Protein AF-A0A7R8ZRA4-F1 (afdb_monomer)

InterPro domains:
  IPR000086 NUDIX hydrolase domain [PF00293] (439-536)
  IPR000086 NUDIX hydrolase domain [PS51462] (415-545)
  IPR003148 Regulator of K+ conductance, N-terminal lobe [PF02254] (2-88)
  IPR003148 Regulator of K+ conductance, N-terminal lobe [PS51201] (1-87)
  IPR013694 VIT domain [PF08487] (202-311)
  IPR013694 VIT domain [PS51468] (185-313)
  IPR013694 VIT domain [SM00609] (186-313)
  IPR015797 NUDIX hydrolase-like domain superfamily [SSF55811] (438-549)
  IPR020084 NUDIX hydrolase, conserved site [PS00893] (450-471)
  IPR020476 NUDIX hydrolase [PR00502] (445-459)
  IPR020476 NUDIX hydrolase [PR00502] (459-474)
  IPR036291 NAD(P)-binding domain superfamily [SSF51735] (2-113)
  IPR036388 Winged helix-like DNA-binding domain superfamily [G3DSA:1.10.10.10] (551-626)
  IPR036390 Winged helix DNA-binding domain superfamily [SSF46785] (553-622)
  IPR036721 Regulator of K+ conductance, C-terminal domain superfamily [G3DSA:3.30.70.1450] (90-166)
  IPR054105 NrtR, DNA-binding winged helix domain [PF21906] (555-615)

Nearest PDB structures (foldseek):
  5bs6-assembly1_B  TM=8.474E-01  e=2.347E-19  Bacteroides thetaiotaomicron VPI-5482
  6fpy-assembly2_B  TM=6.121E-01  e=1.709E-11  Homo sapiens
  4dyw-assembly1_A  TM=8.685E-01  e=4.768E-08  Burkholderia pseudomallei 1710b
  6fpy-assembly1_A  TM=5.918E-01  e=2.825E-11  Homo sapiens
  6fpz-assembly2_B  TM=5.952E-01  e=3.340E-11  Homo sapiens

pLDDT: mean 73.31, std 17.66, range [28.25, 95.69]

Sequence (635 aa):
MDQKRAEDLADEMRDVMVIHGDGRDSALLEEEGIHDADAFIAVTGISETNIMACLLAKAKGVKKTIALVENMDYIHLSQEAGIDAFINKKLLAANTINRYVRHGDVVDVTTLSDVAGAEVLEFKVTSKTKCLGKMIRDMNFPKGATIGGISMSGFTTTGATILNDIEIMPAGLLVWRSITHWIGPYLEIVGEEGTVENLPLEATLVEAEVNGPVVNVEMEQSYRNRGKKTLEAVYVFPTDTDAALYSMEIEINERKIVAEAQEIKKAEARYEEAKKAGKTAAILKRQRPNALEINIANILPKDQIKVRLKYTRVLVPEKDVFKLILPTVSGPKYINPNDNPDDVDWVSQPYVADKNTLSSTYKIQLHLMGPKPIHKWKMDSHKVDIKEMTPSHWLIETQGEDYAGDRDFIAEYAFRSEKVDADLLSYDDGECQYNLGHEPFKDQWALPGGLVMEEERLEEAVLRELKEETGVRLNYLEQLYTFGKPDRDPRNRVVAVCYFGLVKPRAYTLKAATDASDAQWFDLHHLPALAFDHADIVNMALDRLRAKIRYQPIGFDLLGSEFLFSELENLYQSILGQKIDRRNFRKKMTGFGFVEETDKMSKDGPGRPAKLFRFNREKYKAWEEKGFHFEIKFA

Foldseek 3Di:
DDPVVLVVVCVVDVPDDRDDDQLLDLVVCVVVCLLPALEDEADDPDQVSQLNSQLSSVVSPRNAYETEHQDLVCPVVSVVSPHRYYDHPVQVVVQVVVVVVDPAQWPGWDDDSVDPPKIKTWHQDDPPDPQAQHFQQPDDDDAQKFFQAFPPPDGFAFSRDHNHPPDRDGTGTIIIHDDDDDAAKEKAWDDDVDDPQQKAWQAKEWEWEDEAFKIKIKIKIKIWRQDQDWTKMKTKDFADPFKDWDFKWKQKPNDIDGDDDDDPVVQVVVQVVCLVVLHWDWDWDDPDPGMIMIITHGRHHGIMMMMIIIMMGGFDADPQKTKDKAQLAHDDQDGRPPDDPVPDPDRDDDDDDDPPPDLRWYKYKYWQAYPAFWDDKDWPDADWDWDPPDRRTIIIMGDGDSDPSRTITIMMTGGDDEWEKEFEFEDDQWTKWFAACDPDRHRFIEGQMDTDDPPDDSVRRNQVSCCAAWVDHFPDKAFQDKDQDCPLDVPHRYIYRYMYGYDAPVVDDTDGHDRTPDIDTGGLVGDDDYHGCRVVVSVSVLVVQLVCVFWAVDRLNNADQKHFPVVVLVRNCSSNVAHFDSVVVVCQVPVLPQWAWDPDWDPDDPDDTGTIIHGNVVSSVVCVVVDDGGGTHGD

Structure (mmCIF, N/CA/C/O backbone):
data_AF-A0A7R8ZRA4-F1
#
_entry.id   AF-A0A7R8ZRA4-F1
#
loop_
_atom_site.group_PDB
_atom_site.id
_atom_site.type_symbol
_atom_site.label_atom_id
_atom_site.label_alt_id
_atom_site.label_comp_id
_atom_site.label_asym_id
_atom_site.label_entity_id
_atom_site.label_seq_id
_atom_site.pdbx_PDB_ins_code
_atom_site.Cartn_x
_atom_site.Cartn_y
_atom_site.Cartn_z
_atom_site.occupancy
_atom_site.B_iso_or_equiv
_atom_site.auth_seq_id
_atom_site.auth_comp_id
_atom_site.auth_asym_id
_atom_site.auth_atom_id
_atom_site.pdbx_PDB_model_num
ATOM 1 N N . MET A 1 1 ? -12.723 41.461 -12.363 1.00 67.38 1 MET A N 1
ATOM 2 C CA . MET A 1 1 ? -11.433 42.114 -12.700 1.00 67.38 1 MET A CA 1
ATOM 3 C C . MET A 1 1 ? -11.695 43.141 -13.800 1.00 67.38 1 MET A C 1
ATOM 5 O O . MET A 1 1 ? -12.751 43.048 -14.411 1.00 67.38 1 MET A O 1
ATOM 9 N N . ASP A 1 2 ? -10.819 44.119 -14.037 1.00 85.69 2 ASP A N 1
ATOM 10 C CA . ASP A 1 2 ? -10.930 44.979 -15.232 1.00 85.69 2 ASP A CA 1
ATOM 11 C C . ASP A 1 2 ? -10.416 44.220 -16.470 1.00 85.69 2 ASP A C 1
ATOM 13 O O . ASP A 1 2 ? -9.482 43.428 -16.337 1.00 85.69 2 ASP A O 1
ATOM 17 N N . GLN A 1 3 ? -11.023 44.436 -17.639 1.00 89.69 3 GLN A N 1
ATOM 18 C CA . GLN A 1 3 ? -10.747 43.681 -18.869 1.00 89.69 3 GLN A CA 1
ATOM 19 C C . GLN A 1 3 ? -9.281 43.814 -19.281 1.00 89.69 3 GLN A C 1
ATOM 21 O O . GLN A 1 3 ? -8.606 42.810 -19.485 1.00 89.69 3 GLN A O 1
ATOM 26 N N . LYS A 1 4 ? -8.754 45.044 -19.283 1.00 90.94 4 LYS A N 1
ATOM 27 C CA . LYS A 1 4 ? -7.354 45.308 -19.633 1.00 90.94 4 LYS A CA 1
ATOM 28 C C . LYS A 1 4 ? -6.370 44.488 -18.790 1.00 90.94 4 LYS A C 1
ATOM 30 O O . 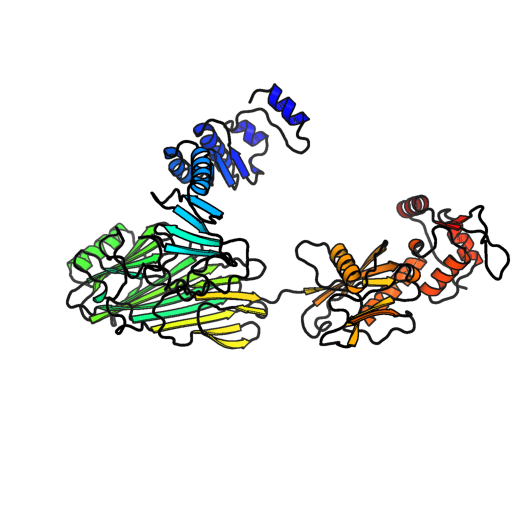LYS A 1 4 ? -5.365 44.008 -19.289 1.00 90.94 4 LYS A O 1
ATOM 35 N N . ARG A 1 5 ? -6.684 44.279 -17.509 1.00 89.44 5 ARG A N 1
ATOM 36 C CA . ARG A 1 5 ? -5.841 43.488 -16.605 1.00 89.44 5 ARG A CA 1
ATOM 37 C C . ARG A 1 5 ? -5.955 41.978 -16.852 1.00 89.44 5 ARG A C 1
ATOM 39 O O . ARG A 1 5 ? -5.056 41.248 -16.455 1.00 89.44 5 ARG A O 1
ATOM 46 N N . ALA A 1 6 ? -7.041 41.508 -17.469 1.00 90.75 6 ALA A N 1
ATOM 47 C CA . ALA A 1 6 ? -7.128 40.139 -17.976 1.00 90.75 6 ALA A CA 1
ATOM 48 C C . ALA A 1 6 ? -6.223 39.959 -19.202 1.00 90.75 6 ALA A C 1
ATOM 50 O O . ALA A 1 6 ? -5.472 38.993 -19.257 1.00 90.75 6 ALA A O 1
ATOM 51 N N . GLU A 1 7 ? -6.250 40.925 -20.124 1.00 90.06 7 GLU A N 1
ATOM 52 C CA . GLU A 1 7 ? -5.400 40.962 -21.322 1.00 90.06 7 GLU A CA 1
ATOM 53 C C . GLU A 1 7 ? -3.907 40.998 -20.938 1.00 90.06 7 GLU A C 1
ATOM 55 O O . GLU A 1 7 ? -3.156 40.118 -21.352 1.00 90.06 7 GLU A O 1
ATOM 60 N N . ASP A 1 8 ? -3.504 41.915 -20.044 1.00 92.56 8 ASP A N 1
ATOM 61 C CA . ASP A 1 8 ? -2.125 42.006 -19.530 1.00 92.56 8 ASP A CA 1
ATOM 62 C C . ASP A 1 8 ? -1.647 40.664 -18.907 1.00 92.56 8 ASP A C 1
ATOM 64 O O . ASP A 1 8 ? -0.507 40.247 -19.105 1.00 92.56 8 ASP A O 1
ATOM 68 N N . LEU A 1 9 ? -2.517 39.960 -18.164 1.00 91.06 9 LEU A N 1
ATOM 69 C CA . LEU A 1 9 ? -2.191 38.667 -17.538 1.00 91.06 9 LEU A CA 1
ATOM 70 C C . LEU A 1 9 ? -2.114 37.508 -18.544 1.00 91.06 9 LEU A C 1
ATOM 72 O O . LEU A 1 9 ? -1.303 36.602 -18.352 1.00 91.06 9 LEU A O 1
ATOM 76 N N . ALA A 1 10 ? -2.937 37.525 -19.595 1.00 90.12 10 ALA A N 1
ATOM 77 C CA . ALA A 1 10 ? -2.907 36.521 -20.658 1.00 90.12 10 ALA A CA 1
ATOM 78 C C . ALA A 1 10 ? -1.602 36.595 -21.473 1.00 90.12 10 ALA A C 1
ATOM 80 O O . ALA A 1 10 ? -1.038 35.560 -21.827 1.00 90.12 10 ALA A O 1
ATOM 81 N N . ASP A 1 11 ? -1.088 37.806 -21.713 1.00 90.19 11 ASP A N 1
ATOM 82 C CA . ASP A 1 11 ? 0.197 38.021 -22.390 1.00 90.19 11 ASP A CA 1
ATOM 83 C C . ASP A 1 11 ? 1.402 37.565 -21.535 1.00 90.19 11 ASP A C 1
ATOM 85 O O . ASP A 1 11 ? 2.404 37.074 -22.070 1.00 90.19 11 ASP A O 1
ATOM 89 N N . GLU A 1 12 ? 1.322 37.701 -20.204 1.00 93.81 12 GLU A N 1
ATOM 90 C CA . GLU A 1 12 ? 2.376 37.267 -19.276 1.00 93.81 12 GLU A CA 1
ATOM 91 C C . GLU A 1 12 ? 2.377 35.744 -19.018 1.00 93.81 12 GLU A C 1
ATOM 93 O O . GLU A 1 12 ? 3.449 35.138 -18.912 1.00 93.81 1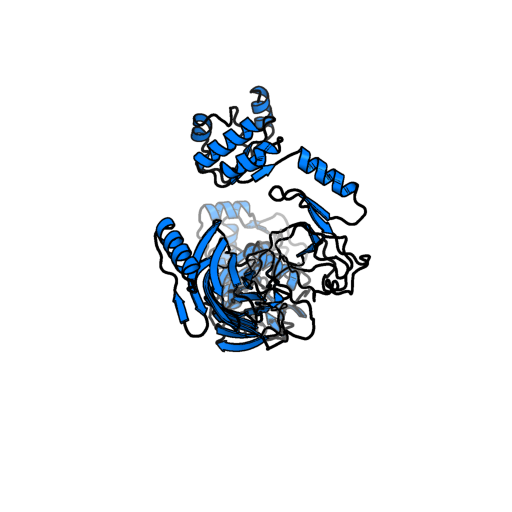2 GLU A O 1
ATOM 98 N N . MET A 1 13 ? 1.205 35.104 -18.916 1.00 91.88 13 MET A N 1
ATOM 99 C CA . MET A 1 13 ? 1.060 33.719 -18.439 1.00 91.88 13 MET A CA 1
ATOM 100 C C . MET A 1 13 ? 0.777 32.711 -19.564 1.00 91.88 13 MET A C 1
ATOM 102 O O . MET A 1 13 ? -0.349 32.273 -19.771 1.00 91.88 13 MET A O 1
ATOM 106 N N . ARG A 1 14 ? 1.835 32.267 -20.251 1.00 83.19 14 ARG A N 1
ATOM 107 C CA . ARG A 1 14 ? 1.742 31.383 -21.436 1.00 83.19 14 ARG A CA 1
ATOM 108 C C . ARG A 1 14 ? 1.083 30.018 -21.211 1.00 83.19 14 ARG A C 1
ATOM 110 O O . ARG A 1 14 ? 0.547 29.459 -22.161 1.00 83.19 14 ARG A O 1
ATOM 117 N N . ASP A 1 15 ? 1.140 29.502 -19.986 1.00 90.62 15 ASP A N 1
ATOM 118 C CA . ASP A 1 15 ? 0.616 28.180 -19.614 1.00 90.62 15 ASP A CA 1
ATOM 119 C C . ASP A 1 15 ? -0.708 28.272 -18.821 1.00 90.62 15 ASP A C 1
ATOM 121 O O . ASP A 1 15 ? -1.134 27.297 -18.203 1.00 90.62 15 ASP A O 1
ATOM 125 N N . VAL A 1 16 ? -1.360 29.445 -18.798 1.00 91.50 16 VAL A N 1
ATOM 126 C CA . VAL A 1 16 ? -2.597 29.697 -18.036 1.00 91.50 16 VAL A CA 1
ATOM 127 C C . VAL A 1 16 ? -3.663 30.311 -18.939 1.00 91.50 16 VAL A C 1
ATOM 129 O O . VAL A 1 16 ? -3.453 31.349 -19.559 1.00 91.50 16 VAL A O 1
ATOM 132 N N . MET A 1 17 ? -4.850 29.707 -18.967 1.00 89.81 17 MET A N 1
ATOM 133 C CA . MET A 1 17 ? -6.015 30.308 -19.614 1.00 89.81 17 MET A CA 1
ATOM 134 C C . MET A 1 17 ? -6.600 31.407 -18.716 1.00 89.81 17 MET A C 1
ATOM 136 O O . MET A 1 17 ? -6.990 31.144 -17.577 1.00 89.81 17 MET A O 1
ATOM 140 N N . VAL A 1 18 ? -6.662 32.642 -19.219 1.00 91.88 18 VAL A N 1
ATOM 141 C CA . VAL A 1 18 ? -7.200 33.798 -18.486 1.00 91.88 18 VAL A CA 1
ATOM 142 C C . VAL A 1 18 ? -8.547 34.201 -19.081 1.00 91.88 18 VAL A C 1
ATOM 144 O O . VAL A 1 18 ? -8.614 34.724 -20.190 1.00 91.88 18 VAL A O 1
ATOM 147 N N . ILE A 1 19 ? -9.620 33.987 -18.319 1.00 89.88 19 ILE A N 1
ATOM 148 C CA . ILE A 1 19 ? -10.999 34.308 -18.714 1.00 89.88 19 ILE A CA 1
ATOM 149 C C . ILE A 1 19 ? -11.455 35.574 -17.977 1.00 89.88 19 ILE A C 1
ATOM 151 O O . ILE A 1 19 ? -11.300 35.699 -16.757 1.00 89.88 19 ILE A O 1
ATOM 155 N N . HIS A 1 20 ? -12.038 36.531 -18.704 1.00 91.75 20 HIS A N 1
ATOM 156 C CA . HIS A 1 20 ? -12.625 37.738 -18.117 1.00 91.75 20 HIS A CA 1
ATOM 157 C C . HIS A 1 20 ? -14.131 37.560 -17.897 1.00 91.75 20 HIS A C 1
ATOM 159 O O . HIS A 1 20 ? -14.917 37.636 -18.833 1.00 91.75 20 HIS A O 1
ATOM 165 N N . GLY A 1 21 ? -14.540 37.354 -16.644 1.00 88.19 21 GLY A N 1
ATOM 166 C CA . GLY A 1 21 ? -15.954 37.250 -16.286 1.00 88.19 21 GLY A CA 1
ATOM 167 C C . GLY A 1 21 ? -16.214 37.182 -14.780 1.00 88.19 21 GLY A C 1
ATOM 168 O O . GLY A 1 21 ? -15.326 37.458 -13.965 1.00 88.19 21 GLY A O 1
ATOM 169 N N . ASP A 1 22 ? -17.452 36.854 -14.408 1.00 88.19 22 ASP A N 1
ATOM 170 C CA . ASP A 1 22 ? -17.884 36.682 -13.017 1.00 88.19 22 ASP A CA 1
ATOM 171 C C . ASP A 1 22 ? -17.955 35.188 -12.677 1.00 88.19 22 ASP A C 1
ATOM 173 O O . ASP A 1 22 ? -18.730 34.451 -13.277 1.00 88.19 22 ASP A O 1
ATOM 177 N N . GLY A 1 23 ? -17.192 34.738 -11.676 1.00 86.12 23 GLY A N 1
ATOM 178 C CA . GLY A 1 23 ? -17.201 33.341 -11.215 1.00 86.12 23 GLY A CA 1
ATOM 179 C C . GLY A 1 23 ? -18.512 32.886 -10.555 1.00 86.12 23 GLY A C 1
ATOM 180 O O . GLY A 1 23 ? -18.577 31.775 -10.039 1.00 86.12 23 GLY A O 1
ATOM 181 N N . ARG A 1 24 ? -19.540 33.741 -10.522 1.00 89.62 24 ARG A N 1
ATOM 182 C CA . ARG A 1 24 ? -20.918 33.409 -10.127 1.00 89.62 24 ARG A CA 1
ATOM 183 C C . ARG A 1 24 ? -21.855 33.231 -11.327 1.00 89.62 24 ARG A C 1
ATOM 185 O O . ARG A 1 24 ? -23.017 32.882 -11.131 1.00 89.62 24 ARG A O 1
ATOM 192 N N . ASP A 1 25 ? -21.388 33.496 -12.546 1.00 91.62 25 ASP A N 1
ATOM 193 C CA . ASP A 1 25 ? -22.158 33.264 -13.764 1.00 91.62 25 ASP A CA 1
ATOM 194 C C . ASP A 1 25 ? -22.089 31.779 -14.146 1.00 91.62 25 ASP A C 1
ATOM 196 O O . ASP A 1 25 ? -21.066 31.263 -14.597 1.00 91.62 25 ASP A O 1
ATOM 200 N N . SER A 1 26 ? -23.201 31.073 -13.937 1.00 89.12 26 SER A N 1
ATOM 201 C CA . SER A 1 26 ? -23.289 29.645 -14.238 1.00 89.12 26 SER A CA 1
ATOM 202 C C . SER A 1 26 ? -23.226 29.329 -15.732 1.00 89.12 26 SER A C 1
ATOM 204 O O . SER A 1 26 ? -22.905 28.186 -16.046 1.00 89.12 26 SER A O 1
ATOM 206 N N . ALA A 1 27 ? -23.578 30.261 -16.623 1.00 90.50 27 ALA A N 1
ATOM 207 C CA . ALA A 1 27 ? -23.521 30.021 -18.062 1.00 90.50 27 ALA A CA 1
ATOM 208 C C . ALA A 1 27 ? -22.071 30.106 -18.549 1.00 90.50 27 ALA A C 1
ATOM 210 O O . ALA A 1 27 ? -21.608 29.197 -19.229 1.00 90.50 27 ALA A O 1
ATOM 211 N N . LEU A 1 28 ? -21.336 31.130 -18.097 1.00 90.88 28 LEU A N 1
ATOM 212 C CA . LEU A 1 28 ? -19.907 31.284 -18.376 1.00 90.88 28 LEU A CA 1
ATOM 213 C C . LEU A 1 28 ? -19.094 30.072 -17.899 1.00 90.88 28 LEU A C 1
ATOM 215 O O . LEU A 1 28 ? -18.298 29.528 -18.652 1.00 90.88 28 LEU A O 1
ATOM 219 N N . LEU A 1 29 ? -19.302 29.623 -16.655 1.00 90.19 29 LEU A N 1
ATOM 220 C CA . LEU A 1 29 ? -18.580 28.459 -16.125 1.00 90.19 29 LEU A CA 1
ATOM 221 C C . LEU A 1 29 ? -18.851 27.182 -16.943 1.00 90.19 29 LEU A C 1
ATOM 223 O O . LEU A 1 29 ? -17.965 26.347 -17.099 1.00 90.19 29 LEU A O 1
ATOM 227 N N . GLU A 1 30 ? -20.071 27.019 -17.450 1.00 89.00 30 GLU A N 1
ATOM 228 C CA . GLU A 1 30 ? -20.493 25.848 -18.226 1.00 89.00 30 GLU A CA 1
ATOM 229 C C . GLU A 1 30 ? -19.969 25.884 -19.673 1.00 89.00 30 GLU A C 1
ATOM 231 O O . GLU A 1 30 ? -19.574 24.843 -20.192 1.00 89.00 30 GLU A O 1
ATOM 236 N N . GLU A 1 31 ? -19.880 27.070 -20.288 1.00 89.81 31 GLU A N 1
ATOM 237 C CA . GLU A 1 31 ? -19.224 27.291 -21.589 1.00 89.81 31 GLU A CA 1
ATOM 238 C C . GLU A 1 31 ? -17.710 27.013 -21.522 1.00 89.81 31 GLU A C 1
ATOM 240 O O . GLU A 1 31 ? -17.162 26.354 -22.403 1.00 89.81 31 GLU A O 1
ATOM 245 N N . GLU A 1 32 ? -17.059 27.415 -20.427 1.00 90.00 32 GLU A N 1
ATOM 246 C CA . GLU A 1 32 ? -15.618 27.238 -20.176 1.00 90.00 32 GLU A CA 1
ATOM 247 C C . GLU A 1 32 ? -15.259 25.877 -19.534 1.00 90.00 32 GLU A C 1
ATOM 249 O O . GLU A 1 32 ? -14.167 25.694 -18.994 1.00 90.00 32 GLU A O 1
ATOM 254 N N . GLY A 1 33 ? -16.168 24.895 -19.570 1.00 89.44 33 GLY A N 1
ATOM 255 C CA . GLY A 1 33 ? -15.851 23.503 -19.228 1.00 89.44 33 GLY A CA 1
ATOM 256 C C . GLY A 1 33 ? -15.591 23.217 -17.743 1.00 89.44 33 GLY A C 1
ATOM 257 O O . GLY A 1 33 ? -14.852 22.287 -17.425 1.00 89.44 33 GLY A O 1
ATOM 258 N N . ILE A 1 34 ? -16.218 23.953 -16.811 1.00 92.69 34 ILE A N 1
ATOM 259 C CA . ILE A 1 34 ? -16.045 23.778 -15.347 1.00 92.69 34 ILE A CA 1
ATOM 260 C C . ILE A 1 34 ? -16.183 22.325 -14.850 1.00 92.69 34 ILE A C 1
ATOM 262 O O . ILE A 1 34 ? -15.616 21.966 -13.822 1.00 92.69 34 ILE A O 1
ATOM 266 N N . HIS A 1 35 ? -16.925 21.486 -15.575 1.00 88.94 35 HIS A N 1
ATOM 267 C CA . HIS A 1 35 ? -17.132 20.067 -15.281 1.00 88.94 35 HIS A CA 1
ATOM 268 C C . HIS A 1 35 ? -15.841 19.234 -15.283 1.00 88.94 35 HIS A C 1
ATOM 270 O O . HIS A 1 35 ? -15.752 18.260 -14.535 1.00 88.94 35 HIS A O 1
ATOM 276 N N . ASP A 1 36 ? -14.851 19.622 -16.090 1.00 88.62 36 ASP A N 1
ATOM 277 C CA . ASP A 1 36 ? -13.576 18.911 -16.227 1.00 88.62 36 ASP A CA 1
ATOM 278 C C . ASP A 1 36 ? -12.532 19.360 -15.183 1.00 88.62 36 ASP A C 1
ATOM 280 O O . ASP A 1 36 ? -11.443 18.790 -15.096 1.00 88.62 36 ASP A O 1
ATOM 284 N N . ALA A 1 37 ? -12.847 20.364 -14.354 1.00 91.56 37 ALA A N 1
ATOM 285 C CA . ALA A 1 37 ? -11.935 20.874 -13.336 1.00 91.56 37 ALA A CA 1
ATOM 286 C C . ALA A 1 37 ? -11.868 19.958 -12.098 1.00 91.56 37 ALA A C 1
ATOM 288 O O . ALA A 1 37 ? -12.855 19.746 -11.388 1.00 91.56 37 ALA A O 1
ATOM 289 N N . ASP A 1 38 ? -10.664 19.484 -11.759 1.00 92.25 38 ASP A N 1
ATOM 290 C CA . ASP A 1 38 ? -10.430 18.729 -10.519 1.00 92.25 38 ASP A CA 1
ATOM 291 C C . ASP A 1 38 ? -10.645 19.577 -9.253 1.00 92.25 38 ASP A C 1
ATOM 293 O O . ASP A 1 38 ? -11.089 19.060 -8.220 1.00 92.25 38 ASP A O 1
ATOM 297 N N . ALA A 1 39 ? -10.362 20.883 -9.328 1.00 94.38 39 ALA A N 1
ATOM 298 C CA . ALA A 1 39 ? -10.560 21.817 -8.228 1.00 94.38 39 ALA A CA 1
ATOM 299 C C . ALA A 1 39 ? -10.976 23.224 -8.690 1.00 94.38 39 ALA A C 1
ATOM 301 O O . ALA A 1 39 ? -10.529 23.708 -9.727 1.00 94.38 39 ALA A O 1
ATOM 302 N N . PHE A 1 40 ? -11.768 23.915 -7.865 1.00 94.44 40 PHE A N 1
ATOM 303 C CA . PHE A 1 40 ? -12.163 25.313 -8.059 1.00 94.44 40 PHE A CA 1
ATOM 304 C C . PHE A 1 40 ? -11.825 26.150 -6.821 1.00 94.44 40 PHE A C 1
ATOM 306 O O . PHE A 1 40 ? -12.159 25.783 -5.692 1.00 94.44 40 PHE A O 1
ATOM 313 N N . ILE A 1 41 ? -11.151 27.284 -7.028 1.00 95.69 41 ILE A N 1
ATOM 314 C CA . ILE A 1 41 ? -10.605 28.119 -5.952 1.00 95.69 41 ILE A CA 1
ATOM 315 C C . ILE A 1 41 ? -11.110 29.555 -6.110 1.00 95.69 41 ILE A C 1
ATOM 317 O O . ILE A 1 41 ? -10.770 30.238 -7.075 1.00 95.69 41 ILE A O 1
ATOM 321 N N . ALA A 1 42 ? -11.875 30.045 -5.134 1.00 94.25 42 ALA A N 1
ATOM 322 C CA . ALA A 1 42 ? -12.425 31.396 -5.144 1.00 94.25 42 ALA A CA 1
ATOM 323 C C . ALA A 1 42 ? -11.750 32.279 -4.081 1.00 94.25 42 ALA A C 1
ATOM 325 O O . ALA A 1 42 ? -11.958 32.119 -2.877 1.00 94.25 42 ALA A O 1
ATOM 326 N N . VAL A 1 43 ? -10.920 33.222 -4.539 1.00 93.94 43 VAL A N 1
ATOM 327 C CA . VAL A 1 43 ? -10.029 34.056 -3.702 1.00 93.94 43 VAL A CA 1
ATOM 328 C C . VAL A 1 43 ? -10.243 35.566 -3.891 1.00 93.94 43 VAL A C 1
ATOM 330 O O . VAL A 1 43 ? -9.331 36.371 -3.690 1.00 93.94 43 VAL A O 1
ATOM 333 N N . THR A 1 44 ? -11.457 35.980 -4.265 1.00 89.06 44 THR A N 1
ATOM 334 C CA . THR A 1 44 ? -11.825 37.403 -4.364 1.00 89.06 44 THR A CA 1
ATOM 335 C C . THR A 1 44 ? -11.812 38.081 -2.988 1.00 89.06 44 THR A C 1
ATOM 337 O O . THR A 1 44 ? -11.855 37.422 -1.951 1.00 89.06 44 THR A O 1
ATOM 340 N N . GLY A 1 45 ? -11.803 39.416 -2.948 1.00 84.94 45 GLY A N 1
ATOM 341 C CA . GLY A 1 45 ? -11.858 40.173 -1.689 1.00 84.94 45 GLY A CA 1
ATOM 342 C C . GLY A 1 45 ? -13.194 40.114 -0.930 1.00 84.94 45 GLY A C 1
ATOM 343 O O . GLY A 1 45 ? -13.327 40.814 0.066 1.00 84.94 45 GLY A O 1
ATOM 344 N N . ILE A 1 46 ? -14.185 39.343 -1.398 1.00 89.62 46 ILE A N 1
ATOM 345 C CA . ILE A 1 46 ? -15.543 39.286 -0.835 1.00 89.62 46 ILE A CA 1
ATOM 346 C C . ILE A 1 46 ? -15.879 37.823 -0.515 1.00 89.62 46 ILE A C 1
ATOM 348 O O . ILE A 1 46 ? -15.915 36.979 -1.411 1.00 89.62 46 ILE A O 1
ATOM 352 N N . SER A 1 47 ? -16.115 37.515 0.765 1.00 89.38 47 SER A N 1
ATOM 353 C CA . SER A 1 47 ? -16.262 36.127 1.241 1.00 89.38 47 SER A CA 1
ATOM 354 C C . SER A 1 47 ? -17.517 35.461 0.670 1.00 89.38 47 SER A C 1
ATOM 356 O O . SER A 1 47 ? -17.482 34.311 0.253 1.00 89.38 47 SER A O 1
ATOM 358 N N . GLU A 1 48 ? -18.606 36.216 0.574 1.00 89.31 48 GLU A N 1
ATOM 359 C CA . GLU A 1 48 ? -19.901 35.815 0.032 1.00 89.31 48 GLU A CA 1
ATOM 360 C C . GLU A 1 48 ? -19.801 35.466 -1.458 1.00 89.31 48 GLU A C 1
ATOM 362 O O . GLU A 1 48 ? -20.367 34.470 -1.902 1.00 89.31 48 GLU A O 1
ATOM 367 N N . THR A 1 49 ? -19.024 36.236 -2.227 1.00 90.69 49 THR A N 1
ATOM 368 C CA . THR A 1 49 ? -18.730 35.931 -3.636 1.00 90.69 49 THR A CA 1
ATOM 369 C C . THR A 1 49 ? -17.956 34.624 -3.757 1.00 90.69 49 THR A C 1
ATOM 371 O O . THR A 1 49 ? -18.275 33.814 -4.624 1.00 90.69 49 THR A O 1
ATOM 374 N N . ASN A 1 50 ? -16.980 34.392 -2.875 1.00 92.81 50 ASN A N 1
ATOM 375 C CA . ASN A 1 50 ? -16.174 33.174 -2.898 1.00 92.81 50 ASN A CA 1
ATOM 376 C C . ASN A 1 50 ? -16.997 31.935 -2.536 1.00 92.81 50 ASN A C 1
ATOM 378 O O . ASN A 1 50 ? -16.918 30.923 -3.227 1.00 92.81 50 ASN A O 1
ATOM 382 N N . ILE A 1 51 ? -17.824 32.037 -1.493 1.00 91.50 51 ILE A N 1
ATOM 383 C CA . ILE A 1 51 ? -18.732 30.970 -1.067 1.00 91.50 51 ILE A CA 1
ATOM 384 C C . ILE A 1 51 ? -19.718 30.639 -2.196 1.00 91.50 51 ILE A C 1
ATOM 386 O O . ILE A 1 51 ? -19.791 29.489 -2.619 1.00 91.50 51 ILE A O 1
ATOM 390 N N . MET A 1 52 ? -20.408 31.635 -2.759 1.00 89.81 52 MET A N 1
ATOM 391 C CA . MET A 1 52 ? -21.378 31.403 -3.836 1.00 89.81 52 MET A CA 1
ATOM 392 C C . MET A 1 52 ? -20.743 30.809 -5.102 1.00 89.81 52 MET A C 1
ATOM 394 O O . MET A 1 52 ? -21.318 29.895 -5.687 1.00 89.81 52 MET A O 1
ATOM 398 N N . ALA A 1 53 ? -19.558 31.277 -5.506 1.00 93.25 53 ALA A N 1
ATOM 399 C CA . ALA A 1 53 ? -18.838 30.728 -6.657 1.00 93.25 53 ALA A CA 1
ATOM 400 C C . ALA A 1 53 ? -18.425 29.260 -6.428 1.00 93.25 53 ALA A C 1
ATOM 402 O O . ALA A 1 53 ? -18.658 28.411 -7.286 1.00 93.25 53 ALA A O 1
ATOM 403 N N . CYS A 1 54 ? -17.887 28.931 -5.247 1.00 94.56 54 CYS A N 1
ATOM 404 C CA . CYS A 1 54 ? -17.550 27.551 -4.892 1.00 94.56 54 CYS A CA 1
ATOM 405 C C . CYS A 1 54 ? -18.783 26.637 -4.847 1.00 94.56 54 CYS A C 1
ATOM 407 O O . CYS A 1 54 ? -18.717 25.524 -5.359 1.00 94.56 54 CYS A O 1
ATOM 409 N N . LEU A 1 55 ? -19.915 27.094 -4.300 1.00 91.94 55 LEU A N 1
ATOM 410 C CA . LEU A 1 55 ? -21.158 26.311 -4.277 1.00 91.94 55 LEU A CA 1
ATOM 411 C C . LEU A 1 55 ? -21.711 26.049 -5.686 1.00 91.94 55 LEU A C 1
ATOM 413 O O . LEU A 1 55 ? -22.179 24.945 -5.962 1.00 91.94 55 LEU A O 1
ATOM 417 N N . LEU A 1 56 ? -21.612 27.023 -6.597 1.00 91.06 56 LEU A N 1
ATOM 418 C CA . LEU A 1 56 ? -21.981 26.843 -8.005 1.00 91.06 56 LEU A CA 1
ATOM 419 C C . LEU A 1 56 ? -21.064 25.831 -8.706 1.00 91.06 56 LEU A C 1
ATOM 421 O O . LEU A 1 56 ? -21.561 24.900 -9.336 1.00 91.06 56 LEU A O 1
ATOM 425 N N . ALA A 1 57 ? -19.744 25.947 -8.535 1.00 92.44 57 ALA A N 1
ATOM 426 C CA . ALA A 1 57 ? -18.781 24.980 -9.066 1.00 92.44 57 ALA A CA 1
ATOM 427 C C . ALA A 1 57 ? -19.022 23.559 -8.512 1.00 92.44 57 ALA A C 1
ATOM 429 O O . ALA A 1 57 ? -19.006 22.583 -9.265 1.00 92.44 57 ALA A O 1
ATOM 430 N N . LYS A 1 58 ? -19.341 23.436 -7.215 1.00 91.75 58 LYS A N 1
ATOM 431 C CA . LYS A 1 58 ? -19.708 22.165 -6.570 1.00 91.75 58 LYS A CA 1
ATOM 432 C C . LYS A 1 58 ? -20.975 21.561 -7.179 1.00 91.75 58 LYS A C 1
ATOM 434 O O . LYS A 1 58 ? -20.994 20.376 -7.500 1.00 91.75 58 LYS A O 1
ATOM 439 N N . ALA A 1 59 ? -22.008 22.376 -7.402 1.00 89.12 59 ALA A N 1
ATOM 440 C CA . ALA A 1 59 ? -23.250 21.955 -8.054 1.00 89.12 59 ALA A CA 1
ATOM 441 C C . ALA A 1 59 ? -23.051 21.543 -9.528 1.00 89.12 59 ALA A C 1
ATOM 443 O O . ALA A 1 59 ? -23.818 20.731 -10.044 1.00 89.12 59 ALA A O 1
ATOM 444 N N . LYS A 1 60 ? -22.007 22.057 -10.192 1.00 88.62 60 LYS A N 1
ATOM 445 C CA . LYS A 1 60 ? -21.558 21.625 -11.525 1.00 88.62 60 LYS A CA 1
ATOM 446 C C . LYS A 1 60 ? -20.626 20.398 -11.503 1.00 88.62 60 LYS A C 1
ATOM 448 O O . LYS A 1 60 ? -20.220 19.938 -12.563 1.00 88.62 60 LYS A O 1
ATOM 453 N N . GLY A 1 61 ? -20.341 19.808 -10.341 1.00 88.56 61 GLY A N 1
ATOM 454 C CA . GLY A 1 61 ? -19.632 18.525 -10.232 1.00 88.56 61 GLY A CA 1
ATOM 455 C C . GLY A 1 61 ? -18.123 18.612 -9.988 1.00 88.56 61 GLY A C 1
ATOM 456 O O . GLY A 1 61 ? -17.469 17.570 -9.957 1.00 88.56 61 GLY A O 1
ATOM 457 N N . VAL A 1 62 ? -17.569 19.808 -9.755 1.00 94.62 62 VAL A N 1
ATOM 458 C CA . VAL A 1 62 ? -16.159 19.963 -9.360 1.00 94.62 62 VAL A CA 1
ATOM 459 C C . VAL A 1 62 ? -15.890 19.204 -8.060 1.00 94.62 62 VAL A C 1
ATOM 461 O O . VAL A 1 62 ? -16.582 19.390 -7.054 1.00 94.62 62 VAL A O 1
ATOM 464 N N . LYS A 1 63 ? -14.853 18.359 -8.059 1.00 89.62 63 LYS A N 1
ATOM 465 C CA . LYS A 1 63 ? -14.561 17.449 -6.939 1.00 89.62 63 LYS A CA 1
ATOM 466 C C . LYS A 1 63 ? -14.173 18.209 -5.670 1.00 89.62 63 LYS A C 1
ATOM 468 O O . LYS A 1 63 ? -14.714 17.907 -4.606 1.00 89.62 63 LYS A O 1
ATOM 473 N N . LYS A 1 64 ? -13.272 19.197 -5.776 1.00 92.19 64 LYS A N 1
ATOM 474 C CA . LYS A 1 64 ? -12.732 19.965 -4.640 1.00 92.19 64 LYS A CA 1
ATOM 475 C C . LYS A 1 64 ? -12.956 21.472 -4.796 1.00 92.19 64 LYS A C 1
ATOM 477 O O . LYS A 1 64 ? -12.602 22.064 -5.807 1.00 92.19 64 LYS A O 1
ATOM 482 N N . THR A 1 65 ? -13.475 22.120 -3.762 1.00 92.69 65 THR A N 1
ATOM 483 C CA . THR A 1 65 ? -13.735 23.565 -3.736 1.00 92.69 65 THR A CA 1
ATOM 484 C C . THR A 1 65 ? -13.033 24.240 -2.561 1.00 92.69 65 THR A C 1
ATOM 486 O O . THR A 1 65 ? -12.996 23.694 -1.457 1.00 92.69 65 THR A O 1
ATOM 489 N N . ILE A 1 66 ? -12.436 25.414 -2.797 1.00 93.56 66 ILE A N 1
ATOM 490 C CA . ILE A 1 66 ? -11.666 26.157 -1.786 1.00 93.56 66 ILE A CA 1
ATOM 491 C C . ILE A 1 66 ? -12.061 27.638 -1.806 1.00 93.56 66 ILE A C 1
ATOM 493 O O . ILE A 1 66 ? -11.815 28.334 -2.790 1.00 93.56 66 ILE A O 1
ATOM 497 N N . ALA A 1 67 ? -12.648 28.140 -0.717 1.00 92.69 67 ALA A N 1
ATOM 498 C CA . ALA A 1 67 ? -13.093 29.534 -0.610 1.00 92.69 67 ALA A CA 1
ATOM 499 C C . ALA A 1 67 ? -12.212 30.366 0.340 1.00 92.69 67 ALA A C 1
ATOM 501 O O . ALA A 1 67 ? -11.941 29.971 1.472 1.00 92.69 67 ALA A O 1
ATOM 502 N N . LEU A 1 68 ? -11.812 31.572 -0.064 1.00 91.50 68 LEU A N 1
ATOM 503 C CA . LEU A 1 68 ? -11.271 32.565 0.866 1.00 91.50 68 LEU A CA 1
ATOM 504 C C . LEU A 1 68 ? -12.424 33.188 1.672 1.00 91.50 68 LEU A C 1
ATOM 506 O O . LEU A 1 68 ? -13.262 33.898 1.115 1.00 91.50 68 LEU A O 1
ATOM 510 N N . VAL A 1 69 ? -12.440 32.953 2.982 1.00 89.12 69 VAL A N 1
ATOM 511 C CA . VAL A 1 69 ? -13.483 33.410 3.908 1.00 89.12 69 VAL A CA 1
ATOM 512 C C . VAL A 1 69 ? -12.822 34.162 5.062 1.00 89.12 69 VAL A C 1
ATOM 514 O O . VAL A 1 69 ? -12.083 33.586 5.857 1.00 89.12 69 VAL A O 1
ATOM 517 N N . GLU A 1 70 ? -13.054 35.474 5.152 1.00 82.81 70 GLU A N 1
ATOM 518 C CA . GLU A 1 70 ? -12.441 36.328 6.183 1.00 82.81 70 GLU A CA 1
ATOM 519 C C . GLU A 1 70 ? -13.303 36.525 7.436 1.00 82.81 70 GLU A C 1
ATOM 521 O O . GLU A 1 70 ? -12.774 36.970 8.463 1.00 82.81 70 GLU A O 1
ATOM 526 N N . ASN A 1 71 ? -14.608 36.242 7.358 1.00 81.38 71 ASN A N 1
ATOM 527 C CA . ASN A 1 71 ? -15.505 36.260 8.511 1.00 81.38 71 ASN A CA 1
ATOM 528 C C . ASN A 1 71 ? -15.585 34.861 9.139 1.00 81.38 71 ASN A C 1
ATOM 530 O O . ASN A 1 71 ? -15.913 33.901 8.446 1.00 81.38 71 ASN A O 1
ATOM 534 N N . MET A 1 72 ? -15.308 34.754 10.440 1.00 69.19 72 MET A N 1
ATOM 535 C CA . MET A 1 72 ? -15.342 33.479 11.168 1.00 69.19 72 MET A CA 1
ATOM 536 C C . MET A 1 72 ? -16.750 32.866 11.162 1.00 69.19 72 MET A C 1
ATOM 538 O O . MET A 1 72 ? -16.887 31.668 10.940 1.00 69.19 72 MET A O 1
ATOM 542 N N . ASP A 1 73 ? -17.794 33.690 11.300 1.00 75.19 73 ASP A N 1
ATOM 543 C CA . ASP A 1 73 ? -19.191 33.233 11.378 1.00 75.19 73 ASP A CA 1
ATOM 544 C C . ASP A 1 73 ? -19.655 32.493 10.110 1.00 75.19 73 ASP A C 1
ATOM 546 O O . ASP A 1 73 ? -20.579 31.682 10.147 1.00 75.19 73 ASP A O 1
ATOM 550 N N . TYR A 1 74 ? -19.014 32.766 8.969 1.00 77.12 74 TYR A N 1
ATOM 551 C CA . TYR A 1 74 ? -19.335 32.132 7.691 1.00 77.12 74 TYR A CA 1
ATOM 552 C C . TYR A 1 74 ? -18.609 30.802 7.477 1.00 77.12 74 TYR A C 1
ATOM 554 O O . TYR A 1 74 ? -18.988 30.068 6.570 1.00 77.12 74 TYR A O 1
ATOM 562 N N . ILE A 1 75 ? -17.597 30.467 8.287 1.00 69.06 75 ILE A N 1
ATOM 563 C CA . ILE A 1 75 ? -16.801 29.243 8.118 1.00 69.06 75 ILE A CA 1
ATOM 564 C C . ILE A 1 75 ? -17.696 28.007 8.253 1.00 69.06 75 ILE A C 1
ATOM 566 O O . ILE A 1 75 ? -17.860 27.272 7.278 1.00 69.06 75 ILE A O 1
ATOM 570 N N . HIS A 1 76 ? -18.354 27.835 9.402 1.00 66.56 76 HIS A N 1
ATOM 571 C CA . HIS A 1 76 ? -19.204 26.669 9.666 1.00 66.56 76 HIS A CA 1
ATOM 572 C C . HIS A 1 76 ? -20.374 26.566 8.673 1.00 66.56 76 HIS A C 1
ATOM 574 O O . HIS A 1 76 ? -20.593 25.512 8.080 1.00 66.56 76 HIS A O 1
ATOM 580 N N . LEU A 1 77 ? -21.054 27.687 8.397 1.00 72.44 77 LEU A N 1
ATOM 581 C CA . LEU A 1 77 ? -22.141 27.752 7.411 1.00 72.44 77 LEU A CA 1
ATOM 582 C C . LEU A 1 77 ? -21.672 27.374 5.994 1.00 72.44 77 LEU A C 1
ATOM 584 O O . LEU A 1 77 ? -22.410 26.735 5.248 1.00 72.44 77 LEU A O 1
ATOM 588 N N . SER A 1 78 ? -20.446 27.748 5.611 1.00 70.44 78 SER A N 1
ATOM 589 C CA . SER A 1 78 ? -19.887 27.411 4.295 1.00 70.44 78 SER A CA 1
ATOM 590 C C . SER A 1 78 ? -19.531 25.925 4.160 1.00 70.44 78 SER A C 1
ATOM 592 O O . SER A 1 78 ? -19.726 25.350 3.088 1.00 70.44 78 SER A O 1
ATOM 594 N N . GLN A 1 79 ? -19.076 25.287 5.246 1.00 67.50 79 GLN A N 1
ATOM 595 C CA . GLN A 1 79 ? -18.808 23.847 5.290 1.00 67.50 79 GLN A CA 1
ATOM 596 C C . GLN A 1 79 ? -20.110 23.036 5.227 1.00 67.50 79 GLN A C 1
ATOM 598 O O . GLN A 1 79 ? -20.212 22.127 4.408 1.00 67.50 79 GLN A O 1
ATOM 603 N N . GLU A 1 80 ? -21.129 23.397 6.019 1.00 72.69 80 GLU A N 1
ATOM 604 C CA . GLU A 1 80 ? -22.455 22.752 5.973 1.00 72.69 80 GLU A CA 1
ATOM 605 C C . GLU A 1 80 ? -23.117 22.867 4.591 1.00 72.69 80 GLU A C 1
ATOM 607 O O . GLU A 1 80 ? -23.792 21.939 4.145 1.00 72.69 80 GLU A O 1
ATOM 612 N N . ALA A 1 81 ? -22.887 23.977 3.881 1.00 73.75 81 ALA A N 1
ATOM 613 C CA . ALA A 1 81 ? -23.370 24.179 2.518 1.00 73.75 81 ALA A CA 1
ATOM 614 C C . ALA A 1 81 ? -22.627 23.339 1.452 1.00 73.75 81 ALA A C 1
ATOM 616 O O . ALA A 1 81 ? -23.110 23.245 0.324 1.00 73.75 81 ALA A O 1
ATOM 617 N N . GLY A 1 82 ? -21.488 22.715 1.786 1.00 74.06 82 GLY A N 1
ATOM 618 C CA . GLY A 1 82 ? -20.765 21.783 0.910 1.00 74.06 82 GLY A CA 1
ATOM 619 C C . GLY A 1 82 ? -19.439 22.283 0.322 1.00 74.06 82 GLY A C 1
ATOM 620 O O . GLY A 1 82 ? -18.969 21.703 -0.659 1.00 74.06 82 GLY A O 1
ATOM 621 N N . ILE A 1 83 ? -18.825 23.332 0.886 1.00 85.00 83 ILE A N 1
ATOM 622 C CA . ILE A 1 83 ? -17.475 23.780 0.497 1.00 85.00 83 ILE A CA 1
ATOM 623 C C . ILE A 1 83 ? -16.408 22.931 1.202 1.00 85.00 83 ILE A C 1
ATOM 625 O O . ILE A 1 83 ? -16.428 22.768 2.420 1.00 85.00 83 ILE A O 1
ATOM 629 N N . ASP A 1 84 ? -15.443 22.409 0.440 1.00 78.44 84 ASP A N 1
ATOM 630 C CA . ASP A 1 84 ? -14.524 21.366 0.927 1.00 78.44 84 ASP A CA 1
ATOM 631 C C . ASP A 1 84 ? -13.308 21.873 1.715 1.00 78.44 84 ASP A C 1
ATOM 633 O O . ASP A 1 84 ? -12.569 21.061 2.282 1.00 78.44 84 ASP A O 1
ATOM 637 N N . ALA A 1 85 ? -13.009 23.171 1.649 1.00 80.50 85 ALA A N 1
ATOM 638 C CA . ALA A 1 85 ? -11.952 23.839 2.404 1.00 80.50 85 ALA A CA 1
ATOM 639 C C . ALA A 1 85 ? -12.138 25.363 2.370 1.00 80.50 85 ALA A C 1
ATOM 641 O O . ALA A 1 85 ? -12.686 25.922 1.417 1.00 80.50 85 ALA A O 1
ATOM 642 N N . PHE A 1 86 ? -11.600 26.055 3.372 1.00 81.38 86 PHE A N 1
ATOM 643 C CA . PHE A 1 86 ? -11.560 27.513 3.398 1.00 81.38 86 PHE A CA 1
ATOM 644 C C . PHE A 1 86 ? -10.160 28.033 3.739 1.00 81.38 86 PHE A C 1
ATOM 646 O O . PHE A 1 86 ? -9.340 27.344 4.342 1.00 81.38 86 PHE A O 1
ATOM 653 N N . ILE A 1 87 ? -9.896 29.281 3.361 1.00 82.38 87 ILE A N 1
ATOM 654 C CA . ILE A 1 87 ? -8.688 30.027 3.717 1.00 82.38 87 ILE A CA 1
ATOM 655 C C . ILE A 1 87 ? -9.133 31.264 4.495 1.00 82.38 87 ILE A C 1
ATOM 657 O O . ILE A 1 87 ? -9.974 32.011 4.006 1.00 82.38 87 ILE A O 1
ATOM 661 N N . ASN A 1 88 ? -8.551 31.533 5.667 1.00 82.94 88 ASN A N 1
ATOM 662 C CA . ASN A 1 88 ? -8.779 32.782 6.400 1.00 82.94 88 ASN A CA 1
ATOM 663 C C . ASN A 1 88 ? -7.445 33.504 6.650 1.00 82.94 88 ASN A C 1
ATOM 665 O O . ASN A 1 88 ? -6.623 33.073 7.459 1.00 82.94 88 ASN A O 1
ATOM 669 N N . LYS A 1 89 ? -7.230 34.638 5.969 1.00 81.56 89 LYS A N 1
ATOM 670 C CA . LYS A 1 89 ? -5.989 35.432 6.069 1.00 81.56 89 LYS A CA 1
ATOM 671 C C . LYS A 1 89 ? -5.707 35.941 7.485 1.00 81.56 89 LYS A C 1
ATOM 673 O O . LYS A 1 89 ? -4.545 36.026 7.871 1.00 81.56 89 LYS A O 1
ATOM 678 N N . LYS A 1 90 ? -6.747 36.283 8.255 1.00 76.06 90 LYS A N 1
ATOM 679 C CA . LYS A 1 90 ? -6.608 36.799 9.626 1.00 76.06 90 LYS A CA 1
ATOM 680 C C . LYS A 1 90 ? -6.156 35.686 10.569 1.00 76.06 90 LYS A C 1
ATOM 682 O O . LYS A 1 90 ? -5.257 35.914 11.371 1.00 76.06 90 LYS A O 1
ATOM 687 N N . LEU A 1 91 ? -6.711 34.482 10.409 1.00 67.12 91 LEU A N 1
ATOM 688 C CA . LEU A 1 91 ? -6.299 33.292 11.158 1.00 67.12 91 LEU A CA 1
ATOM 689 C C . LEU A 1 91 ? -4.854 32.886 10.822 1.00 67.12 91 LEU A C 1
ATOM 691 O O . LEU A 1 91 ? -4.047 32.702 11.727 1.00 67.12 91 LEU A O 1
ATOM 695 N N . LEU A 1 92 ? -4.490 32.847 9.534 1.00 67.38 92 LEU A N 1
ATOM 696 C CA . LEU A 1 92 ? -3.116 32.556 9.095 1.00 67.38 92 LEU A CA 1
ATOM 697 C C . LEU A 1 92 ? -2.096 33.569 9.642 1.00 67.38 92 LEU A C 1
ATOM 699 O O . LEU A 1 92 ? -1.021 33.183 10.107 1.00 67.38 92 LEU A O 1
ATOM 703 N N . ALA A 1 93 ? -2.435 34.862 9.636 1.00 68.94 93 ALA A N 1
ATOM 704 C CA . ALA A 1 93 ? -1.601 35.903 10.231 1.00 68.94 93 ALA A CA 1
ATOM 705 C C . ALA A 1 93 ? -1.485 35.745 11.759 1.00 68.94 93 ALA A C 1
ATOM 707 O O . ALA A 1 93 ? -0.380 35.829 12.293 1.00 68.94 93 ALA A O 1
ATOM 708 N N . ALA A 1 94 ? -2.590 35.462 12.458 1.00 64.19 94 ALA A N 1
ATOM 709 C CA . ALA A 1 94 ? -2.595 35.231 13.902 1.00 64.19 94 ALA A CA 1
ATOM 710 C C . ALA A 1 94 ? -1.747 34.009 14.300 1.00 64.19 94 ALA A C 1
ATOM 712 O O . ALA A 1 94 ? -0.918 34.119 15.202 1.00 64.19 94 ALA A O 1
ATOM 713 N N . ASN A 1 95 ? -1.872 32.886 13.587 1.00 52.91 95 ASN A N 1
ATOM 714 C CA . ASN A 1 95 ? -1.063 31.684 13.817 1.00 52.91 95 ASN A CA 1
ATOM 715 C C . ASN A 1 95 ? 0.426 31.950 13.536 1.00 52.91 95 ASN A C 1
ATOM 717 O O . ASN A 1 95 ? 1.285 31.594 14.346 1.00 52.91 95 ASN A O 1
ATOM 721 N N . THR A 1 96 ? 0.739 32.691 12.464 1.00 55.81 96 THR A N 1
ATOM 722 C CA . THR A 1 96 ? 2.118 33.117 12.159 1.00 55.81 96 THR A CA 1
ATOM 723 C C . THR A 1 96 ? 2.709 33.985 13.275 1.00 55.81 96 THR A C 1
ATOM 725 O O . THR A 1 96 ? 3.849 33.766 13.676 1.00 55.81 96 THR A O 1
ATOM 728 N N . ILE A 1 97 ? 1.948 34.945 13.814 1.00 65.75 97 ILE A N 1
ATOM 729 C CA . ILE A 1 97 ? 2.385 35.796 14.935 1.00 65.75 97 ILE A CA 1
ATOM 730 C C . ILE A 1 97 ? 2.563 34.963 16.213 1.00 65.75 97 ILE A C 1
ATOM 732 O O . ILE A 1 97 ? 3.599 35.069 16.870 1.00 65.75 97 ILE A O 1
ATOM 736 N N . ASN A 1 98 ? 1.605 34.090 16.540 1.00 52.88 98 ASN A N 1
ATOM 737 C CA . ASN A 1 98 ? 1.670 33.207 17.708 1.00 52.88 98 ASN A CA 1
ATOM 738 C C . ASN A 1 98 ? 2.916 32.308 17.698 1.00 52.88 98 ASN A C 1
ATOM 740 O O . ASN A 1 98 ? 3.522 32.112 18.755 1.00 52.88 98 ASN A O 1
ATOM 744 N N . ARG A 1 99 ? 3.356 31.838 16.521 1.00 49.81 99 ARG A N 1
ATOM 745 C CA . ARG A 1 99 ? 4.608 31.081 16.360 1.00 49.81 99 ARG A CA 1
ATOM 746 C C . ARG A 1 99 ? 5.850 31.866 16.807 1.00 49.81 99 ARG A C 1
ATOM 748 O O . ARG A 1 99 ? 6.752 31.269 17.377 1.00 49.81 99 ARG A O 1
ATOM 755 N N . TYR A 1 100 ? 5.901 33.186 16.595 1.00 55.00 100 TYR A N 1
ATOM 756 C CA . TYR A 1 100 ? 7.039 34.026 17.015 1.00 55.00 100 TYR A CA 1
ATOM 757 C C . TYR A 1 100 ? 6.948 34.534 18.461 1.00 55.00 100 TYR A C 1
ATOM 759 O O . TYR A 1 100 ? 7.974 34.853 19.059 1.00 55.00 100 TYR A O 1
ATOM 767 N N . VAL A 1 101 ? 5.746 34.629 19.037 1.00 58.19 101 VAL A N 1
ATOM 768 C CA . VAL A 1 101 ? 5.555 35.078 20.431 1.00 58.19 101 VAL A CA 1
ATOM 769 C C . VAL A 1 101 ? 5.912 33.970 21.437 1.00 58.19 101 VAL A C 1
ATOM 771 O O . VAL A 1 101 ? 6.388 34.255 22.542 1.00 58.19 101 VAL A O 1
ATOM 774 N N . ARG A 1 102 ? 5.711 32.695 21.079 1.00 55.03 102 ARG A N 1
ATOM 775 C CA . ARG A 1 102 ? 5.971 31.552 21.969 1.00 55.03 102 ARG A CA 1
ATOM 776 C C . ARG A 1 102 ? 7.455 31.166 21.977 1.00 55.03 102 ARG A C 1
ATOM 778 O O . ARG A 1 102 ? 8.088 31.020 20.941 1.00 55.03 102 ARG A O 1
ATOM 785 N N . HIS A 1 103 ? 8.016 30.988 23.173 1.00 49.16 103 HIS A N 1
ATOM 786 C CA . HIS A 1 103 ? 9.421 30.617 23.358 1.00 49.16 103 HIS A CA 1
ATOM 787 C C . HIS A 1 103 ? 9.614 29.093 23.231 1.00 49.16 103 HIS A C 1
ATOM 789 O O . HIS A 1 103 ? 9.264 28.350 24.148 1.00 49.16 103 HIS A O 1
ATOM 795 N N . GLY A 1 104 ? 10.210 28.634 22.129 1.00 54.59 104 GLY A N 1
ATOM 796 C CA . GLY A 1 104 ? 10.588 27.234 21.896 1.00 54.59 104 GLY A CA 1
ATOM 797 C C . GLY A 1 104 ? 10.792 26.924 20.410 1.00 54.59 104 GLY A C 1
ATOM 798 O O . GLY A 1 104 ? 10.408 27.726 19.563 1.00 54.59 104 GLY A O 1
ATOM 799 N N . ASP A 1 105 ? 11.361 25.758 20.089 1.00 57.28 105 ASP A N 1
ATOM 800 C CA . ASP A 1 105 ? 11.512 25.270 18.706 1.00 57.28 105 ASP A CA 1
ATOM 801 C C . ASP A 1 105 ? 10.162 24.737 18.164 1.00 57.28 105 ASP A C 1
ATOM 803 O O . ASP A 1 105 ? 9.991 23.542 17.920 1.00 57.28 105 ASP A O 1
ATOM 807 N N . VAL A 1 106 ? 9.168 25.623 18.042 1.00 54.50 106 VAL A N 1
ATOM 808 C CA . VAL A 1 106 ? 7.829 25.318 17.506 1.00 54.50 106 VAL A CA 1
ATOM 809 C C . VAL A 1 106 ? 7.876 25.347 15.976 1.00 54.50 106 VAL A C 1
ATOM 811 O O . VAL A 1 106 ? 8.254 26.359 15.385 1.00 54.50 106 VAL A O 1
ATOM 814 N N . VAL A 1 107 ? 7.500 24.237 15.341 1.00 53.38 107 VAL A N 1
ATOM 815 C CA . VAL A 1 107 ? 7.466 24.065 13.879 1.00 53.38 107 VAL A CA 1
ATOM 816 C C . VAL A 1 107 ? 6.195 24.692 13.311 1.00 53.38 107 VAL A C 1
ATOM 818 O O . VAL A 1 107 ? 6.277 25.587 12.465 1.00 53.38 107 VAL A O 1
ATOM 821 N N . ASP A 1 108 ? 5.039 24.282 13.836 1.00 50.91 108 ASP A N 1
ATOM 822 C CA . ASP A 1 108 ? 3.725 24.760 13.410 1.00 50.91 108 ASP A CA 1
ATOM 823 C C . ASP A 1 108 ? 2.754 24.973 14.584 1.00 50.91 108 ASP A C 1
ATOM 825 O O . ASP A 1 108 ? 2.900 24.394 15.667 1.00 50.91 108 ASP A O 1
ATOM 829 N N . VAL A 1 109 ? 1.769 25.846 14.359 1.00 50.88 109 VAL A N 1
ATOM 830 C CA . VAL A 1 109 ? 0.674 26.159 15.283 1.00 50.88 109 VAL A CA 1
ATOM 831 C C . VAL A 1 109 ? -0.627 26.214 14.489 1.00 50.88 109 VAL A C 1
ATOM 833 O O . VAL A 1 109 ? -0.909 27.209 13.817 1.00 50.88 109 VAL A O 1
ATOM 836 N N . THR A 1 110 ? -1.445 25.174 14.617 1.00 48.00 110 THR A N 1
ATOM 837 C CA . THR A 1 110 ? -2.745 25.078 13.947 1.00 48.00 110 THR A CA 1
ATOM 838 C C . THR A 1 110 ? -3.873 25.140 14.978 1.00 48.00 110 THR A C 1
ATOM 840 O O . THR A 1 110 ? -3.900 24.395 15.953 1.00 48.00 110 THR A O 1
ATOM 843 N N . THR A 1 111 ? -4.818 26.055 14.775 1.00 43.72 111 THR A N 1
ATOM 844 C CA . THR A 1 111 ? -6.063 26.162 15.551 1.00 43.72 111 THR A CA 1
ATOM 845 C C . THR A 1 111 ? -7.136 25.301 14.895 1.00 43.72 111 THR A C 1
ATOM 847 O O . THR A 1 111 ? -7.338 25.399 13.685 1.00 43.72 111 THR A O 1
ATOM 850 N N . LEU A 1 112 ? -7.836 24.474 15.672 1.00 49.19 112 LEU A N 1
ATOM 851 C CA . LEU A 1 112 ? -8.920 23.642 15.146 1.00 49.19 112 LEU A CA 1
ATOM 852 C C . LEU A 1 112 ? -10.227 24.436 15.167 1.00 49.19 112 LEU A C 1
ATOM 854 O O . LEU A 1 112 ? -10.718 24.803 16.232 1.00 49.19 112 LEU A O 1
ATOM 858 N N . SER A 1 113 ? -10.787 24.698 13.987 1.00 41.00 113 SER A N 1
ATOM 859 C CA . SER A 1 113 ? -12.003 25.507 13.811 1.00 41.00 113 SER A CA 1
ATOM 860 C C . SER A 1 113 ? -13.206 24.930 14.559 1.00 41.00 113 SER A C 1
ATOM 862 O O . SER A 1 113 ? -14.006 25.677 15.110 1.00 41.00 113 SER A O 1
ATOM 864 N N . ASP A 1 114 ? -13.318 23.601 14.589 1.00 39.09 114 ASP A N 1
ATOM 865 C CA . ASP A 1 114 ? -14.515 22.886 15.043 1.00 39.09 114 ASP A CA 1
ATOM 866 C C . ASP A 1 114 ? -14.582 22.705 16.571 1.00 39.09 114 ASP A C 1
ATOM 868 O O . ASP A 1 114 ? -15.570 22.192 17.097 1.00 39.09 114 ASP A O 1
ATOM 872 N N . VAL A 1 115 ? -13.536 23.116 17.301 1.00 40.50 115 VAL A N 1
ATOM 873 C CA . VAL A 1 115 ? -13.439 22.955 18.758 1.00 40.50 115 VAL A CA 1
ATOM 874 C C . VAL A 1 115 ? -12.960 24.261 19.392 1.00 40.50 115 VAL A C 1
ATOM 876 O O . VAL A 1 115 ? -11.789 24.630 19.315 1.00 40.50 115 VAL A O 1
ATOM 879 N N . ALA A 1 116 ? -13.879 24.971 20.050 1.00 34.91 116 ALA A N 1
ATOM 880 C CA . ALA A 1 116 ? -13.618 26.287 20.628 1.00 34.91 116 ALA A CA 1
ATOM 881 C C . ALA A 1 116 ? -12.427 26.270 21.611 1.00 34.91 116 ALA A C 1
ATOM 883 O O . ALA A 1 116 ? -12.486 25.661 22.678 1.00 34.91 116 ALA A O 1
ATOM 884 N N . GLY A 1 117 ? -11.343 26.968 21.253 1.00 42.38 117 GLY A N 1
ATOM 885 C CA . GLY A 1 117 ? -10.128 27.071 22.071 1.00 42.38 117 GLY A CA 1
ATOM 886 C C . GLY A 1 117 ? -9.130 25.912 21.931 1.00 42.38 117 GLY A C 1
ATOM 887 O O . GLY A 1 117 ? -8.188 25.839 22.723 1.00 42.38 117 GLY A O 1
ATOM 888 N N . ALA A 1 118 ? -9.302 25.022 20.950 1.00 46.81 118 ALA A N 1
ATOM 889 C CA . ALA A 1 118 ? -8.350 23.954 20.656 1.00 46.81 118 ALA A CA 1
ATOM 890 C C . ALA A 1 118 ? -7.154 24.452 19.822 1.00 46.81 118 ALA A C 1
ATOM 892 O O . ALA A 1 118 ? -7.302 24.937 18.697 1.00 46.81 118 ALA A O 1
ATOM 893 N N . GLU A 1 119 ? -5.950 24.281 20.368 1.00 51.50 119 GLU A N 1
ATOM 894 C CA . GLU A 1 119 ? -4.678 24.523 19.682 1.00 51.50 119 GLU A CA 1
ATOM 895 C C . GLU A 1 119 ? -3.914 23.203 19.512 1.00 51.50 119 GLU A C 1
ATOM 897 O O . GLU A 1 119 ? -3.818 22.396 20.443 1.00 51.50 119 GLU A O 1
ATOM 902 N N . VAL A 1 120 ? -3.328 23.028 18.329 1.00 55.12 120 VAL A N 1
ATOM 903 C CA . VAL A 1 120 ? -2.346 21.998 17.994 1.00 55.12 120 VAL A CA 1
ATOM 904 C C . VAL A 1 120 ? -0.989 22.677 17.844 1.00 55.12 120 VAL A C 1
ATOM 906 O O . VAL A 1 120 ? -0.837 23.632 17.081 1.00 55.12 120 VAL A O 1
ATOM 909 N N . LEU A 1 121 ? -0.003 22.191 18.592 1.00 56.56 121 LEU A N 1
ATOM 910 C CA . LEU A 1 121 ? 1.362 22.705 18.627 1.00 56.56 121 LEU A CA 1
ATOM 911 C C . LEU A 1 121 ? 2.322 21.601 18.191 1.00 56.56 121 LEU A C 1
ATOM 913 O O . LEU A 1 121 ? 2.431 20.581 18.872 1.00 56.56 121 LEU A O 1
ATOM 917 N N . GLU A 1 122 ? 3.049 21.817 17.100 1.00 59.47 122 GLU A N 1
ATOM 918 C CA . GLU A 1 122 ? 4.118 20.918 16.675 1.00 59.47 122 GLU A CA 1
ATOM 919 C C . GLU A 1 122 ? 5.474 21.429 17.184 1.00 59.47 122 GLU A C 1
ATOM 921 O O . GLU A 1 122 ? 5.903 22.537 16.864 1.00 59.47 122 GLU A O 1
ATOM 926 N N . PHE A 1 123 ? 6.177 20.617 17.970 1.00 64.12 123 PHE A N 1
ATOM 927 C CA . PHE A 1 123 ? 7.492 20.928 18.529 1.00 64.12 123 PHE A CA 1
ATOM 928 C C . PHE A 1 123 ? 8.585 20.105 17.859 1.00 64.12 123 PHE A C 1
ATOM 930 O O . PHE A 1 123 ? 8.506 18.878 17.809 1.00 64.12 123 PHE A O 1
ATOM 937 N N . LYS A 1 124 ? 9.676 20.743 17.438 1.00 59.12 124 LYS A N 1
ATOM 938 C CA . LYS A 1 124 ? 10.839 20.014 16.938 1.00 59.12 124 LYS A CA 1
ATOM 939 C C . LYS A 1 124 ? 11.573 19.334 18.090 1.00 59.12 124 LYS A C 1
ATOM 941 O O . LYS A 1 124 ? 12.057 19.993 19.011 1.00 59.12 124 LYS A O 1
ATOM 946 N N . VAL A 1 125 ? 11.713 18.014 18.021 1.00 64.94 125 VAL A N 1
ATOM 947 C CA . VAL A 1 125 ? 12.620 17.286 18.913 1.00 64.94 125 VAL A CA 1
ATOM 948 C C . VAL A 1 125 ? 14.046 17.482 18.400 1.00 64.94 125 VAL A C 1
ATOM 950 O O . VAL A 1 125 ? 14.331 17.269 17.225 1.00 64.94 125 VAL A O 1
ATOM 953 N N . THR A 1 126 ? 14.951 17.924 19.269 1.00 60.53 126 THR A N 1
ATOM 954 C CA . THR A 1 126 ? 16.372 18.103 18.946 1.00 60.53 126 THR A CA 1
ATOM 955 C C . THR A 1 126 ? 17.235 17.501 20.049 1.00 60.53 126 THR A C 1
ATOM 957 O O . THR A 1 126 ? 16.761 17.238 21.153 1.00 60.53 126 THR A O 1
ATOM 960 N N . SER A 1 127 ? 18.542 17.372 19.813 1.00 62.31 127 SER A N 1
ATOM 961 C CA . SER A 1 127 ? 19.515 16.952 20.836 1.00 62.31 127 SER A CA 1
ATOM 962 C C . SER A 1 127 ? 19.591 17.872 22.071 1.00 62.31 127 SER A C 1
ATOM 964 O O . SER A 1 127 ? 20.283 17.546 23.033 1.00 62.31 127 SER A O 1
ATOM 966 N N . LYS A 1 128 ? 18.882 19.012 22.074 1.00 64.44 128 LYS A N 1
ATOM 967 C CA . LYS A 1 128 ? 18.754 19.940 23.212 1.00 64.44 128 LYS A CA 1
ATOM 968 C C . LYS A 1 128 ? 17.436 19.780 23.989 1.00 64.44 128 LYS A C 1
ATOM 970 O O . LYS A 1 128 ? 17.235 20.467 24.993 1.00 64.44 128 LYS A O 1
ATOM 975 N N . THR A 1 129 ? 16.526 18.909 23.547 1.00 70.19 129 THR A N 1
ATOM 976 C CA . THR A 1 129 ? 15.205 18.712 24.160 1.00 70.19 129 THR A CA 1
ATOM 977 C C . THR A 1 129 ? 15.329 18.108 25.566 1.00 70.19 129 THR A C 1
ATOM 979 O O . THR A 1 129 ? 15.873 17.026 25.758 1.00 70.19 129 THR A O 1
ATOM 982 N N . LYS A 1 130 ? 14.788 18.792 26.585 1.00 65.56 130 LYS A N 1
ATOM 983 C CA . LYS A 1 130 ? 14.983 18.449 28.015 1.00 65.56 130 LYS A CA 1
ATOM 984 C C . LYS A 1 130 ? 14.327 17.135 28.478 1.00 65.56 130 LYS A C 1
ATOM 986 O O . LYS A 1 130 ? 14.585 16.694 29.599 1.00 65.56 130 LYS A O 1
ATOM 991 N N . CYS A 1 131 ? 13.443 16.554 27.668 1.00 66.31 131 CYS A N 1
ATOM 992 C CA . CYS A 1 131 ? 12.746 15.295 27.947 1.00 66.31 131 CYS A CA 1
ATOM 993 C C . CYS A 1 131 ? 13.228 14.111 27.089 1.00 66.31 131 CYS A C 1
ATOM 995 O O . CYS A 1 131 ? 12.649 13.031 27.185 1.00 66.31 131 CYS A O 1
ATOM 997 N N . LEU A 1 132 ? 14.296 14.288 26.304 1.00 64.88 132 LEU A N 1
ATOM 998 C CA . LEU A 1 132 ? 14.966 13.195 25.596 1.00 64.88 132 LEU A CA 1
ATOM 999 C C . LEU A 1 132 ? 15.449 12.138 26.614 1.00 64.88 132 LEU A C 1
ATOM 1001 O O . LEU A 1 132 ? 15.850 12.488 27.729 1.00 64.88 132 LEU A O 1
ATOM 1005 N N . GLY A 1 133 ? 15.348 10.852 26.280 1.00 58.09 133 GLY A N 1
ATOM 1006 C CA . GLY A 1 133 ? 15.654 9.746 27.197 1.00 58.09 133 GLY A CA 1
ATOM 1007 C C . GLY A 1 133 ? 14.560 9.369 28.197 1.00 58.09 133 GLY A C 1
ATOM 1008 O O . GLY A 1 133 ? 14.774 8.456 28.993 1.00 58.09 133 GLY A O 1
ATOM 1009 N N . LYS A 1 134 ? 13.398 10.033 28.187 1.00 61.69 134 LYS A N 1
ATOM 1010 C CA . LYS A 1 134 ? 12.287 9.748 29.111 1.00 61.69 134 LYS A CA 1
ATOM 1011 C C . LYS A 1 134 ? 11.087 9.156 28.377 1.00 61.69 134 LYS A C 1
ATOM 1013 O O . LYS A 1 134 ? 10.845 9.481 27.214 1.00 61.69 134 LYS A O 1
ATOM 1018 N N . MET A 1 135 ? 10.323 8.314 29.071 1.00 55.44 135 MET A N 1
ATOM 1019 C CA . MET A 1 135 ? 9.001 7.887 28.609 1.00 55.44 135 MET A CA 1
ATOM 1020 C C . MET A 1 135 ? 8.026 9.063 28.680 1.00 55.44 135 MET A C 1
ATOM 1022 O O . MET A 1 135 ? 8.095 9.860 29.617 1.00 55.44 135 MET A O 1
ATOM 1026 N N . ILE A 1 136 ? 7.092 9.149 27.731 1.00 57.59 136 ILE A N 1
ATOM 1027 C CA . ILE A 1 136 ? 6.055 10.197 27.694 1.00 57.59 136 ILE A CA 1
ATOM 1028 C C . ILE A 1 136 ? 5.284 10.293 29.019 1.00 57.59 136 ILE A C 1
ATOM 1030 O O . ILE A 1 136 ? 5.047 11.395 29.512 1.00 57.59 136 ILE A O 1
ATOM 1034 N N . ARG A 1 137 ? 4.951 9.150 29.632 1.00 52.56 137 ARG A N 1
ATOM 1035 C CA . ARG A 1 137 ? 4.222 9.088 30.913 1.00 52.56 137 ARG A CA 1
ATOM 1036 C C . ARG A 1 137 ? 4.953 9.743 32.098 1.00 52.56 137 ARG A C 1
ATOM 1038 O O . ARG A 1 137 ? 4.310 10.089 33.082 1.00 52.56 137 ARG A O 1
ATOM 1045 N N . ASP A 1 138 ? 6.275 9.905 32.004 1.00 56.69 138 ASP A N 1
ATOM 1046 C CA . ASP A 1 138 ? 7.138 10.451 33.063 1.00 56.69 138 ASP A CA 1
ATOM 1047 C C . ASP A 1 138 ? 7.461 11.949 32.834 1.00 56.69 138 ASP A C 1
ATOM 1049 O O . ASP A 1 138 ? 8.356 12.520 33.467 1.00 56.69 138 ASP A O 1
ATOM 1053 N N . MET A 1 139 ? 6.765 12.602 31.893 1.00 64.06 1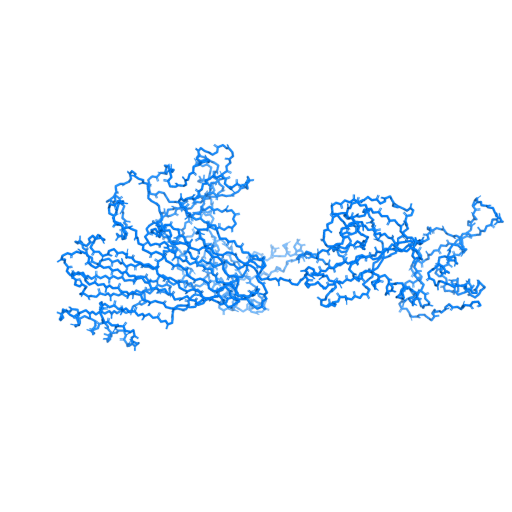39 MET A N 1
ATOM 1054 C CA . MET A 1 139 ? 6.965 14.006 31.524 1.00 64.06 139 MET A CA 1
ATOM 1055 C C . MET A 1 139 ? 5.944 14.931 32.191 1.00 64.06 139 MET A C 1
ATOM 1057 O O . MET A 1 139 ? 4.776 14.594 32.357 1.00 64.06 139 MET A O 1
ATOM 1061 N N . ASN A 1 140 ? 6.385 16.139 32.549 1.00 57.91 140 ASN A N 1
ATOM 1062 C CA . ASN A 1 140 ? 5.549 17.129 33.222 1.00 57.91 140 ASN A CA 1
ATOM 1063 C C . ASN A 1 140 ? 5.067 18.191 32.219 1.00 57.91 140 ASN A C 1
ATOM 1065 O O . ASN A 1 140 ? 5.829 19.092 31.860 1.00 57.91 140 ASN A O 1
ATOM 1069 N N . PHE A 1 141 ? 3.822 18.065 31.754 1.00 58.94 141 PHE A N 1
ATOM 1070 C CA . PHE A 1 141 ? 3.193 18.990 30.803 1.00 58.94 141 PHE A CA 1
ATOM 1071 C C . PHE A 1 141 ? 2.385 20.098 31.504 1.00 58.94 141 PHE A C 1
ATOM 1073 O O . PHE A 1 141 ? 1.930 19.897 32.634 1.00 58.94 141 PHE A O 1
ATOM 1080 N N . PRO A 1 142 ? 2.180 21.266 30.855 1.00 51.91 142 PRO A N 1
ATOM 1081 C CA . PRO A 1 142 ? 1.264 22.298 31.344 1.00 51.91 142 PRO A CA 1
ATOM 1082 C C . PRO A 1 142 ? -0.156 21.756 31.563 1.00 51.91 142 PRO A C 1
ATOM 1084 O O . PRO A 1 142 ? -0.601 20.877 30.825 1.00 51.91 142 PRO A O 1
ATOM 1087 N N . LYS A 1 143 ? -0.883 22.301 32.550 1.00 42.34 143 LYS A N 1
ATOM 1088 C CA . LYS A 1 143 ? -2.223 21.819 32.928 1.00 42.34 143 LYS A CA 1
ATOM 1089 C C . LYS A 1 143 ? -3.186 21.754 31.736 1.00 42.34 143 LYS A C 1
ATOM 1091 O O . LYS A 1 143 ? -3.381 22.735 31.010 1.00 42.34 143 LYS A O 1
ATOM 1096 N N . GLY A 1 144 ? -3.814 20.594 31.558 1.00 44.16 144 GLY A N 1
ATOM 1097 C CA . GLY A 1 144 ? -4.745 20.322 30.463 1.00 44.16 144 GLY A CA 1
ATOM 1098 C C . GLY A 1 144 ? -4.123 20.330 29.061 1.00 44.16 144 GLY A C 1
ATOM 1099 O O . GLY A 1 144 ? -4.841 20.620 28.111 1.00 44.16 144 GLY A O 1
ATOM 1100 N N . ALA A 1 145 ? -2.816 20.098 28.908 1.00 47.88 145 ALA A N 1
ATOM 1101 C CA . ALA A 1 145 ? -2.191 19.816 27.614 1.00 47.88 145 ALA A CA 1
ATOM 1102 C C . ALA A 1 145 ? -1.982 18.301 27.446 1.00 47.88 145 ALA A C 1
ATOM 1104 O O . ALA A 1 145 ? -1.438 17.655 28.340 1.00 47.88 145 ALA A O 1
ATOM 1105 N N . THR A 1 146 ? -2.369 17.749 26.295 1.00 50.75 146 THR A N 1
ATOM 1106 C CA . THR A 1 146 ? -2.242 16.317 25.968 1.00 50.75 146 THR A CA 1
ATOM 1107 C C . THR A 1 146 ? -1.279 16.142 24.792 1.00 50.75 146 THR A C 1
ATOM 1109 O O . THR A 1 146 ? -1.158 17.035 23.959 1.00 50.75 146 THR A O 1
ATOM 1112 N N . ILE A 1 147 ? -0.584 15.007 24.670 1.00 57.25 147 ILE A N 1
ATOM 1113 C CA . ILE A 1 147 ? 0.130 14.678 23.423 1.00 57.25 147 ILE A CA 1
ATOM 1114 C C . ILE A 1 147 ? -0.863 14.017 22.466 1.00 57.25 147 ILE A C 1
ATOM 1116 O O . ILE A 1 147 ? -1.366 12.935 22.758 1.00 57.25 147 ILE A O 1
ATOM 1120 N N . GLY A 1 148 ? -1.132 14.670 21.334 1.00 48.75 148 GLY A N 1
ATOM 1121 C CA . GLY A 1 148 ? -1.976 14.133 20.261 1.00 48.75 148 GLY A CA 1
ATOM 1122 C C . GLY A 1 148 ? -1.211 13.237 19.284 1.00 48.75 148 GLY A C 1
ATOM 1123 O O . GLY A 1 148 ? -1.810 12.415 18.605 1.00 48.75 148 GLY A O 1
ATOM 1124 N N . GLY A 1 149 ? 0.120 13.349 19.230 1.00 52.47 149 GLY A N 1
ATOM 1125 C CA . GLY A 1 149 ? 0.941 12.548 18.326 1.00 52.47 149 GLY A CA 1
ATOM 1126 C C . GLY A 1 149 ? 2.439 12.735 18.511 1.00 52.47 149 GLY A C 1
ATOM 1127 O O . GLY A 1 149 ? 2.903 13.787 18.940 1.00 52.47 149 GLY A O 1
ATOM 1128 N N . ILE A 1 150 ? 3.211 11.732 18.109 1.00 55.56 150 ILE A N 1
ATOM 1129 C CA . ILE A 1 150 ? 4.579 11.925 17.622 1.00 55.56 150 ILE A CA 1
ATOM 1130 C C . ILE A 1 150 ? 4.567 11.512 16.157 1.00 55.56 150 ILE A C 1
ATOM 1132 O O . ILE A 1 150 ? 4.089 10.420 15.851 1.00 55.56 150 ILE A O 1
ATOM 1136 N N . SER A 1 151 ? 5.076 12.373 15.276 1.00 49.28 151 SER A N 1
ATOM 1137 C CA . SER A 1 151 ? 5.248 12.048 13.862 1.00 49.28 151 SER A CA 1
ATOM 1138 C C . SER A 1 151 ? 6.673 11.555 13.621 1.00 49.28 151 SER A C 1
ATOM 1140 O O . SER A 1 151 ? 7.607 12.350 13.559 1.00 49.28 151 SER A O 1
ATOM 1142 N N . MET A 1 152 ? 6.833 10.233 13.525 1.00 45.81 152 MET A N 1
ATOM 1143 C CA . MET A 1 152 ? 8.037 9.588 12.966 1.00 45.81 152 MET A CA 1
ATOM 1144 C C . MET A 1 152 ? 7.754 9.017 11.566 1.00 45.81 152 MET A C 1
ATOM 1146 O O . MET A 1 152 ? 8.620 9.023 10.699 1.00 45.81 152 MET A O 1
ATOM 1150 N N . SER A 1 153 ? 6.517 8.560 11.344 1.00 32.09 153 SER A N 1
ATOM 1151 C CA . SER A 1 153 ? 5.973 8.090 10.059 1.00 32.09 153 SER A CA 1
ATOM 1152 C C . SER A 1 153 ? 4.439 7.943 10.152 1.00 32.09 153 SER A C 1
ATOM 1154 O O . SER A 1 153 ? 3.857 6.935 9.753 1.00 32.09 153 SER A O 1
ATOM 1156 N N . GLY A 1 154 ? 3.785 8.924 10.785 1.00 38.47 154 GLY A N 1
ATOM 1157 C CA . GLY A 1 154 ? 2.374 8.880 11.195 1.00 38.47 154 GLY A CA 1
ATOM 1158 C C . GLY A 1 154 ? 2.197 8.974 12.716 1.00 38.47 154 GLY A C 1
ATOM 1159 O O . GLY A 1 154 ? 3.168 8.880 13.465 1.00 38.47 154 GLY A O 1
ATOM 1160 N N . PHE A 1 155 ? 0.958 9.181 13.172 1.00 40.06 155 PHE A N 1
ATOM 1161 C CA . PHE A 1 155 ? 0.640 9.469 14.575 1.00 40.06 155 PHE A CA 1
ATOM 1162 C C . PHE A 1 155 ? 0.744 8.226 15.476 1.00 40.06 155 PHE A C 1
ATOM 1164 O O . PHE A 1 155 ? -0.063 7.303 15.372 1.00 40.06 155 PHE A O 1
ATOM 1171 N N . THR A 1 156 ? 1.690 8.230 16.420 1.00 45.97 156 THR A N 1
ATOM 1172 C CA . THR A 1 156 ? 1.726 7.265 17.537 1.00 45.97 156 THR A CA 1
ATOM 1173 C C . THR A 1 156 ? 1.733 7.976 18.888 1.00 45.97 156 THR A C 1
ATOM 1175 O O . THR A 1 156 ? 2.561 8.861 19.110 1.00 45.97 156 THR A O 1
ATOM 1178 N N . THR A 1 157 ? 0.858 7.562 19.811 1.00 46.91 157 THR A N 1
ATOM 1179 C CA . THR A 1 157 ? 0.794 8.070 21.196 1.00 46.91 157 THR A CA 1
ATOM 1180 C C . THR A 1 157 ? 0.712 6.922 22.199 1.00 46.91 157 THR A C 1
ATOM 1182 O O . THR A 1 157 ? -0.376 6.546 22.632 1.00 46.91 157 THR A O 1
ATOM 1185 N N . THR A 1 158 ? 1.855 6.357 22.590 1.00 44.28 158 THR A N 1
ATOM 1186 C CA . THR A 1 158 ? 1.912 5.409 23.715 1.00 44.28 158 THR A CA 1
ATOM 1187 C C . THR A 1 158 ? 2.741 6.015 24.840 1.00 44.28 158 THR A C 1
ATOM 1189 O O . THR A 1 158 ? 3.795 6.597 24.602 1.00 44.28 158 THR A O 1
ATOM 1192 N N . GLY A 1 159 ? 2.301 5.881 26.086 1.00 39.97 159 GLY A N 1
ATOM 1193 C CA . GLY A 1 159 ? 3.020 6.412 27.250 1.00 39.97 159 GLY A CA 1
ATOM 1194 C C . GLY A 1 159 ? 4.341 5.693 27.518 1.00 39.97 159 GLY A C 1
ATOM 1195 O O . GLY A 1 159 ? 5.196 6.241 28.212 1.00 39.97 159 GLY A O 1
ATOM 1196 N N . ALA A 1 160 ? 4.504 4.494 26.948 1.00 39.91 160 ALA A N 1
ATOM 1197 C CA . ALA A 1 160 ? 5.741 3.724 26.918 1.00 39.91 160 ALA A CA 1
ATOM 1198 C C . ALA A 1 160 ? 6.734 4.206 25.843 1.00 39.91 160 ALA A C 1
ATOM 1200 O O . ALA A 1 160 ? 7.900 3.822 25.905 1.00 39.91 160 ALA A O 1
ATOM 1201 N N . THR A 1 161 ? 6.316 5.055 24.893 1.00 48.03 161 THR A N 1
ATOM 1202 C CA . THR A 1 161 ? 7.223 5.659 23.911 1.00 48.03 161 THR A CA 1
ATOM 1203 C C . THR A 1 161 ? 8.282 6.472 24.649 1.00 48.03 161 THR A C 1
ATOM 1205 O O . THR A 1 161 ? 7.978 7.452 25.337 1.00 48.03 161 THR A O 1
ATOM 1208 N N . ILE A 1 162 ? 9.538 6.049 24.514 1.00 51.19 162 ILE A N 1
ATOM 1209 C CA . ILE A 1 162 ? 10.697 6.799 24.985 1.00 51.19 162 ILE A CA 1
ATOM 1210 C C . ILE A 1 162 ? 11.048 7.802 23.887 1.00 51.19 162 ILE A C 1
ATOM 1212 O O . ILE A 1 162 ? 11.201 7.420 22.729 1.00 51.19 162 ILE A O 1
ATOM 1216 N N . LEU A 1 163 ? 11.217 9.080 24.234 1.00 53.34 163 LEU A N 1
ATOM 1217 C CA . LEU A 1 163 ? 11.786 10.067 23.310 1.00 53.34 163 LEU A CA 1
ATOM 1218 C C . LEU A 1 163 ? 13.300 9.813 23.146 1.00 53.34 163 LEU A C 1
ATOM 1220 O O . LEU A 1 163 ? 14.121 10.532 23.707 1.00 53.34 163 LEU A O 1
ATOM 1224 N N . ASN A 1 164 ? 13.640 8.746 22.415 1.00 44.09 164 ASN A N 1
ATOM 1225 C CA . ASN A 1 164 ? 14.994 8.301 22.057 1.00 44.09 164 ASN A CA 1
ATOM 1226 C C . ASN A 1 164 ? 15.065 7.784 20.615 1.00 44.09 164 ASN A C 1
ATOM 1228 O O . ASN A 1 164 ? 15.989 8.154 19.901 1.00 44.09 164 ASN A O 1
ATOM 1232 N N . ASP A 1 165 ? 14.088 6.979 20.185 1.00 38.84 165 ASP A N 1
ATOM 1233 C CA . ASP A 1 165 ? 14.095 6.308 18.868 1.00 38.84 165 ASP A CA 1
ATOM 1234 C C . ASP A 1 165 ? 13.723 7.240 17.699 1.00 38.84 165 ASP A C 1
ATOM 1236 O O . ASP A 1 165 ? 13.596 6.820 16.551 1.00 38.84 165 ASP A O 1
ATOM 1240 N N . ILE A 1 166 ? 13.593 8.536 17.990 1.00 44.16 166 ILE A N 1
ATOM 1241 C CA . ILE A 1 166 ? 13.555 9.598 16.993 1.00 44.16 166 ILE A CA 1
ATOM 1242 C C . ILE A 1 166 ? 15.006 9.812 16.534 1.00 44.16 166 ILE A C 1
ATOM 1244 O O . ILE A 1 166 ? 15.714 10.674 17.068 1.00 44.16 166 ILE A O 1
ATOM 1248 N N . GLU A 1 167 ? 15.446 9.039 15.530 1.00 33.75 167 GLU A N 1
ATOM 1249 C CA . GLU A 1 167 ? 16.538 9.477 14.645 1.00 33.75 167 GLU A CA 1
ATOM 1250 C C . GLU A 1 167 ? 16.303 10.946 14.286 1.00 33.75 167 GLU A C 1
ATOM 1252 O O . GLU A 1 167 ? 15.153 11.350 14.128 1.00 33.75 167 GLU A O 1
ATOM 1257 N N . ILE A 1 168 ? 17.366 11.757 14.205 1.00 36.03 168 ILE A N 1
ATOM 1258 C CA . ILE A 1 168 ? 17.276 13.228 14.193 1.00 36.03 168 ILE A CA 1
ATOM 1259 C C . ILE A 1 168 ? 16.582 13.731 12.912 1.00 36.03 168 ILE A C 1
ATOM 1261 O O . ILE A 1 168 ? 17.217 14.192 11.962 1.00 36.03 168 ILE A O 1
ATOM 1265 N N . MET A 1 169 ? 15.255 13.657 12.910 1.00 30.81 169 MET A N 1
ATOM 1266 C CA . MET A 1 169 ? 14.368 14.046 11.830 1.00 30.81 169 MET A CA 1
ATOM 1267 C C . MET A 1 169 ? 13.861 15.477 12.051 1.00 30.81 169 MET A C 1
ATOM 1269 O O . MET A 1 169 ? 13.788 15.954 13.188 1.00 30.81 169 MET A O 1
ATOM 1273 N N . PRO A 1 170 ? 13.521 16.225 10.985 1.00 29.08 170 PRO A N 1
ATOM 1274 C CA . PRO A 1 170 ? 13.225 17.648 11.127 1.00 29.08 170 PRO A CA 1
ATOM 1275 C C . PRO A 1 170 ? 11.924 18.026 11.868 1.00 29.08 170 PRO A C 1
ATOM 1277 O O . PRO A 1 170 ? 11.763 19.224 12.115 1.00 29.08 170 PRO A O 1
ATOM 1280 N N . ALA A 1 171 ? 11.065 17.059 12.206 1.00 30.97 171 ALA A N 1
ATOM 1281 C CA . ALA A 1 171 ? 9.711 17.147 12.783 1.00 30.97 171 ALA A CA 1
ATOM 1282 C C . ALA A 1 171 ? 9.394 15.817 13.522 1.00 30.97 171 ALA A C 1
ATOM 1284 O O . ALA A 1 171 ? 9.992 14.809 13.160 1.00 30.97 171 ALA A O 1
ATOM 1285 N N . GLY A 1 172 ? 8.519 15.690 14.533 1.00 41.47 172 GLY A N 1
ATOM 1286 C CA . GLY A 1 172 ? 7.775 16.684 15.324 1.00 41.47 172 GLY A CA 1
ATOM 1287 C C . GLY A 1 172 ? 6.940 16.016 16.450 1.00 41.47 172 GLY A C 1
ATOM 1288 O O . GLY A 1 172 ? 6.331 14.965 16.239 1.00 41.47 172 GLY A O 1
ATOM 1289 N N . LEU A 1 173 ? 6.914 16.597 17.660 1.00 42.66 173 LEU A N 1
ATOM 1290 C CA . LEU A 1 173 ? 6.052 16.210 18.795 1.00 42.66 173 LEU A CA 1
ATOM 1291 C C . LEU A 1 173 ? 4.793 17.085 18.795 1.00 42.66 173 LEU A C 1
ATOM 1293 O O . LEU A 1 173 ? 4.898 18.303 18.921 1.00 42.66 173 LEU A O 1
ATOM 1297 N N . LEU A 1 174 ? 3.614 16.474 18.712 1.00 42.62 174 LEU A N 1
ATOM 1298 C CA . LEU A 1 174 ? 2.333 17.162 18.587 1.00 42.62 174 LEU A CA 1
ATOM 1299 C C . LEU A 1 174 ? 1.613 17.242 19.945 1.00 42.62 174 LEU A C 1
ATOM 1301 O O . LEU A 1 174 ? 1.129 16.235 20.470 1.00 42.62 174 LEU A O 1
ATOM 1305 N N . VAL A 1 175 ? 1.517 18.443 20.513 1.00 44.03 175 VAL A N 1
ATOM 1306 C CA . VAL A 1 175 ? 0.734 18.722 21.728 1.00 44.03 175 VAL A CA 1
ATOM 1307 C C . VAL A 1 175 ? -0.617 19.301 21.317 1.00 44.03 175 VAL A C 1
ATOM 1309 O O . VAL A 1 175 ? -0.685 20.275 20.573 1.00 44.03 175 VAL A O 1
ATOM 1312 N N . TRP A 1 176 ? -1.689 18.687 21.798 1.00 38.12 176 TRP A N 1
ATOM 1313 C CA . TRP A 1 176 ? -3.076 18.918 21.412 1.00 38.12 176 TRP A CA 1
ATOM 1314 C C . TRP A 1 176 ? -3.900 19.319 22.642 1.00 38.12 176 TRP A C 1
ATOM 1316 O O . TRP A 1 176 ? -3.728 18.753 23.728 1.00 38.12 176 TRP A O 1
ATOM 1326 N N . ARG A 1 177 ? -4.843 20.253 22.477 1.00 29.45 177 ARG A N 1
ATOM 1327 C CA . ARG A 1 177 ? -5.896 20.529 23.467 1.00 29.45 177 ARG A CA 1
ATOM 1328 C C . ARG A 1 177 ? -7.285 20.214 22.900 1.00 29.45 177 ARG A C 1
ATOM 1330 O O . ARG A 1 177 ? -7.669 20.788 21.893 1.00 29.45 177 ARG A O 1
ATOM 1337 N N . SER A 1 178 ? -8.041 19.382 23.625 1.00 28.25 178 SER A N 1
ATOM 1338 C CA . SER A 1 178 ? -9.467 19.032 23.434 1.00 28.25 178 SER A CA 1
ATOM 1339 C C . SER A 1 178 ? -9.855 17.941 22.410 1.00 28.25 178 SER A C 1
ATOM 1341 O O . SER A 1 178 ? -9.785 18.125 21.202 1.00 28.25 178 SER A O 1
ATOM 1343 N N . ILE A 1 179 ? -10.327 16.810 22.949 1.00 33.12 179 ILE A N 1
ATOM 1344 C CA . ILE A 1 179 ? -11.404 15.921 22.459 1.00 33.12 179 ILE A CA 1
ATOM 1345 C C . ILE A 1 179 ? -11.611 15.824 20.929 1.00 33.12 179 ILE A C 1
ATOM 1347 O O . ILE A 1 179 ? -12.548 16.398 20.383 1.00 33.12 179 ILE A O 1
ATOM 1351 N N . THR A 1 180 ? -10.801 15.009 20.248 1.00 33.09 180 THR A N 1
ATOM 1352 C CA . THR A 1 180 ? -11.220 14.122 19.131 1.00 33.09 180 THR A CA 1
ATOM 1353 C C . THR A 1 180 ? -10.018 13.300 18.667 1.00 33.09 180 THR A C 1
ATOM 1355 O O . THR A 1 180 ? -9.304 13.657 17.739 1.00 33.09 180 THR A O 1
ATOM 1358 N N . HIS A 1 181 ? -9.768 12.180 19.337 1.00 38.38 181 HIS A N 1
ATOM 1359 C CA . HIS A 1 181 ? -8.992 11.069 18.785 1.00 38.38 181 HIS A CA 1
ATOM 1360 C C . HIS A 1 181 ? -9.785 9.796 19.036 1.00 38.38 181 HIS A C 1
ATOM 1362 O O . HIS A 1 181 ? -10.577 9.745 19.977 1.00 38.38 181 HIS A O 1
ATOM 1368 N N . TRP A 1 182 ? -9.573 8.787 18.194 1.00 46.72 182 TRP A N 1
ATOM 1369 C CA . TRP A 1 182 ? -10.209 7.484 18.328 1.00 46.72 182 TRP A CA 1
ATOM 1370 C C . TRP A 1 182 ? -10.015 6.931 19.743 1.00 46.72 182 TRP A C 1
ATOM 1372 O O . TRP A 1 182 ? -8.896 6.605 20.154 1.00 46.72 182 TRP A O 1
ATOM 1382 N N . ILE A 1 183 ? -11.126 6.872 20.473 1.00 47.66 183 ILE A N 1
ATOM 1383 C CA . ILE A 1 183 ? -11.270 6.123 21.715 1.00 47.66 183 ILE A CA 1
ATOM 1384 C C . ILE A 1 183 ? -11.701 4.718 21.289 1.00 47.66 183 ILE A C 1
ATOM 1386 O O . ILE A 1 183 ? -12.502 4.573 20.364 1.00 47.66 183 ILE A O 1
ATOM 1390 N N . GLY A 1 184 ? -11.177 3.680 21.932 1.00 53.59 184 GLY A N 1
ATOM 1391 C CA . GLY A 1 184 ? -11.760 2.350 21.821 1.00 53.59 184 GLY A CA 1
ATOM 1392 C C . GLY A 1 184 ? -13.211 2.358 22.320 1.00 53.59 184 GLY A C 1
ATOM 1393 O O . GLY A 1 184 ? -13.600 3.249 23.082 1.00 53.59 184 GLY 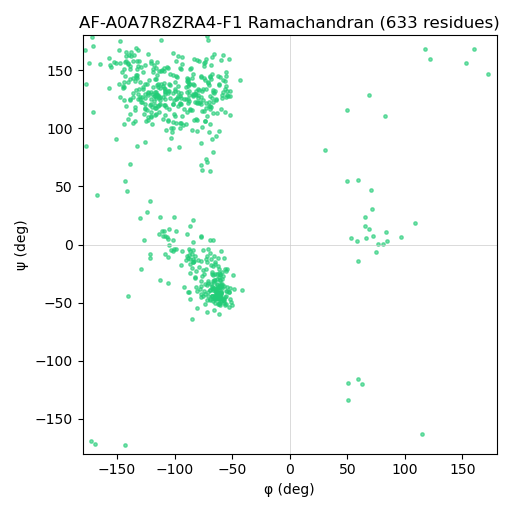A O 1
ATOM 1394 N N . PRO A 1 185 ? -14.035 1.386 21.908 1.00 64.50 185 PRO A N 1
ATOM 1395 C CA . PRO A 1 185 ? -15.409 1.287 22.382 1.00 64.50 185 PRO A CA 1
ATOM 1396 C C . PRO A 1 185 ? -15.471 1.225 23.915 1.00 64.50 185 PRO A C 1
ATOM 1398 O O . PRO A 1 185 ? -14.654 0.550 24.549 1.00 64.50 185 PRO A O 1
ATOM 1401 N N . TYR A 1 186 ? -16.400 1.965 24.519 1.00 68.94 186 TYR A N 1
ATOM 1402 C CA . TYR A 1 186 ? -16.448 2.151 25.972 1.00 68.94 186 TYR A CA 1
ATOM 1403 C C . TYR A 1 186 ? -17.879 2.175 26.513 1.00 68.94 186 TYR A C 1
ATOM 1405 O O . TYR A 1 186 ? -18.840 2.318 25.764 1.00 68.94 186 TYR A O 1
ATOM 1413 N N . LEU A 1 187 ? -18.019 2.034 27.833 1.00 70.94 187 LEU A N 1
ATOM 1414 C CA . LEU A 1 187 ? -19.301 2.019 28.535 1.00 70.94 187 LEU A CA 1
ATOM 1415 C C . LEU A 1 187 ? -19.292 3.078 29.644 1.00 70.94 187 LEU A C 1
ATOM 1417 O O . LEU A 1 187 ? -18.440 3.045 30.527 1.00 70.94 187 LEU A O 1
ATOM 1421 N N . GLU A 1 188 ? -20.227 4.019 29.580 1.00 71.62 188 GLU A N 1
ATOM 1422 C CA . GLU A 1 188 ? -20.347 5.193 30.452 1.00 71.62 188 GLU A CA 1
ATOM 1423 C C . GLU A 1 188 ? -21.586 5.069 31.350 1.00 71.62 188 GLU A C 1
ATOM 1425 O O . GLU A 1 188 ? -22.636 4.639 30.880 1.00 71.62 188 GLU A O 1
ATOM 1430 N N . ILE A 1 189 ? -21.494 5.418 32.637 1.00 72.62 189 ILE A N 1
ATOM 1431 C CA . ILE A 1 189 ? -22.626 5.340 33.581 1.00 72.62 189 ILE A CA 1
ATOM 1432 C C . ILE A 1 189 ? -23.415 6.655 33.543 1.00 72.62 189 ILE A C 1
ATOM 1434 O O . ILE A 1 189 ? -22.830 7.733 33.580 1.00 72.62 189 ILE A O 1
ATOM 1438 N N . VAL A 1 190 ? -24.747 6.581 33.525 1.00 71.19 190 VAL A N 1
ATOM 1439 C CA . VAL A 1 190 ? -25.622 7.763 33.473 1.00 71.19 190 VAL A CA 1
ATOM 1440 C C . VAL A 1 190 ? -26.019 8.223 34.885 1.00 71.19 190 VAL A C 1
ATOM 1442 O O . VAL A 1 190 ? -26.751 7.519 35.582 1.00 71.19 190 VAL A O 1
ATOM 1445 N N . GLY A 1 191 ? -25.611 9.438 35.278 1.00 60.62 191 GLY A N 1
ATOM 1446 C CA . GLY A 1 191 ? -26.143 10.173 36.443 1.00 60.62 191 GLY A CA 1
ATOM 1447 C C . GLY A 1 191 ? -25.121 10.576 37.521 1.00 60.62 191 GLY A C 1
ATOM 1448 O O . GLY A 1 191 ? -24.058 9.979 37.649 1.00 60.62 191 GLY A O 1
ATOM 1449 N N . GLU A 1 192 ? -25.479 11.576 38.339 1.00 46.06 192 GLU A N 1
ATOM 1450 C CA . GLU A 1 192 ? -24.588 12.266 39.302 1.00 46.06 192 GLU A CA 1
ATOM 1451 C C . GLU A 1 192 ? -23.999 11.384 40.426 1.00 46.06 192 GLU A C 1
ATOM 1453 O O . GLU A 1 192 ? -23.006 11.757 41.042 1.00 46.06 192 GLU A O 1
ATOM 1458 N N . GLU A 1 193 ? -24.577 10.211 40.714 1.00 44.16 193 GLU A N 1
ATOM 1459 C CA . GLU A 1 193 ? -24.104 9.306 41.782 1.00 44.16 193 GLU A CA 1
ATOM 1460 C C . GLU A 1 193 ? -23.280 8.100 41.272 1.00 44.16 193 GLU A C 1
ATOM 1462 O O . GLU A 1 193 ? -22.956 7.196 42.052 1.00 44.16 193 GLU A O 1
ATOM 1467 N N . GLY A 1 194 ? -23.005 8.022 39.967 1.00 45.34 194 GLY A N 1
ATOM 1468 C CA . GLY A 1 194 ? -22.436 6.840 39.315 1.00 45.34 194 GLY A CA 1
ATOM 1469 C C . GLY A 1 194 ? -20.921 6.886 39.132 1.00 45.34 194 GLY A C 1
ATOM 1470 O O . GLY A 1 194 ? -20.456 7.179 38.036 1.00 45.34 194 GLY A O 1
ATOM 1471 N N . THR A 1 195 ? -20.128 6.518 40.148 1.00 53.44 195 THR A N 1
ATOM 1472 C CA . THR A 1 195 ? -18.685 6.310 39.919 1.00 53.44 195 THR A CA 1
ATOM 1473 C C . THR A 1 195 ? -18.428 5.041 39.105 1.00 53.44 195 THR A C 1
ATOM 1475 O O . THR A 1 195 ? -19.030 3.986 39.336 1.00 53.44 195 THR A O 1
ATOM 1478 N N . VAL A 1 196 ? -17.468 5.144 38.186 1.00 50.12 196 VAL A N 1
ATOM 1479 C CA . VAL A 1 196 ? -16.892 4.070 37.356 1.00 50.12 196 VAL A CA 1
ATOM 1480 C C . VAL A 1 196 ? -16.643 2.771 38.108 1.00 50.12 196 VAL A C 1
ATOM 1482 O O . VAL A 1 196 ? -16.855 1.683 37.579 1.00 50.12 196 VAL A O 1
ATOM 1485 N N . GLU A 1 197 ? -16.177 2.892 39.348 1.00 52.66 197 GLU A N 1
ATOM 1486 C CA . GLU A 1 197 ? -15.771 1.798 40.231 1.00 52.66 197 GLU A CA 1
ATOM 1487 C C . GLU A 1 197 ? -16.878 0.748 40.417 1.00 52.66 197 GLU A C 1
ATOM 1489 O O . GLU A 1 197 ? -16.609 -0.407 40.753 1.00 52.66 197 GLU A O 1
ATOM 1494 N N . ASN A 1 198 ? -18.129 1.134 40.150 1.00 66.62 198 ASN A N 1
ATOM 1495 C CA . ASN A 1 198 ? -19.277 0.247 40.171 1.00 66.62 198 ASN A CA 1
ATOM 1496 C C . ASN A 1 198 ? -19.422 -0.628 38.912 1.00 66.62 198 ASN A C 1
ATOM 1498 O O . ASN A 1 198 ? -20.119 -1.626 39.025 1.00 66.62 198 ASN A O 1
ATOM 1502 N N . LEU A 1 199 ? -18.812 -0.324 37.756 1.00 74.88 199 LEU A N 1
ATOM 1503 C CA . LEU A 1 199 ? -18.975 -1.077 36.492 1.00 74.88 199 LEU A CA 1
ATOM 1504 C C . LEU A 1 199 ? -17.677 -1.182 35.642 1.00 74.88 199 LEU A C 1
ATOM 1506 O O . LEU A 1 199 ? -17.678 -0.806 34.469 1.00 74.88 199 LEU A O 1
ATOM 1510 N N . PRO A 1 200 ? -16.551 -1.685 36.188 1.00 73.44 200 PRO A N 1
ATOM 1511 C CA . PRO A 1 200 ? -15.285 -1.762 35.457 1.00 73.44 200 PRO A CA 1
ATOM 1512 C C . PRO A 1 200 ? -15.294 -2.777 34.299 1.00 73.44 200 PRO A C 1
ATOM 1514 O O . PRO A 1 200 ? -16.000 -3.790 34.338 1.00 73.44 200 PRO A O 1
ATOM 1517 N N . LEU A 1 201 ? -14.433 -2.521 33.307 1.00 77.25 201 LEU A N 1
ATOM 1518 C CA . LEU A 1 201 ? -14.071 -3.444 32.226 1.00 77.25 201 LEU A CA 1
ATOM 1519 C C . LEU A 1 201 ? -13.234 -4.608 32.790 1.00 77.25 201 LEU A C 1
ATOM 1521 O O . LEU A 1 201 ? -12.153 -4.397 33.333 1.00 77.25 201 LEU A O 1
ATOM 1525 N N . GLU A 1 202 ? -13.721 -5.841 32.654 1.00 80.31 202 GLU A N 1
ATOM 1526 C CA . GLU A 1 202 ? -13.032 -7.062 33.095 1.00 80.31 202 GLU A CA 1
ATOM 1527 C C . GLU A 1 202 ? -12.170 -7.682 31.986 1.00 80.31 202 GLU A C 1
ATOM 1529 O O . GLU A 1 202 ? -11.089 -8.199 32.269 1.00 80.31 202 GLU A O 1
ATOM 1534 N N . ALA A 1 203 ? -12.618 -7.632 30.727 1.00 82.12 203 ALA A N 1
ATOM 1535 C CA . ALA A 1 203 ? -11.871 -8.189 29.600 1.00 82.12 203 ALA A CA 1
ATOM 1536 C C . ALA A 1 203 ? -12.223 -7.526 28.265 1.00 82.12 203 ALA A C 1
ATOM 1538 O O . ALA A 1 203 ? -13.353 -7.077 28.072 1.00 82.12 203 ALA A O 1
ATOM 1539 N N . THR A 1 204 ? -11.268 -7.530 27.334 1.00 83.50 204 THR A N 1
ATOM 1540 C CA . THR A 1 204 ? -11.482 -7.246 25.911 1.00 83.50 204 THR A CA 1
ATOM 1541 C C . THR A 1 204 ? -10.836 -8.343 25.072 1.00 83.50 204 THR A C 1
ATOM 1543 O O . THR A 1 204 ? -9.644 -8.624 25.204 1.00 83.50 204 THR A O 1
ATOM 1546 N N . LEU A 1 205 ? -11.629 -8.954 24.200 1.00 88.00 205 LEU A N 1
ATOM 1547 C CA . LEU A 1 205 ? -11.208 -9.972 23.248 1.00 88.00 205 LEU A CA 1
ATOM 1548 C C . LEU A 1 205 ? -11.442 -9.423 21.843 1.00 88.00 205 LEU A C 1
ATOM 1550 O O . LEU A 1 205 ? -12.528 -8.914 21.572 1.00 88.00 205 LEU A O 1
ATOM 1554 N N . VAL A 1 206 ? -10.451 -9.517 20.959 1.00 89.25 206 VAL A N 1
ATOM 1555 C CA . VAL A 1 206 ? -10.575 -9.098 19.557 1.00 89.25 206 VAL A CA 1
ATOM 1556 C C . VAL A 1 206 ? -10.076 -10.211 18.645 1.00 89.25 206 VAL A C 1
ATOM 1558 O O . VAL A 1 206 ? -8.944 -10.667 18.788 1.00 89.25 206 VAL A O 1
ATOM 1561 N N . GLU A 1 207 ? -10.900 -10.616 17.687 1.00 93.44 207 GLU A N 1
ATOM 1562 C CA . GLU A 1 207 ? -10.503 -11.453 16.559 1.00 93.44 207 GLU A CA 1
ATOM 1563 C C . GLU A 1 207 ? -10.613 -10.621 15.277 1.00 93.44 207 GLU A C 1
ATOM 1565 O O . GLU A 1 207 ? -11.667 -10.070 14.961 1.00 93.44 207 GLU A O 1
ATOM 1570 N N . ALA A 1 208 ? -9.499 -10.476 14.562 1.00 91.94 208 ALA A N 1
ATOM 1571 C CA . ALA A 1 208 ? -9.411 -9.701 13.333 1.00 91.94 208 ALA A CA 1
ATOM 1572 C C . ALA A 1 208 ? -8.955 -10.595 12.175 1.00 91.94 208 ALA A C 1
ATOM 1574 O O . ALA A 1 208 ? -7.949 -11.295 12.279 1.00 91.94 208 ALA A O 1
ATOM 1575 N N . GLU A 1 209 ? -9.663 -10.537 11.052 1.00 93.19 209 GLU A N 1
ATOM 1576 C CA . GLU A 1 209 ? -9.317 -11.238 9.817 1.00 93.19 209 GLU A CA 1
ATOM 1577 C C . GLU A 1 209 ? -9.019 -10.223 8.716 1.00 93.19 209 GLU A C 1
ATOM 1579 O O . GLU A 1 209 ? -9.917 -9.533 8.228 1.00 93.19 209 GLU A O 1
ATOM 1584 N N . VAL A 1 210 ? -7.761 -10.156 8.291 1.00 90.19 210 VAL A N 1
ATOM 1585 C CA . VAL A 1 210 ? -7.341 -9.399 7.109 1.00 90.19 210 VAL A CA 1
ATOM 1586 C C . VAL A 1 210 ? -7.421 -10.321 5.900 1.00 90.19 210 VAL A C 1
ATOM 1588 O O . VAL A 1 210 ? -6.780 -11.366 5.891 1.00 90.19 210 VAL A O 1
ATOM 1591 N N . ASN A 1 211 ? -8.143 -9.903 4.864 1.00 82.69 211 ASN A N 1
ATOM 1592 C CA . ASN A 1 211 ? -8.222 -10.558 3.563 1.00 82.69 211 ASN A CA 1
ATOM 1593 C C . ASN A 1 211 ? -7.862 -9.539 2.471 1.00 82.69 211 ASN A C 1
ATOM 1595 O O . ASN A 1 211 ? -8.723 -8.835 1.937 1.00 82.69 211 ASN A O 1
ATOM 1599 N N . GLY A 1 212 ? -6.567 -9.420 2.161 1.00 71.69 212 GLY A N 1
ATOM 1600 C CA . GLY A 1 212 ? -6.068 -8.349 1.291 1.00 71.69 212 GLY A CA 1
ATOM 1601 C C . GLY A 1 212 ? -6.319 -6.964 1.917 1.00 71.69 212 GLY A C 1
ATOM 1602 O O . GLY A 1 212 ? -5.801 -6.717 3.006 1.00 71.69 212 GLY A O 1
ATOM 1603 N N . PRO A 1 213 ? -7.083 -6.057 1.272 1.00 79.12 213 PRO A N 1
ATOM 1604 C CA . PRO A 1 213 ? -7.413 -4.752 1.844 1.00 79.12 213 PRO A CA 1
ATOM 1605 C C . PRO A 1 213 ? -8.612 -4.784 2.808 1.00 79.12 213 PRO A C 1
ATOM 1607 O O . PRO A 1 213 ? -8.834 -3.803 3.507 1.00 79.12 213 PRO A O 1
ATOM 1610 N N . VAL A 1 214 ? -9.418 -5.852 2.849 1.00 85.50 214 VAL A N 1
ATOM 1611 C CA . VAL A 1 214 ? -10.622 -5.907 3.701 1.00 85.50 214 VAL A CA 1
ATOM 1612 C C . VAL A 1 214 ? -10.269 -6.486 5.065 1.00 85.50 214 VAL A C 1
ATOM 1614 O O . VAL A 1 214 ? -9.585 -7.505 5.141 1.00 85.50 214 VAL A O 1
ATOM 1617 N N . VAL A 1 215 ? -10.762 -5.867 6.138 1.00 88.44 215 VAL A N 1
ATOM 1618 C CA . VAL A 1 215 ? -10.565 -6.334 7.514 1.00 88.44 215 VAL A CA 1
ATOM 1619 C C . VAL A 1 215 ? -11.908 -6.528 8.188 1.00 88.44 215 VAL A C 1
ATOM 1621 O O . VAL A 1 215 ? -12.625 -5.557 8.418 1.00 88.44 215 VAL A O 1
ATOM 1624 N N . ASN A 1 216 ? -12.219 -7.769 8.549 1.00 91.38 216 ASN A N 1
ATOM 1625 C CA . ASN A 1 216 ? -13.310 -8.075 9.466 1.00 91.38 216 ASN A CA 1
ATOM 1626 C C . ASN A 1 216 ? -12.774 -8.029 10.895 1.00 91.38 216 ASN A C 1
ATOM 1628 O O . ASN A 1 216 ? -11.689 -8.544 11.161 1.00 91.38 216 ASN A O 1
ATOM 1632 N N . VAL A 1 217 ? -13.531 -7.441 11.816 1.00 89.50 217 VAL A N 1
ATOM 1633 C CA . VAL A 1 217 ? -13.187 -7.404 13.238 1.00 89.50 217 VAL A CA 1
ATOM 1634 C C . VAL A 1 217 ? -14.402 -7.818 14.052 1.00 89.50 217 VAL A C 1
ATOM 1636 O O . VAL A 1 217 ? -15.469 -7.212 13.942 1.00 89.50 217 VAL A O 1
ATOM 1639 N N . GLU A 1 218 ? -14.221 -8.830 14.892 1.00 92.31 218 GLU A N 1
ATOM 1640 C CA . GLU A 1 218 ? -15.123 -9.206 15.972 1.00 92.31 218 GLU A CA 1
ATOM 1641 C C . GLU A 1 218 ? -14.476 -8.837 17.308 1.00 92.31 218 GLU A C 1
ATOM 1643 O O . GLU A 1 218 ? -13.318 -9.157 17.565 1.00 92.31 218 GLU A O 1
ATOM 1648 N N . MET A 1 219 ? -15.216 -8.141 18.164 1.00 88.06 219 MET A N 1
ATOM 1649 C CA . MET A 1 219 ? -14.735 -7.684 19.465 1.00 88.06 219 MET A CA 1
ATOM 1650 C C . MET A 1 219 ? -15.780 -7.986 20.538 1.00 88.06 219 MET A C 1
ATOM 1652 O O . MET A 1 219 ? -16.957 -7.684 20.353 1.00 88.06 219 MET A O 1
ATOM 1656 N N . GLU A 1 220 ? -15.347 -8.559 21.662 1.00 90.44 220 GLU A N 1
ATOM 1657 C CA . GLU A 1 220 ? -16.141 -8.738 22.882 1.00 90.44 220 GLU A CA 1
ATOM 1658 C C . GLU A 1 220 ? -15.517 -7.933 24.028 1.00 90.44 220 GLU A C 1
ATOM 1660 O O . GLU A 1 220 ? -14.339 -8.102 24.343 1.00 90.44 220 GLU A O 1
ATOM 1665 N N . GLN A 1 221 ? -16.315 -7.102 24.697 1.00 86.88 221 GLN A N 1
ATOM 1666 C CA . GLN A 1 221 ? -15.944 -6.436 25.948 1.00 86.88 221 GLN A CA 1
ATOM 1667 C C . GLN A 1 221 ? -16.846 -6.898 27.089 1.00 86.88 221 GLN A C 1
ATOM 1669 O O . GLN A 1 221 ? -18.070 -6.867 26.967 1.00 86.88 221 GLN A O 1
ATOM 1674 N N . SER A 1 222 ? -16.244 -7.310 28.205 1.00 87.94 222 SER A N 1
ATOM 1675 C CA . SER A 1 222 ? -16.945 -7.742 29.421 1.00 87.94 222 SER A CA 1
ATOM 1676 C C . SER A 1 222 ? -16.856 -6.681 30.516 1.00 87.94 222 SER A C 1
ATOM 1678 O O . SER A 1 222 ? -15.757 -6.265 30.864 1.00 87.94 222 SER A O 1
ATOM 1680 N N . TYR A 1 223 ? -17.984 -6.322 31.125 1.00 86.56 223 TYR A N 1
ATOM 1681 C CA . TYR A 1 223 ? -18.101 -5.420 32.277 1.00 86.56 223 TYR A CA 1
ATOM 1682 C C . TYR A 1 223 ? -18.875 -6.109 33.407 1.00 86.56 223 TYR A C 1
ATOM 1684 O O . TYR A 1 223 ? -19.713 -6.974 33.142 1.00 86.56 223 TYR A O 1
ATOM 1692 N N . ARG A 1 224 ? -18.662 -5.714 34.668 1.00 86.69 224 ARG A N 1
ATOM 1693 C CA . ARG A 1 224 ? -19.434 -6.250 35.808 1.00 86.69 224 ARG A CA 1
ATOM 1694 C C . ARG A 1 224 ? -19.867 -5.170 36.779 1.00 86.69 224 ARG A C 1
ATOM 1696 O O . ARG A 1 224 ? -19.019 -4.434 37.273 1.00 86.69 224 ARG A O 1
ATOM 1703 N N . ASN A 1 225 ? -21.150 -5.147 37.148 1.00 85.94 225 ASN A N 1
ATOM 1704 C CA . ASN A 1 225 ? -21.624 -4.265 38.210 1.00 85.94 225 ASN A CA 1
ATOM 1705 C C . ASN A 1 225 ? -21.097 -4.755 39.573 1.00 85.94 225 ASN A C 1
ATOM 1707 O O . ASN A 1 225 ? -21.659 -5.665 40.181 1.00 85.94 225 ASN A O 1
ATOM 1711 N N . ARG A 1 226 ? -19.992 -4.181 40.054 1.00 82.62 226 ARG A N 1
ATOM 1712 C CA . ARG A 1 226 ? -19.409 -4.445 41.382 1.00 82.62 226 ARG A CA 1
ATOM 1713 C C . ARG A 1 226 ? -20.041 -3.586 42.486 1.00 82.62 226 ARG A C 1
ATOM 1715 O O . ARG A 1 226 ? -19.786 -3.826 43.667 1.00 82.62 226 ARG A O 1
ATOM 1722 N N . GLY A 1 227 ? -20.876 -2.618 42.111 1.00 78.69 227 GLY A N 1
ATOM 1723 C CA . GLY A 1 227 ? -21.597 -1.735 43.018 1.00 78.69 227 GLY A CA 1
ATOM 1724 C C . GLY A 1 227 ? -22.743 -2.402 43.784 1.00 78.69 227 GLY A C 1
ATOM 1725 O O . GLY A 1 227 ? -23.061 -3.581 43.629 1.00 78.69 227 GLY A O 1
ATOM 1726 N N . LYS A 1 228 ? -23.399 -1.603 44.636 1.00 79.50 228 LYS A N 1
ATOM 1727 C CA . LYS A 1 228 ? -24.609 -1.995 45.393 1.00 79.50 228 LYS A CA 1
ATOM 1728 C C . LYS A 1 228 ? -25.908 -1.412 44.820 1.00 79.50 228 LYS A C 1
ATOM 1730 O O . LYS A 1 228 ? -26.978 -1.717 45.338 1.00 79.50 228 LYS A O 1
ATOM 1735 N N . LYS A 1 229 ? -25.815 -0.561 43.794 1.00 82.00 229 LYS A N 1
ATOM 1736 C CA . LYS A 1 229 ? -26.944 0.124 43.149 1.00 82.00 229 LYS A CA 1
ATOM 1737 C C . LYS A 1 229 ? -27.230 -0.484 41.774 1.00 82.00 229 LYS A C 1
ATOM 1739 O O . LYS A 1 229 ? -26.327 -1.001 41.117 1.00 82.00 229 LYS A O 1
ATOM 1744 N N . THR A 1 230 ? -28.483 -0.387 41.341 1.00 82.94 230 THR A N 1
ATOM 1745 C CA . THR A 1 230 ? -28.852 -0.577 39.934 1.00 82.94 230 THR A CA 1
ATOM 1746 C C . THR A 1 230 ? -28.316 0.599 39.119 1.00 82.94 230 THR A C 1
ATOM 1748 O O . THR A 1 230 ? -28.423 1.738 39.570 1.00 82.94 230 THR A O 1
ATOM 1751 N N . LEU A 1 231 ? -27.752 0.330 37.943 1.00 84.50 231 LEU A N 1
ATOM 1752 C CA . LEU A 1 231 ? -27.158 1.335 37.059 1.00 84.50 231 LEU A CA 1
ATOM 1753 C C . LEU A 1 231 ? -27.924 1.440 35.729 1.00 84.50 231 LEU A C 1
ATOM 1755 O O . LE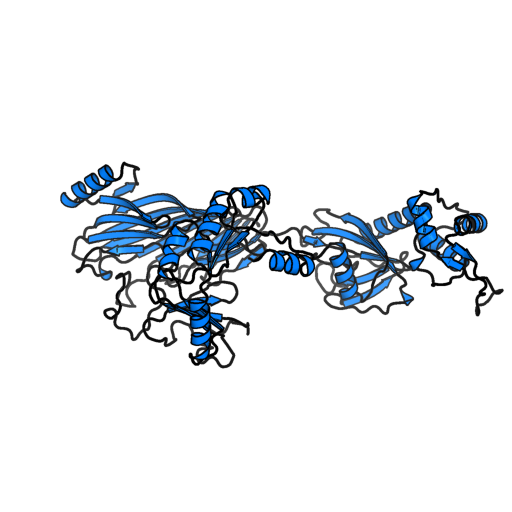U A 1 231 ? -28.583 0.493 35.288 1.00 84.50 231 LEU A O 1
ATOM 1759 N N . GLU A 1 232 ? -27.794 2.593 35.081 1.00 82.75 232 GLU A N 1
ATOM 1760 C CA . GLU A 1 232 ? -28.050 2.795 33.653 1.00 82.75 232 GLU A CA 1
ATOM 1761 C C . GLU A 1 232 ? -26.730 3.219 33.005 1.00 82.75 232 GLU A C 1
ATOM 1763 O O . GLU A 1 232 ? -25.938 3.931 33.627 1.00 82.75 232 GLU A O 1
ATOM 1768 N N . ALA A 1 233 ? -26.473 2.757 31.785 1.00 82.25 233 ALA A N 1
ATOM 1769 C CA . ALA A 1 233 ? -25.233 3.044 31.078 1.00 82.25 233 ALA A CA 1
ATOM 1770 C C . ALA A 1 233 ? -25.453 3.272 29.580 1.00 82.25 233 ALA A C 1
ATOM 1772 O O . ALA A 1 233 ? -26.432 2.791 29.013 1.00 82.25 233 ALA A O 1
ATOM 1773 N N . VAL A 1 234 ? -24.521 3.965 28.932 1.00 78.38 234 VAL A N 1
ATOM 1774 C CA . VAL A 1 234 ? -24.445 4.112 27.477 1.00 78.38 234 VAL A CA 1
ATOM 1775 C C . VAL A 1 234 ? -23.145 3.484 26.996 1.00 78.38 234 VAL A C 1
ATOM 1777 O O . VAL A 1 234 ? -22.060 3.878 27.413 1.00 78.38 234 VAL A O 1
ATOM 1780 N N . TYR A 1 235 ? -23.251 2.487 26.125 1.00 78.69 235 TYR A N 1
ATOM 1781 C CA . TYR A 1 235 ? -22.112 1.941 25.402 1.00 78.69 235 TYR A CA 1
ATOM 1782 C C . TYR A 1 235 ? -21.897 2.732 24.114 1.00 78.69 235 TYR A C 1
ATOM 1784 O O . TYR A 1 235 ? -22.810 2.808 23.294 1.00 78.69 235 TYR A O 1
ATOM 1792 N N . VAL A 1 236 ? -20.709 3.292 23.918 1.00 72.44 236 VAL A N 1
ATOM 1793 C CA . VAL A 1 236 ? -20.361 4.126 22.765 1.00 72.44 236 VAL A CA 1
ATOM 1794 C C . VAL A 1 236 ? -19.418 3.354 21.847 1.00 72.44 236 VAL A C 1
ATOM 1796 O O . VAL A 1 236 ? -18.315 2.974 22.241 1.00 72.44 236 VAL A O 1
ATOM 1799 N N . PHE A 1 237 ? -19.847 3.153 20.600 1.00 69.69 237 PHE A N 1
ATOM 1800 C CA . PHE A 1 237 ? -19.018 2.665 19.504 1.00 69.69 237 PHE A CA 1
ATOM 1801 C C . PHE A 1 237 ? -18.738 3.826 18.531 1.00 69.69 237 PHE A C 1
ATOM 1803 O O . PHE A 1 237 ? -19.602 4.158 17.707 1.00 69.69 237 PHE A O 1
ATOM 1810 N N . PRO A 1 238 ? -17.562 4.478 18.617 1.00 60.22 238 PRO A N 1
ATOM 1811 C CA . PRO A 1 238 ? -17.137 5.419 17.589 1.00 60.22 238 PRO A CA 1
ATOM 1812 C C . PRO A 1 238 ? -16.841 4.629 16.312 1.00 60.22 238 PRO A C 1
ATOM 1814 O O . PRO A 1 238 ? -15.981 3.748 16.307 1.00 60.22 238 PRO A O 1
ATOM 1817 N N . THR A 1 239 ? -17.572 4.909 15.233 1.00 52.34 239 THR A N 1
ATOM 1818 C CA . THR A 1 239 ? -17.319 4.264 13.943 1.00 52.34 239 THR A CA 1
ATOM 1819 C C . THR A 1 239 ? -16.297 5.092 13.169 1.00 52.34 239 THR A C 1
ATOM 1821 O O . THR A 1 239 ? -16.374 6.320 13.137 1.00 52.34 239 THR A O 1
ATOM 1824 N N . ASP A 1 240 ? -15.382 4.419 12.480 1.00 53.44 240 ASP A N 1
ATOM 1825 C CA . ASP A 1 240 ? -14.626 5.006 11.369 1.00 53.44 240 ASP A CA 1
ATOM 1826 C C . ASP A 1 240 ? -15.594 5.631 10.333 1.00 53.44 240 ASP A C 1
ATOM 1828 O O . ASP A 1 240 ? -16.765 5.236 10.269 1.00 53.44 240 ASP A O 1
ATOM 1832 N N . THR A 1 241 ? -15.125 6.547 9.478 1.00 48.28 241 THR A N 1
ATOM 1833 C CA . THR A 1 241 ? -15.872 6.879 8.246 1.00 48.28 241 THR A CA 1
ATOM 1834 C C . THR A 1 241 ? -15.977 5.662 7.330 1.00 48.28 241 THR A C 1
ATOM 1836 O O . THR A 1 241 ? -16.974 5.501 6.626 1.00 48.28 241 THR A O 1
ATOM 1839 N N . ASP A 1 242 ? -14.975 4.781 7.400 1.00 58.47 242 ASP A N 1
ATOM 1840 C CA . ASP A 1 242 ? -14.740 3.712 6.429 1.00 58.47 242 ASP A CA 1
ATOM 1841 C C . ASP A 1 242 ? -15.057 2.309 7.001 1.00 58.47 242 ASP A C 1
ATOM 1843 O O . ASP A 1 242 ? -14.722 1.284 6.398 1.00 58.47 242 ASP A O 1
ATOM 1847 N N . ALA A 1 243 ? -15.718 2.243 8.167 1.00 68.31 243 ALA A N 1
ATOM 1848 C CA . ALA A 1 243 ? -16.101 1.004 8.848 1.00 68.31 243 ALA A CA 1
ATOM 1849 C C . ALA A 1 243 ? -17.621 0.811 8.885 1.00 68.31 243 ALA A C 1
ATOM 1851 O O . ALA A 1 243 ? -18.374 1.636 9.404 1.00 68.31 243 ALA A O 1
ATOM 1852 N N . ALA A 1 244 ? -18.072 -0.348 8.411 1.00 74.19 244 ALA A N 1
ATOM 1853 C CA . ALA A 1 244 ? -19.466 -0.763 8.456 1.00 74.19 244 ALA A CA 1
ATOM 1854 C C . ALA A 1 244 ? -19.692 -1.752 9.609 1.00 74.19 244 ALA A C 1
ATOM 1856 O O . ALA A 1 244 ? -19.326 -2.927 9.513 1.00 74.19 244 ALA A O 1
ATOM 1857 N N . LEU A 1 245 ? -20.324 -1.291 10.694 1.00 77.19 245 LEU A N 1
ATOM 1858 C CA . LEU A 1 245 ? -20.856 -2.166 11.743 1.00 77.19 245 LEU A CA 1
ATOM 1859 C C . LEU A 1 245 ? -22.066 -2.938 11.194 1.00 77.19 245 LEU A C 1
ATOM 1861 O O . LEU A 1 245 ? -23.043 -2.328 10.762 1.00 77.19 245 LEU A O 1
ATOM 1865 N N . TYR A 1 246 ? -22.013 -4.271 11.235 1.00 79.06 246 TYR A N 1
ATOM 1866 C CA . TYR A 1 246 ? -23.067 -5.145 10.698 1.00 79.06 246 TYR A CA 1
ATOM 1867 C C . TYR A 1 246 ? -23.676 -6.100 11.733 1.00 79.06 246 TYR A C 1
ATOM 1869 O O . TYR A 1 246 ? -24.715 -6.704 11.468 1.00 79.06 246 TYR A O 1
ATOM 1877 N N . SER A 1 247 ? -23.069 -6.241 12.915 1.00 83.12 247 SER A N 1
ATOM 1878 C CA . SER A 1 247 ? -23.661 -6.970 14.039 1.00 83.12 247 SER A CA 1
ATOM 1879 C C . SER A 1 247 ? -23.306 -6.312 15.365 1.00 83.12 247 SER A C 1
ATOM 1881 O O . SER A 1 247 ? -22.168 -5.889 15.568 1.00 83.12 247 SER A O 1
ATOM 1883 N N . MET A 1 248 ? -24.277 -6.255 16.275 1.00 81.94 248 MET A N 1
ATOM 1884 C CA . MET A 1 248 ? -24.072 -5.819 17.651 1.00 81.94 248 MET A CA 1
ATOM 1885 C C . MET A 1 248 ? -25.018 -6.584 18.578 1.00 81.94 248 MET A C 1
ATOM 1887 O O . MET A 1 248 ? -26.229 -6.641 18.350 1.00 81.94 248 MET A O 1
ATOM 1891 N N . GLU A 1 249 ? -24.457 -7.195 19.614 1.00 86.38 249 GLU A N 1
ATOM 1892 C CA . GLU A 1 249 ? -25.160 -8.055 20.562 1.00 86.38 249 GLU A CA 1
ATOM 1893 C C . GLU A 1 249 ? -24.776 -7.668 21.990 1.00 86.38 249 GLU A C 1
ATOM 1895 O O . GLU A 1 249 ? -23.622 -7.342 22.265 1.00 86.38 249 GLU A O 1
ATOM 1900 N N . ILE A 1 250 ? -25.735 -7.739 22.913 1.00 85.62 250 ILE A N 1
ATOM 1901 C CA . ILE A 1 250 ? -25.478 -7.560 24.343 1.00 85.62 250 ILE A CA 1
ATOM 1902 C C . ILE A 1 250 ? -25.957 -8.800 25.086 1.00 85.62 250 ILE A C 1
ATOM 1904 O O . ILE A 1 250 ? -27.093 -9.236 24.931 1.00 85.62 250 ILE A O 1
ATOM 1908 N N . GLU A 1 251 ? -25.102 -9.366 25.921 1.00 87.69 251 GLU A N 1
ATOM 1909 C CA . GLU A 1 251 ? -25.402 -10.491 26.802 1.00 87.69 251 GLU A CA 1
ATOM 1910 C C . GLU A 1 251 ? -25.357 -9.985 28.246 1.00 87.69 251 GLU A C 1
ATOM 1912 O O . GLU A 1 251 ? -24.369 -9.380 28.653 1.00 87.69 251 GLU A O 1
ATOM 1917 N N . ILE A 1 252 ? -26.437 -10.175 29.009 1.00 84.75 252 ILE A N 1
ATOM 1918 C CA . ILE A 1 252 ? -26.501 -9.782 30.423 1.00 84.75 252 ILE A CA 1
ATOM 1919 C C . ILE A 1 252 ? -26.787 -11.035 31.241 1.00 84.75 252 ILE A C 1
ATOM 1921 O O . ILE A 1 252 ? -27.880 -11.606 31.168 1.00 84.75 252 ILE A O 1
ATOM 1925 N N . ASN A 1 253 ? -25.780 -11.484 31.989 1.00 81.06 253 ASN A N 1
ATOM 1926 C CA . ASN A 1 253 ? -25.709 -12.826 32.568 1.00 81.06 253 ASN A CA 1
ATOM 1927 C C . ASN A 1 253 ? -25.988 -13.895 31.485 1.00 81.06 253 ASN A C 1
ATOM 1929 O O . ASN A 1 253 ? -25.271 -13.954 30.497 1.00 81.06 253 ASN A O 1
ATOM 1933 N N . GLU A 1 254 ? -27.036 -14.714 31.621 1.00 78.56 254 GLU A N 1
ATOM 1934 C CA . GLU A 1 254 ? -27.419 -15.726 30.615 1.00 78.56 254 GLU A CA 1
ATOM 1935 C C . GLU A 1 254 ? -28.337 -15.177 29.500 1.00 78.56 254 GLU A C 1
ATOM 1937 O O . GLU A 1 254 ? -28.687 -15.888 28.555 1.00 78.56 254 GLU A O 1
ATOM 1942 N N . ARG A 1 255 ? -28.786 -13.917 29.597 1.00 81.56 255 ARG A N 1
ATOM 1943 C CA . ARG A 1 255 ? -29.790 -13.348 28.691 1.00 81.56 255 ARG A CA 1
ATOM 1944 C C . ARG A 1 255 ? -29.130 -12.605 27.534 1.00 81.56 255 ARG A C 1
ATOM 1946 O O . ARG A 1 255 ? -28.713 -11.457 27.676 1.00 81.56 255 ARG A O 1
ATOM 1953 N N . LYS A 1 256 ? -29.136 -13.228 26.356 1.00 80.94 256 LYS A N 1
ATOM 1954 C CA . LYS A 1 256 ? -28.737 -12.588 25.098 1.00 80.94 256 LYS A CA 1
ATOM 1955 C C . LYS A 1 256 ? -29.826 -11.643 24.568 1.00 80.94 256 LYS A C 1
ATOM 1957 O O . LYS A 1 256 ? -30.999 -12.011 24.485 1.00 80.94 256 LYS A O 1
ATOM 1962 N N . ILE A 1 257 ? -29.425 -10.436 24.188 1.00 78.75 257 ILE A N 1
ATOM 1963 C CA . ILE A 1 257 ? -30.228 -9.386 23.559 1.00 78.75 257 ILE A CA 1
ATOM 1964 C C . ILE A 1 257 ? -29.584 -9.087 22.200 1.00 78.75 257 ILE A C 1
ATOM 1966 O O . ILE A 1 257 ? -28.456 -8.604 22.122 1.00 78.75 257 ILE A O 1
ATOM 1970 N N . VAL A 1 258 ? -30.305 -9.396 21.124 1.00 74.81 258 VAL A N 1
ATOM 1971 C CA . VAL A 1 258 ? -29.893 -9.112 19.741 1.00 74.81 258 VAL A CA 1
ATOM 1972 C C . VAL A 1 258 ? -30.687 -7.906 19.245 1.00 74.81 258 VAL A C 1
ATOM 1974 O O . VAL A 1 258 ? -31.887 -7.811 19.514 1.00 74.81 258 VAL A O 1
ATOM 1977 N N . ALA A 1 259 ? -30.027 -6.975 18.554 1.00 72.00 259 ALA A N 1
ATOM 1978 C CA . ALA A 1 259 ? -30.679 -5.782 18.027 1.00 72.00 259 ALA A CA 1
ATOM 1979 C C . ALA A 1 259 ? -31.701 -6.130 16.924 1.00 72.00 259 ALA A C 1
ATOM 1981 O O . ALA A 1 259 ? -31.406 -6.878 15.995 1.00 72.00 259 ALA A O 1
ATOM 1982 N N . GLU A 1 260 ? -32.900 -5.552 17.013 1.00 75.94 260 GLU A N 1
ATOM 1983 C CA . GLU A 1 260 ? -33.978 -5.684 16.025 1.00 75.94 260 GLU A CA 1
ATOM 1984 C C . GLU A 1 260 ? -34.280 -4.294 15.448 1.00 75.94 260 GLU A C 1
ATOM 1986 O O . GLU A 1 260 ? -34.584 -3.364 16.198 1.00 75.94 260 GLU A O 1
ATOM 1991 N N . ALA A 1 261 ? -34.202 -4.131 14.125 1.00 72.19 261 ALA A N 1
ATOM 1992 C CA . ALA A 1 261 ? -34.480 -2.850 13.479 1.00 72.19 261 ALA A CA 1
ATOM 1993 C C . ALA A 1 261 ? -35.981 -2.509 13.554 1.00 72.19 261 ALA A C 1
ATOM 1995 O O . ALA A 1 261 ? -36.822 -3.232 13.021 1.00 72.19 261 ALA A O 1
ATOM 1996 N N . GLN A 1 262 ? -36.321 -1.390 14.200 1.00 76.69 262 GLN A N 1
ATOM 1997 C CA . GLN A 1 262 ? -37.692 -0.887 14.338 1.00 76.69 262 GLN A CA 1
ATOM 1998 C C . GLN A 1 262 ? -37.741 0.635 14.123 1.00 76.69 262 GLN A C 1
ATOM 2000 O O . GLN A 1 262 ? -36.726 1.323 14.210 1.00 76.69 262 GLN A O 1
ATOM 2005 N N . GLU A 1 263 ? -38.934 1.175 13.857 1.00 79.69 263 GLU A N 1
ATOM 2006 C CA . GLU A 1 263 ? -39.160 2.624 13.785 1.00 79.69 263 GLU A CA 1
ATOM 2007 C C . GLU A 1 263 ? -38.761 3.304 15.108 1.00 79.69 263 GLU A C 1
ATOM 2009 O O . GLU A 1 263 ? -39.193 2.871 16.179 1.00 79.69 263 GLU A O 1
ATOM 2014 N N . ILE A 1 264 ? -37.979 4.390 15.034 1.00 78.94 264 ILE A N 1
ATOM 2015 C CA . ILE A 1 264 ? -37.329 5.039 16.191 1.00 78.94 264 ILE A CA 1
ATOM 2016 C C . ILE A 1 264 ? -38.319 5.307 17.336 1.00 78.94 264 ILE A C 1
ATOM 2018 O O . ILE A 1 264 ? -38.106 4.836 18.450 1.00 78.94 264 ILE A O 1
ATOM 2022 N N . LYS A 1 265 ? -39.456 5.959 17.056 1.00 85.25 265 LYS A N 1
ATOM 2023 C CA . LYS A 1 265 ? -40.475 6.286 18.074 1.00 85.25 265 LYS A CA 1
ATOM 2024 C C . LYS A 1 265 ? -41.030 5.051 18.791 1.00 85.25 265 LYS A C 1
ATOM 2026 O O . LYS A 1 265 ? -41.327 5.102 19.983 1.00 85.25 265 LYS A O 1
ATOM 2031 N N . LYS A 1 266 ? -41.177 3.936 18.069 1.00 87.00 266 LYS A N 1
ATOM 2032 C CA . LYS A 1 266 ? -41.673 2.663 18.609 1.00 87.00 266 LYS A CA 1
ATOM 2033 C C . LYS A 1 266 ? -40.607 1.973 19.462 1.00 87.00 266 LYS A C 1
ATOM 2035 O O . LYS A 1 266 ? -40.937 1.444 20.523 1.00 87.00 266 LYS A O 1
ATOM 2040 N N . ALA A 1 267 ? -39.346 2.011 19.027 1.00 85.75 267 ALA A N 1
ATOM 2041 C CA . ALA A 1 267 ? -38.215 1.496 19.792 1.00 85.75 267 ALA A CA 1
ATOM 2042 C C . ALA A 1 267 ? -38.035 2.264 21.115 1.00 85.75 267 ALA A C 1
ATOM 2044 O O . ALA A 1 267 ? -37.934 1.645 22.173 1.00 85.75 267 ALA A O 1
ATOM 2045 N N . GLU A 1 268 ? -38.085 3.599 21.076 1.00 87.19 268 GLU A N 1
ATOM 2046 C CA . GLU A 1 268 ? -37.967 4.457 22.262 1.00 87.19 268 GLU A CA 1
ATOM 2047 C C . GLU A 1 268 ? -39.109 4.243 23.261 1.00 87.19 268 GLU A C 1
ATOM 2049 O O . GLU A 1 268 ? -38.853 4.055 24.449 1.00 87.19 268 GLU A O 1
ATOM 2054 N N . ALA A 1 269 ? -40.363 4.187 22.795 1.00 87.88 269 ALA A N 1
ATOM 2055 C CA . ALA A 1 269 ? -41.506 3.910 23.666 1.00 87.88 269 ALA A CA 1
ATOM 2056 C C . ALA A 1 269 ? -41.388 2.538 24.362 1.00 87.88 269 ALA A C 1
ATOM 2058 O O . ALA A 1 269 ? -41.627 2.433 25.566 1.00 87.88 269 ALA A O 1
ATOM 2059 N N . ARG A 1 270 ? -40.960 1.501 23.626 1.00 87.94 270 ARG A N 1
ATOM 2060 C CA . ARG A 1 270 ? -40.735 0.142 24.151 1.00 87.94 270 ARG A CA 1
ATOM 2061 C C . ARG A 1 270 ? -39.579 0.091 25.159 1.00 87.94 270 ARG A C 1
ATOM 2063 O O . ARG A 1 270 ? -39.675 -0.640 26.145 1.00 87.94 270 ARG A O 1
ATOM 2070 N N . TYR A 1 271 ? -38.507 0.856 24.931 1.00 88.38 271 TYR A N 1
ATOM 2071 C CA . TYR A 1 271 ? -37.390 0.997 25.871 1.00 88.38 271 TYR A CA 1
ATOM 2072 C C . TYR A 1 271 ? -37.841 1.671 27.171 1.00 88.38 271 TYR A C 1
ATOM 2074 O O . TYR A 1 271 ? -37.634 1.116 28.247 1.00 88.38 271 TYR A O 1
ATOM 2082 N N . GLU A 1 272 ? -38.532 2.810 27.082 1.00 88.75 272 GLU A N 1
ATOM 2083 C CA . GLU A 1 272 ? -39.017 3.559 28.248 1.00 88.75 272 GLU A CA 1
ATOM 2084 C C . GLU A 1 272 ? -40.056 2.786 29.075 1.00 88.75 272 GLU A C 1
ATOM 2086 O O . GLU A 1 272 ? -40.027 2.830 30.307 1.00 88.75 272 GLU A O 1
ATOM 2091 N N . GLU A 1 273 ? -40.952 2.033 28.431 1.00 89.75 273 GLU A N 1
ATOM 2092 C CA . GLU A 1 273 ? -41.884 1.136 29.125 1.00 89.75 273 GLU A CA 1
ATOM 2093 C C . GLU A 1 273 ? -41.133 0.025 29.879 1.00 89.75 273 GLU A C 1
ATOM 2095 O O . GLU A 1 273 ? -41.396 -0.220 31.058 1.00 89.75 273 GLU A O 1
ATOM 2100 N N . ALA A 1 274 ? -40.159 -0.624 29.231 1.00 86.62 274 ALA A N 1
ATOM 2101 C CA . ALA A 1 274 ? -39.358 -1.674 29.853 1.00 86.62 274 ALA A CA 1
ATOM 2102 C C . ALA A 1 274 ? -38.511 -1.138 31.022 1.00 86.62 274 ALA A C 1
ATOM 2104 O O . ALA A 1 274 ? -38.502 -1.749 32.095 1.00 86.62 274 ALA A O 1
ATOM 2105 N N . LYS A 1 275 ? -37.884 0.031 30.843 1.00 87.19 275 LYS A N 1
ATOM 2106 C CA . LYS A 1 275 ? -37.119 0.757 31.863 1.00 87.19 275 LYS A CA 1
ATOM 2107 C C . LYS A 1 275 ? -37.972 1.046 33.100 1.00 87.19 275 LYS A C 1
ATOM 2109 O O . LYS A 1 275 ? -37.589 0.652 34.201 1.00 87.19 275 LYS A O 1
ATOM 2114 N N . LYS A 1 276 ? -39.159 1.640 32.920 1.00 88.00 276 LYS A N 1
ATOM 2115 C CA . LYS A 1 276 ? -40.116 1.941 34.008 1.00 88.00 276 LYS A CA 1
ATOM 2116 C C . LYS A 1 276 ? -40.672 0.690 34.686 1.00 88.00 276 LYS A C 1
ATOM 2118 O O . LYS A 1 276 ? -40.940 0.718 35.882 1.00 88.00 276 LYS A O 1
ATOM 2123 N N . ALA A 1 277 ? -40.803 -0.414 33.954 1.00 86.94 277 ALA A N 1
ATOM 2124 C CA . ALA A 1 277 ? -41.198 -1.712 34.499 1.00 86.94 277 ALA A CA 1
ATOM 2125 C C . ALA A 1 277 ? -40.063 -2.453 35.244 1.00 86.94 277 ALA A C 1
ATOM 2127 O O . ALA A 1 277 ? -40.239 -3.621 35.590 1.00 86.94 277 ALA A O 1
ATOM 2128 N N . GLY A 1 278 ? -38.896 -1.826 35.449 1.00 81.06 278 GLY A N 1
ATOM 2129 C CA . GLY A 1 278 ? -37.737 -2.436 36.112 1.00 81.06 278 GLY A CA 1
ATOM 2130 C C . GLY A 1 278 ? -37.072 -3.558 35.308 1.00 81.06 278 GLY A C 1
ATOM 2131 O O . GLY A 1 278 ? -36.278 -4.321 35.853 1.00 81.06 278 GLY A O 1
ATOM 2132 N N . LYS A 1 279 ? -37.399 -3.700 34.017 1.00 83.50 279 LYS A N 1
ATOM 2133 C CA . LYS A 1 279 ? -36.820 -4.725 33.142 1.00 83.50 279 LYS A CA 1
ATOM 2134 C C . LYS A 1 279 ? -35.497 -4.224 32.582 1.00 83.50 279 LYS A C 1
ATOM 2136 O O . LYS A 1 279 ? -35.412 -3.086 32.121 1.00 83.50 279 LYS A O 1
ATOM 2141 N N . THR A 1 280 ? -34.498 -5.098 32.532 1.00 81.12 280 THR A N 1
ATOM 2142 C CA . THR A 1 280 ? -33.272 -4.849 31.770 1.00 81.12 280 THR A CA 1
ATOM 2143 C C . THR A 1 280 ? -33.604 -4.756 30.281 1.00 81.12 280 THR A C 1
ATOM 2145 O O . THR A 1 280 ? -34.230 -5.673 29.720 1.00 81.12 280 THR A O 1
ATOM 2148 N N . ALA A 1 281 ? -33.220 -3.639 29.667 1.00 84.81 281 ALA A N 1
ATOM 2149 C CA . ALA A 1 281 ? -33.555 -3.260 28.298 1.00 84.81 281 ALA A CA 1
ATOM 2150 C C . ALA A 1 281 ? -32.381 -2.525 27.641 1.00 84.81 281 ALA A C 1
ATOM 2152 O O . ALA A 1 281 ? -31.622 -1.844 28.326 1.00 84.81 281 ALA A O 1
ATOM 2153 N N . ALA A 1 282 ? -32.263 -2.645 26.320 1.00 85.62 282 ALA A N 1
ATOM 2154 C CA . ALA A 1 282 ? -31.242 -1.973 25.527 1.00 85.62 282 ALA A CA 1
ATOM 2155 C C . ALA A 1 282 ? -31.868 -1.325 24.282 1.00 85.62 282 ALA A C 1
ATOM 2157 O O . ALA A 1 282 ? -32.814 -1.884 23.717 1.00 85.62 282 ALA A O 1
ATOM 2158 N N . ILE A 1 283 ? -31.352 -0.173 23.850 1.00 84.62 283 ILE A N 1
ATOM 2159 C CA . ILE A 1 283 ? -31.744 0.494 22.599 1.00 84.62 283 ILE A CA 1
ATOM 2160 C C . ILE A 1 283 ? -30.516 1.048 21.874 1.00 84.62 283 ILE A C 1
ATOM 2162 O O . ILE A 1 283 ? -29.769 1.837 22.442 1.00 84.62 283 ILE A O 1
ATOM 2166 N N . LEU A 1 284 ? -30.332 0.643 20.615 1.00 81.94 284 LEU A N 1
ATOM 2167 C CA . LEU A 1 284 ? -29.311 1.189 19.720 1.00 81.94 284 LEU A CA 1
ATOM 2168 C C . LEU A 1 284 ? -29.809 2.499 19.096 1.00 81.94 284 LEU A C 1
ATOM 2170 O O . LEU A 1 284 ? -30.898 2.547 18.521 1.00 81.94 284 LEU A O 1
ATOM 2174 N N . LYS A 1 285 ? -28.992 3.546 19.183 1.00 75.50 285 LYS A N 1
ATOM 2175 C CA . LYS A 1 285 ? -29.211 4.872 18.604 1.00 75.50 285 LYS A CA 1
ATOM 2176 C C . LYS A 1 285 ? -27.994 5.286 17.775 1.00 75.50 285 LYS A C 1
ATOM 2178 O O . LYS A 1 285 ? -26.860 4.944 18.091 1.00 75.50 285 LYS A O 1
ATOM 2183 N N . ARG A 1 286 ? -28.231 6.058 16.714 1.00 68.44 286 ARG A N 1
ATOM 2184 C CA . ARG A 1 286 ? -27.183 6.737 15.940 1.00 68.44 286 ARG A CA 1
ATOM 2185 C C . ARG A 1 286 ? -27.235 8.218 16.289 1.00 68.44 286 ARG A C 1
ATOM 2187 O O . ARG A 1 286 ? -28.181 8.887 15.885 1.00 68.44 286 ARG A O 1
ATOM 2194 N N . GLN A 1 287 ? -26.260 8.709 17.052 1.00 58.94 287 GLN A N 1
ATOM 2195 C CA . GLN A 1 287 ? -26.214 10.125 17.442 1.00 58.94 287 GLN A CA 1
ATOM 2196 C C . GLN A 1 287 ? -25.616 11.012 16.350 1.00 58.94 287 GLN A C 1
ATOM 2198 O O . GLN A 1 287 ? -26.060 12.139 16.146 1.00 58.94 287 GLN A O 1
ATOM 2203 N N . ARG A 1 288 ? -24.614 10.503 15.630 1.00 58.47 288 ARG A N 1
ATOM 2204 C CA . ARG A 1 288 ? -23.931 11.199 14.531 1.00 58.47 288 ARG A CA 1
ATOM 2205 C C . ARG A 1 288 ? -23.702 10.218 13.381 1.00 58.47 288 ARG A C 1
ATOM 2207 O O . ARG A 1 288 ? -23.806 9.010 13.605 1.00 58.47 288 ARG A O 1
ATOM 2214 N N . PRO A 1 289 ? -23.355 10.677 12.163 1.00 50.53 289 PRO A N 1
ATOM 2215 C CA . PRO A 1 289 ? -22.999 9.775 11.071 1.00 50.53 289 PRO A CA 1
ATOM 2216 C C . PRO A 1 289 ? -21.989 8.700 11.495 1.00 50.53 289 PRO A C 1
ATOM 2218 O O . PRO A 1 289 ? -22.193 7.537 11.152 1.00 50.53 289 PRO A O 1
ATOM 2221 N N . ASN A 1 290 ? -21.021 9.079 12.339 1.00 52.09 290 ASN A N 1
ATOM 2222 C CA . ASN A 1 290 ? -19.887 8.247 12.736 1.00 52.09 290 ASN A CA 1
ATOM 2223 C C . ASN A 1 290 ? -19.907 7.818 14.227 1.00 52.09 290 ASN A C 1
ATOM 2225 O O . ASN A 1 290 ? -18.862 7.587 14.832 1.00 52.09 290 ASN A O 1
ATOM 2229 N N . ALA A 1 291 ? -21.080 7.792 14.875 1.00 64.19 291 ALA A N 1
ATOM 2230 C CA . ALA A 1 291 ? -21.194 7.392 16.282 1.00 64.19 291 ALA A CA 1
ATOM 2231 C C . ALA A 1 291 ? -22.485 6.611 16.552 1.00 64.19 291 ALA A C 1
ATOM 2233 O O . ALA A 1 291 ? -23.594 7.096 16.287 1.00 64.19 291 ALA A O 1
ATOM 2234 N N . LEU A 1 292 ? -22.321 5.410 17.108 1.00 69.44 292 LEU A N 1
ATOM 2235 C CA . LEU A 1 292 ? -23.398 4.525 17.533 1.00 69.44 292 LEU A CA 1
ATOM 2236 C C . LEU A 1 292 ? -23.362 4.356 19.053 1.00 69.44 292 LEU A C 1
ATOM 2238 O O . LEU A 1 292 ? -22.306 4.150 19.643 1.00 69.44 292 LEU A O 1
ATOM 2242 N N . GLU A 1 293 ? -24.530 4.431 19.676 1.00 78.19 293 GLU A N 1
ATOM 2243 C CA . GLU A 1 293 ? -24.709 4.376 21.125 1.00 78.19 293 GLU A CA 1
ATOM 2244 C C . GLU A 1 293 ? -25.735 3.297 21.470 1.00 78.19 293 GLU A C 1
ATOM 2246 O O . GLU A 1 293 ? -26.789 3.230 20.835 1.00 78.19 293 GLU A O 1
ATOM 2251 N N . ILE A 1 294 ? -25.472 2.466 22.480 1.00 82.56 294 ILE A N 1
ATOM 2252 C CA . ILE A 1 294 ? -26.504 1.629 23.098 1.00 82.56 294 ILE A CA 1
ATOM 2253 C C . ILE A 1 294 ? -26.746 2.070 24.533 1.00 82.56 294 ILE A C 1
ATOM 2255 O O . ILE A 1 294 ? -25.905 1.861 25.403 1.00 82.56 294 ILE A O 1
ATOM 2259 N N . ASN A 1 295 ? -27.943 2.583 24.802 1.00 86.00 295 ASN A N 1
ATOM 2260 C CA . ASN A 1 295 ? -28.407 2.829 26.162 1.00 86.00 295 ASN A CA 1
ATOM 2261 C C . ASN A 1 295 ? -28.887 1.501 26.767 1.00 86.00 295 ASN A C 1
ATOM 2263 O O . ASN A 1 295 ? -29.695 0.800 26.152 1.00 86.00 295 ASN A O 1
ATOM 2267 N N . ILE A 1 296 ? -28.399 1.163 27.960 1.00 86.94 296 ILE A N 1
ATOM 2268 C CA . ILE A 1 296 ? -28.679 -0.061 28.716 1.00 86.94 296 ILE A CA 1
ATOM 2269 C C . ILE A 1 296 ? -29.286 0.335 30.066 1.00 86.94 296 ILE A C 1
ATOM 2271 O O . ILE A 1 296 ? -28.597 0.862 30.940 1.00 86.94 296 ILE A O 1
ATOM 2275 N N . ALA A 1 297 ? -30.573 0.048 30.258 1.00 86.44 297 ALA A N 1
ATOM 2276 C CA . ALA A 1 297 ? -31.291 0.311 31.502 1.00 86.44 297 ALA A CA 1
ATOM 2277 C C . ALA A 1 297 ? -31.305 -0.906 32.436 1.00 86.44 297 ALA A C 1
ATOM 2279 O O . ALA A 1 297 ? -31.392 -2.049 31.981 1.00 86.44 297 ALA A O 1
ATOM 2280 N N . ASN A 1 298 ? -31.368 -0.637 33.745 1.00 84.50 298 ASN A N 1
ATOM 2281 C CA . ASN A 1 298 ? -31.585 -1.617 34.815 1.00 84.50 298 ASN A CA 1
ATOM 2282 C C . ASN A 1 298 ? -30.517 -2.729 34.874 1.00 84.50 298 ASN A C 1
ATOM 2284 O O . ASN A 1 298 ? -30.840 -3.918 34.847 1.00 84.50 298 ASN A O 1
ATOM 2288 N N . ILE A 1 299 ? -29.249 -2.319 34.973 1.00 85.94 299 ILE A N 1
ATOM 2289 C CA . ILE A 1 299 ? -28.091 -3.183 35.246 1.00 85.94 299 ILE A CA 1
ATOM 2290 C C . ILE A 1 299 ? -28.033 -3.429 36.759 1.00 85.94 299 ILE A C 1
ATOM 2292 O O . ILE A 1 299 ? -27.710 -2.517 37.525 1.00 85.94 299 ILE A O 1
ATOM 2296 N N . LEU A 1 300 ? -28.362 -4.631 37.221 1.00 87.50 300 LEU A N 1
ATOM 2297 C CA . LEU A 1 300 ? -28.465 -4.947 38.647 1.00 87.50 300 LEU A CA 1
ATOM 2298 C C . LEU A 1 300 ? -27.082 -5.179 39.288 1.00 87.50 300 LEU A C 1
ATOM 2300 O O . LEU A 1 300 ? -26.120 -5.509 38.592 1.00 87.50 300 LEU A O 1
ATOM 2304 N N . PRO A 1 301 ? -26.946 -5.037 40.621 1.00 86.88 301 PRO A N 1
ATOM 2305 C CA . PRO A 1 301 ? -25.733 -5.425 41.337 1.00 86.88 301 PRO A CA 1
ATOM 2306 C C . PRO A 1 301 ? -25.306 -6.865 41.020 1.00 86.88 301 PRO A C 1
ATOM 2308 O O . PRO A 1 301 ? -26.106 -7.791 41.146 1.00 86.88 301 PRO A O 1
ATOM 2311 N N . LYS A 1 302 ? -24.019 -7.050 40.705 1.00 86.44 302 LYS A N 1
ATOM 2312 C CA . LYS A 1 302 ? -23.353 -8.285 40.240 1.00 86.44 302 LYS A CA 1
ATOM 2313 C C . LYS A 1 302 ? -23.601 -8.705 38.789 1.00 86.44 302 LYS A C 1
ATOM 2315 O O . LYS A 1 302 ? -22.909 -9.631 38.357 1.00 86.44 302 LYS A O 1
ATOM 2320 N N . ASP A 1 303 ? -24.492 -8.046 38.045 1.00 88.69 303 ASP A N 1
ATOM 2321 C CA . ASP A 1 303 ? -24.711 -8.367 36.629 1.00 88.69 303 ASP A CA 1
ATOM 2322 C C . ASP A 1 303 ? -23.403 -8.264 35.840 1.00 88.69 303 ASP A C 1
ATOM 2324 O O . ASP A 1 303 ? -22.654 -7.291 35.973 1.00 88.69 303 ASP A O 1
ATOM 2328 N N . GLN A 1 304 ? -23.141 -9.268 35.005 1.00 89.25 304 GLN A N 1
ATOM 2329 C CA . GLN A 1 304 ? -22.103 -9.211 33.984 1.00 89.25 304 GLN A CA 1
ATOM 2330 C C . GLN A 1 304 ? -22.737 -8.831 32.650 1.00 89.25 304 GLN A C 1
ATOM 2332 O O . GLN A 1 304 ? -23.683 -9.480 32.209 1.00 89.25 304 GLN A O 1
ATOM 2337 N N . ILE A 1 305 ? -22.190 -7.804 32.010 1.00 89.06 305 ILE A N 1
ATOM 2338 C CA . ILE A 1 305 ? -22.551 -7.365 30.664 1.00 89.06 305 ILE A CA 1
ATOM 2339 C C . ILE A 1 305 ? -21.425 -7.796 29.734 1.00 89.06 305 ILE A C 1
ATOM 2341 O O . ILE A 1 305 ? -20.261 -7.521 30.018 1.00 89.06 305 ILE A O 1
ATOM 2345 N N . LYS A 1 306 ? -21.755 -8.413 28.605 1.00 90.06 306 LYS A N 1
ATOM 2346 C CA . LYS A 1 306 ? -20.844 -8.536 27.471 1.00 90.06 306 LYS A CA 1
ATOM 2347 C C . LYS A 1 306 ? -21.424 -7.794 26.288 1.00 90.06 306 LYS A C 1
ATOM 2349 O O . LYS A 1 306 ? -22.590 -7.997 25.956 1.00 90.06 306 LYS A O 1
ATOM 2354 N N . VAL A 1 307 ? -20.615 -6.966 25.648 1.00 87.94 307 VAL A N 1
ATOM 2355 C CA . VAL A 1 307 ? -20.963 -6.310 24.390 1.00 87.94 307 VAL A CA 1
ATOM 2356 C C . VAL A 1 307 ? -20.123 -6.952 23.301 1.00 87.94 307 VAL A C 1
ATOM 2358 O O . VAL A 1 307 ? -18.898 -6.933 23.393 1.00 87.94 307 VAL A O 1
ATOM 2361 N N . ARG A 1 308 ? -20.777 -7.544 22.299 1.00 88.81 308 ARG A N 1
ATOM 2362 C CA . ARG A 1 308 ? -20.123 -8.082 21.104 1.00 88.81 308 ARG A CA 1
ATOM 2363 C C . ARG A 1 308 ? -20.461 -7.214 19.911 1.00 88.81 308 ARG A C 1
ATOM 2365 O O . ARG A 1 308 ? -21.627 -6.884 19.696 1.00 88.81 308 ARG A O 1
ATOM 2372 N N . LEU A 1 309 ? -19.460 -6.884 19.115 1.00 86.00 309 LEU A N 1
ATOM 2373 C CA . LEU A 1 309 ? -19.607 -6.073 17.915 1.00 86.00 309 LEU A CA 1
ATOM 2374 C C . LEU A 1 309 ? -18.827 -6.698 16.762 1.00 86.00 309 LEU A C 1
ATOM 2376 O O . LEU A 1 309 ? -17.734 -7.225 16.964 1.00 86.00 309 LEU A O 1
ATOM 2380 N N . LYS A 1 310 ? -19.409 -6.656 15.560 1.00 87.06 310 LYS A N 1
ATOM 2381 C CA . LYS A 1 310 ? -18.750 -7.078 14.322 1.00 87.06 310 LYS A CA 1
ATOM 2382 C C . LYS A 1 310 ? -18.852 -5.984 13.273 1.00 87.06 310 LYS A C 1
ATOM 2384 O O . LYS A 1 310 ? -19.959 -5.562 12.918 1.00 87.06 310 LYS A O 1
ATOM 2389 N N . TYR A 1 311 ? -17.703 -5.547 12.778 1.00 84.69 311 TYR A N 1
ATOM 2390 C CA . TYR A 1 311 ? -17.595 -4.562 11.708 1.00 84.69 311 TYR A CA 1
ATOM 2391 C C . TYR A 1 311 ? -16.606 -5.023 10.642 1.00 84.69 311 TYR A C 1
ATOM 2393 O O . TYR A 1 311 ? -15.747 -5.866 10.891 1.00 84.69 311 TYR A O 1
ATOM 2401 N N . THR A 1 312 ? -16.744 -4.473 9.440 1.00 85.06 312 THR A N 1
ATOM 2402 C CA . THR A 1 312 ? -15.734 -4.596 8.385 1.00 85.06 312 THR A CA 1
ATOM 2403 C C . THR A 1 312 ? -15.222 -3.210 8.015 1.00 85.06 312 THR A C 1
ATOM 2405 O O . THR A 1 312 ? -15.978 -2.240 8.109 1.00 85.06 312 THR A O 1
ATOM 2408 N N . ARG A 1 313 ? -13.960 -3.096 7.603 1.00 77.75 313 ARG A N 1
ATOM 2409 C CA . ARG A 1 313 ? -13.385 -1.862 7.046 1.00 77.75 313 ARG A CA 1
ATOM 2410 C C . ARG A 1 313 ? -12.421 -2.164 5.905 1.00 77.75 313 ARG A C 1
ATOM 2412 O O . ARG A 1 313 ? -11.934 -3.289 5.786 1.00 77.75 313 ARG A O 1
ATOM 2419 N N . VAL A 1 314 ? -12.126 -1.159 5.088 1.00 76.94 314 VAL A N 1
ATOM 2420 C CA . VAL A 1 314 ? -11.131 -1.255 4.009 1.00 76.94 314 VAL A CA 1
ATOM 2421 C C . VAL A 1 314 ? -9.856 -0.521 4.422 1.00 76.94 314 VAL A C 1
ATOM 2423 O O . VAL A 1 314 ? -9.909 0.556 5.004 1.00 76.94 314 VAL A O 1
ATOM 2426 N N . LEU A 1 315 ? -8.701 -1.114 4.134 1.00 77.81 315 LEU A N 1
ATOM 2427 C CA . LEU A 1 315 ? -7.386 -0.504 4.283 1.00 77.81 315 LEU A CA 1
ATOM 2428 C C . LEU A 1 315 ? -6.870 -0.046 2.922 1.00 77.81 315 LEU A C 1
ATOM 2430 O O . LEU A 1 315 ? -6.813 -0.830 1.972 1.00 77.81 315 LEU A O 1
ATOM 2434 N N . VAL A 1 316 ? -6.420 1.202 2.865 1.00 69.88 316 VAL A N 1
ATOM 2435 C CA . VAL A 1 316 ? -5.632 1.741 1.755 1.00 69.88 316 VAL A CA 1
ATOM 2436 C C . VAL A 1 316 ? -4.149 1.606 2.134 1.00 69.88 316 VAL A C 1
ATOM 2438 O O . VAL A 1 316 ? -3.784 2.033 3.231 1.00 69.88 316 VAL A O 1
ATOM 2441 N N . PRO A 1 317 ? -3.293 0.982 1.304 1.00 70.62 317 PRO A N 1
ATOM 2442 C CA . PRO A 1 317 ? -1.863 0.908 1.577 1.00 70.62 317 PRO A CA 1
ATOM 2443 C C . PRO A 1 317 ? -1.164 2.233 1.246 1.00 70.62 317 PRO A C 1
ATOM 2445 O O . PRO A 1 317 ? -1.475 2.877 0.246 1.00 70.62 317 PRO A O 1
ATOM 2448 N N . GLU A 1 318 ? -0.158 2.591 2.038 1.00 64.81 318 GLU A N 1
ATOM 2449 C CA . GLU A 1 318 ? 0.779 3.676 1.739 1.00 64.81 318 GLU A CA 1
ATOM 2450 C C . GLU A 1 318 ? 2.133 3.059 1.365 1.00 64.81 318 GLU A C 1
ATOM 2452 O O . GLU A 1 318 ? 2.740 2.364 2.182 1.00 64.81 318 GLU A O 1
ATOM 2457 N N . LYS A 1 319 ? 2.613 3.288 0.132 1.00 69.19 319 LYS A N 1
ATOM 2458 C CA . LYS A 1 319 ? 3.885 2.729 -0.386 1.00 69.19 319 LYS A CA 1
ATOM 2459 C C . LYS A 1 319 ? 4.000 1.211 -0.159 1.00 69.19 319 LYS A C 1
ATOM 2461 O O . LYS A 1 319 ? 4.917 0.734 0.510 1.00 69.19 319 LYS A O 1
ATOM 2466 N N . ASP A 1 320 ? 2.992 0.475 -0.632 1.00 69.00 320 ASP A N 1
ATOM 2467 C CA . ASP A 1 320 ? 2.786 -0.972 -0.438 1.00 69.00 320 ASP A CA 1
ATOM 2468 C C . ASP A 1 320 ? 2.670 -1.471 1.022 1.00 69.00 320 ASP A C 1
ATOM 2470 O O . ASP A 1 320 ? 2.499 -2.673 1.252 1.00 69.00 320 ASP A O 1
ATOM 2474 N N . VAL A 1 321 ? 2.692 -0.585 2.026 1.00 77.94 321 VAL A N 1
ATOM 2475 C CA . VAL A 1 321 ? 2.495 -0.942 3.437 1.00 77.94 321 VAL A CA 1
ATOM 2476 C C . VAL A 1 321 ? 1.044 -0.703 3.846 1.00 77.94 321 VAL A C 1
ATOM 2478 O O . VAL A 1 321 ? 0.547 0.421 3.855 1.00 77.94 321 VAL A O 1
ATOM 2481 N N . PHE A 1 322 ? 0.369 -1.770 4.258 1.00 80.44 322 PHE A N 1
ATOM 2482 C CA . PHE A 1 322 ? -0.919 -1.702 4.936 1.00 80.44 322 PHE A CA 1
ATOM 2483 C C . PHE A 1 322 ? -0.711 -1.437 6.427 1.00 80.44 322 PHE A C 1
ATOM 2485 O O . PHE A 1 322 ? 0.139 -2.065 7.065 1.00 80.44 322 PHE A O 1
ATOM 2492 N N . LYS A 1 323 ? -1.528 -0.544 6.995 1.00 79.56 323 LYS A N 1
ATOM 2493 C CA . LYS A 1 323 ? -1.519 -0.203 8.421 1.00 79.56 323 LYS A CA 1
ATOM 2494 C C . LYS A 1 323 ? -2.872 -0.512 9.055 1.00 79.56 323 LYS A C 1
ATOM 2496 O O . LYS A 1 323 ? -3.846 0.219 8.877 1.00 79.56 323 LYS A O 1
ATOM 2501 N N . LEU A 1 324 ? -2.938 -1.606 9.808 1.00 80.12 324 LEU A N 1
ATOM 2502 C CA . LEU A 1 324 ? -4.098 -1.937 10.629 1.00 80.12 324 LEU A CA 1
ATOM 2503 C C . LEU A 1 324 ? -3.932 -1.297 12.008 1.00 80.12 324 LEU A C 1
ATOM 2505 O O . LEU A 1 324 ? -2.976 -1.593 12.721 1.00 80.12 324 LEU A O 1
ATOM 2509 N N . ILE A 1 325 ? -4.892 -0.455 12.384 1.00 74.56 325 ILE A N 1
ATOM 2510 C CA . ILE A 1 325 ? -5.034 0.080 13.736 1.00 74.56 325 ILE A CA 1
ATOM 2511 C C . ILE A 1 325 ? -6.329 -0.492 14.306 1.00 74.56 325 ILE A C 1
ATOM 2513 O O . ILE A 1 325 ? -7.400 -0.271 13.742 1.00 74.56 325 ILE A O 1
ATOM 2517 N N . LEU A 1 326 ? -6.225 -1.227 15.409 1.00 75.50 326 LEU A N 1
ATOM 2518 C CA . LEU A 1 326 ? -7.364 -1.596 16.243 1.00 75.50 326 LEU A CA 1
ATOM 2519 C C . LEU A 1 326 ? -7.346 -0.656 17.459 1.00 75.50 326 LEU A C 1
ATOM 2521 O O . LEU A 1 326 ? -6.331 -0.626 18.163 1.00 75.50 326 LEU A O 1
ATOM 2525 N N . PRO A 1 327 ? -8.405 0.139 17.702 1.00 64.38 327 PRO A N 1
ATOM 2526 C CA . PRO A 1 327 ? -8.440 1.061 18.828 1.00 64.38 327 PRO A CA 1
ATOM 2527 C C . PRO A 1 327 ? -8.635 0.267 20.123 1.00 64.38 327 PRO A C 1
ATOM 2529 O O . PRO A 1 327 ? -9.717 -0.265 20.381 1.00 64.38 327 PRO A O 1
ATOM 2532 N N . THR A 1 328 ? -7.573 0.148 20.921 1.00 63.66 328 THR A N 1
ATOM 2533 C CA . THR A 1 328 ? -7.580 -0.663 22.151 1.00 63.66 328 THR A CA 1
ATOM 2534 C C . THR A 1 328 ? -7.575 0.177 23.426 1.00 63.66 328 THR A C 1
ATOM 2536 O O . THR A 1 328 ? -7.837 -0.366 24.503 1.00 63.66 328 THR A O 1
ATOM 2539 N N . VAL A 1 329 ? -7.398 1.503 23.312 1.00 56.03 329 VAL A N 1
ATOM 2540 C CA . VAL A 1 329 ? -7.507 2.430 24.448 1.00 56.03 329 VAL A CA 1
ATOM 2541 C C . VAL A 1 329 ? -8.942 2.545 24.945 1.00 56.03 329 VAL A C 1
ATOM 2543 O O . VAL A 1 329 ? -9.799 3.087 24.253 1.00 56.03 329 VAL A O 1
ATOM 2546 N N . SER A 1 330 ? -9.195 2.126 26.183 1.00 49.72 330 SER A N 1
ATOM 2547 C CA . SER A 1 330 ? -10.467 2.373 26.873 1.00 49.72 330 SER A CA 1
ATOM 2548 C C . SER A 1 330 ? -10.289 3.500 27.893 1.00 49.72 330 SER A C 1
ATOM 2550 O O . SER A 1 330 ? -9.778 3.263 28.983 1.00 49.72 330 SER A O 1
ATOM 2552 N N . GLY A 1 331 ? -10.709 4.723 27.551 1.00 46.00 331 GLY A N 1
ATOM 2553 C CA . GLY A 1 331 ? -10.630 5.893 28.438 1.00 46.00 331 GLY A CA 1
ATOM 2554 C C . GLY A 1 331 ? -9.690 7.015 27.951 1.00 46.00 331 GLY A C 1
ATOM 2555 O O . GLY A 1 331 ? -9.341 7.061 26.767 1.00 46.00 331 GLY A O 1
ATOM 2556 N N . PRO A 1 332 ? -9.281 7.948 28.836 1.00 37.25 332 PRO A N 1
ATOM 2557 C CA . PRO A 1 332 ? -8.506 9.131 28.460 1.00 37.25 332 PRO A CA 1
ATOM 2558 C C . PRO A 1 332 ? -7.050 8.819 28.092 1.00 37.25 332 PRO A C 1
ATOM 2560 O O . PRO A 1 332 ? -6.318 8.180 28.848 1.00 37.25 332 PRO A O 1
ATOM 2563 N N . LYS A 1 333 ? -6.575 9.398 26.982 1.00 43.28 333 LYS A N 1
ATOM 2564 C CA . LYS A 1 333 ? -5.147 9.425 26.625 1.00 43.28 333 LYS A CA 1
ATOM 2565 C C . LYS A 1 333 ? -4.407 10.470 27.488 1.00 43.28 333 LYS A C 1
ATOM 2567 O O . LYS A 1 333 ? -4.476 11.658 27.204 1.00 43.28 333 LYS A O 1
ATOM 2572 N N . TYR A 1 334 ? -3.709 9.987 28.523 1.00 45.50 334 TYR A N 1
ATOM 2573 C CA . TYR A 1 334 ? -2.748 10.656 29.432 1.00 45.50 334 TYR A CA 1
ATOM 2574 C C . TYR A 1 334 ? -3.149 11.993 30.100 1.00 45.50 334 TYR A C 1
ATOM 2576 O O . TYR A 1 334 ? -3.232 13.042 29.466 1.00 45.50 334 TYR A O 1
ATOM 2584 N N . ILE A 1 335 ? -3.249 11.960 31.437 1.00 36.12 335 ILE A N 1
ATOM 2585 C CA . ILE A 1 335 ? -3.447 13.112 32.341 1.00 36.12 335 ILE A CA 1
ATOM 2586 C C . ILE A 1 335 ? -2.165 13.331 33.174 1.00 36.12 335 ILE A C 1
ATOM 2588 O O . ILE A 1 335 ? -1.443 12.374 33.463 1.00 36.12 335 ILE A O 1
ATOM 2592 N N . ASN A 1 336 ? -1.864 14.575 33.576 1.00 35.47 336 ASN A N 1
ATOM 2593 C CA . ASN A 1 336 ? -0.749 14.873 34.486 1.00 35.47 336 ASN A CA 1
ATOM 2594 C C . ASN A 1 336 ? -1.030 14.279 35.889 1.00 35.47 336 ASN A C 1
ATOM 2596 O O . ASN A 1 336 ? -2.093 14.556 36.442 1.00 35.47 336 ASN A O 1
ATOM 2600 N N . PRO A 1 337 ? -0.092 13.543 36.524 1.00 37.31 337 PRO A N 1
ATOM 2601 C CA . PRO A 1 337 ? -0.285 12.981 37.868 1.00 37.31 337 PRO A CA 1
ATOM 2602 C C . PRO A 1 337 ? -0.612 13.984 38.993 1.00 37.31 337 PRO A C 1
ATOM 2604 O O . PRO A 1 337 ? -0.947 13.550 40.091 1.00 37.31 337 PRO A O 1
ATOM 2607 N N . ASN A 1 338 ? -0.470 15.294 38.751 1.00 38.19 338 ASN A N 1
ATOM 2608 C CA . ASN A 1 338 ? -0.734 16.369 39.716 1.00 38.19 338 ASN A CA 1
ATOM 2609 C C . ASN A 1 338 ? -2.021 17.177 39.433 1.00 38.19 338 ASN A C 1
ATOM 2611 O O . ASN A 1 338 ? -2.231 18.214 40.069 1.00 38.19 338 ASN A O 1
ATOM 2615 N N . ASP A 1 339 ? -2.847 16.779 38.461 1.00 41.56 339 ASP A N 1
ATOM 2616 C CA . ASP A 1 339 ? -4.138 17.430 38.208 1.00 41.56 339 ASP A CA 1
ATOM 2617 C C . ASP A 1 339 ? -5.253 16.833 39.085 1.00 41.56 339 ASP A C 1
ATOM 2619 O O . ASP A 1 339 ? -5.316 15.622 39.291 1.00 41.56 339 ASP A O 1
ATOM 2623 N N . ASN A 1 340 ? -6.120 17.700 39.625 1.00 42.84 340 ASN A N 1
ATOM 2624 C CA . ASN A 1 340 ? -7.302 17.281 40.378 1.00 42.84 340 ASN A CA 1
ATOM 2625 C C . ASN A 1 340 ? -8.423 16.934 39.377 1.00 42.84 340 ASN A C 1
ATOM 2627 O O . ASN A 1 340 ? -8.684 17.770 38.508 1.00 42.84 340 ASN A O 1
ATOM 2631 N N . PRO A 1 341 ? -9.088 15.764 39.468 1.00 40.25 341 PRO A N 1
ATOM 2632 C CA . PRO A 1 341 ? -10.099 15.354 38.487 1.00 40.25 341 PRO A CA 1
ATOM 2633 C C . PRO A 1 341 ? -11.269 16.334 38.321 1.00 40.25 341 PRO A C 1
ATOM 2635 O O . PRO A 1 341 ? -11.843 16.403 37.240 1.00 40.25 341 PRO A O 1
ATOM 2638 N N . ASP A 1 342 ? -11.590 17.108 39.363 1.00 41.00 342 ASP A N 1
ATOM 2639 C CA . ASP A 1 342 ? -12.768 17.987 39.406 1.00 41.00 342 ASP A CA 1
ATOM 2640 C C . ASP A 1 342 ? -12.573 19.360 38.717 1.00 41.00 342 ASP A C 1
ATOM 2642 O O . ASP A 1 342 ? -13.536 20.105 38.562 1.00 41.00 342 ASP A O 1
ATOM 2646 N N . ASP A 1 343 ? -11.345 19.726 38.321 1.00 36.00 343 ASP A N 1
ATOM 2647 C CA . ASP A 1 343 ? -11.007 21.061 37.772 1.00 36.00 343 ASP A CA 1
ATOM 2648 C C . ASP A 1 343 ? -11.164 21.166 36.233 1.00 36.00 343 ASP A C 1
ATOM 2650 O O . ASP A 1 343 ? -10.725 22.146 35.619 1.00 36.00 343 ASP A O 1
ATOM 2654 N N . VAL A 1 344 ? -11.742 20.155 35.576 1.00 37.09 344 VAL A N 1
ATOM 2655 C CA . VAL A 1 344 ? -11.887 20.093 34.112 1.00 37.09 344 VAL A CA 1
ATOM 2656 C C . VAL A 1 344 ? -13.335 19.770 33.750 1.00 37.09 344 VAL A C 1
ATOM 2658 O O . VAL A 1 344 ? -13.832 18.714 34.128 1.00 37.09 344 VAL A O 1
ATOM 2661 N N . ASP A 1 345 ? -13.986 20.633 32.959 1.00 33.50 345 ASP A N 1
ATOM 2662 C CA . ASP A 1 345 ? -15.268 20.315 32.309 1.00 33.50 345 ASP A CA 1
ATOM 2663 C C . ASP A 1 345 ? -15.047 19.156 31.324 1.00 33.50 345 ASP A C 1
ATOM 2665 O O . ASP A 1 345 ? -14.605 19.334 30.183 1.00 33.50 345 ASP A O 1
ATOM 2669 N N . TRP A 1 346 ? -15.285 17.943 31.814 1.00 36.91 346 TRP A N 1
ATOM 2670 C CA . TRP A 1 346 ? -14.913 16.693 31.171 1.00 36.91 346 TRP A CA 1
ATOM 2671 C C . TRP A 1 346 ? -16.094 15.722 31.181 1.00 36.91 346 TRP A C 1
ATOM 2673 O O . TRP A 1 346 ? -16.879 15.687 32.126 1.00 36.91 346 TRP A O 1
ATOM 2683 N N . VAL A 1 347 ? -16.224 14.908 30.132 1.00 35.38 347 VAL A N 1
ATOM 2684 C CA . VAL A 1 347 ? -17.194 13.803 30.126 1.00 35.38 347 VAL A CA 1
ATOM 2685 C C . VAL A 1 347 ? -16.639 12.718 31.047 1.00 35.38 347 VAL A C 1
ATOM 2687 O O . VAL A 1 347 ? -15.654 12.079 30.696 1.00 35.38 347 VAL A O 1
ATOM 2690 N N . SER A 1 348 ? -17.210 12.550 32.241 1.00 30.19 348 SER A N 1
ATOM 2691 C CA . SER A 1 348 ? -16.668 11.694 33.309 1.00 30.19 348 SER A CA 1
ATOM 2692 C C . SER A 1 348 ? -16.573 10.207 32.927 1.00 30.19 348 SER A C 1
ATOM 2694 O O . SER A 1 348 ? -17.543 9.463 33.062 1.00 30.19 348 SER A O 1
ATOM 2696 N N . GLN A 1 349 ? -15.390 9.741 32.503 1.00 41.16 349 GLN A N 1
ATOM 2697 C CA . GLN A 1 349 ? -15.185 8.350 32.060 1.00 41.16 349 GLN A CA 1
ATOM 2698 C C . GLN A 1 349 ? -14.560 7.374 33.092 1.00 41.16 349 GLN A C 1
ATOM 2700 O O . GLN A 1 349 ? -13.741 7.792 33.913 1.00 41.16 349 GLN A O 1
ATOM 2705 N N . PRO A 1 350 ? -14.768 6.043 32.914 1.00 37.03 350 PRO A N 1
ATOM 2706 C CA . PRO A 1 350 ? -13.697 5.037 32.706 1.00 37.03 350 PRO A CA 1
ATOM 2707 C C . PRO A 1 350 ? -12.538 4.753 33.705 1.00 37.03 350 PRO A C 1
ATOM 2709 O O . PRO A 1 350 ? -11.912 3.705 33.545 1.00 37.03 350 PRO A O 1
ATOM 2712 N N . TYR A 1 351 ? -12.211 5.560 34.726 1.00 40.66 351 TYR A N 1
ATOM 2713 C CA . TYR A 1 351 ? -11.063 5.270 35.623 1.00 40.66 351 TYR A CA 1
ATOM 2714 C C . TYR A 1 351 ? -11.409 4.583 36.971 1.00 40.66 351 TYR A C 1
ATOM 2716 O O . TYR A 1 351 ? -12.418 4.882 37.602 1.00 40.66 351 TYR A O 1
ATOM 2724 N N . VAL A 1 352 ? -10.534 3.681 37.446 1.00 36.34 352 VAL A N 1
ATOM 2725 C CA . VAL A 1 352 ? -10.575 3.040 38.783 1.00 36.34 352 VAL A CA 1
ATOM 2726 C C . VAL A 1 352 ? -9.439 3.607 39.641 1.00 36.34 352 VAL A C 1
ATOM 2728 O O . VAL A 1 352 ? -8.305 3.681 39.173 1.00 36.34 352 VAL A O 1
ATOM 2731 N N . ALA A 1 353 ? -9.719 4.023 40.881 1.00 33.47 353 ALA A N 1
ATOM 2732 C CA . ALA A 1 353 ? -8.768 4.805 41.683 1.00 33.47 353 ALA A CA 1
ATOM 2733 C C . ALA A 1 353 ? -7.558 4.017 42.234 1.00 33.47 353 ALA A C 1
ATOM 2735 O O . ALA A 1 353 ? -6.536 4.616 42.574 1.00 33.47 353 ALA A O 1
ATOM 2736 N N . ASP A 1 354 ? -7.656 2.689 42.340 1.00 34.88 354 ASP A N 1
ATOM 2737 C CA . ASP A 1 354 ? -6.647 1.841 42.983 1.00 34.88 354 ASP A CA 1
ATOM 2738 C C . ASP A 1 354 ? -5.797 1.065 41.959 1.00 34.88 354 ASP A C 1
ATOM 2740 O O . ASP A 1 354 ? -6.281 0.201 41.228 1.00 34.88 354 ASP A O 1
ATOM 2744 N N . LYS A 1 355 ? -4.489 1.357 41.933 1.00 37.16 355 LYS A N 1
ATOM 2745 C CA . LYS A 1 355 ? -3.517 0.799 40.970 1.00 37.16 355 LYS A CA 1
ATOM 2746 C C . LYS A 1 355 ? -3.279 -0.712 41.106 1.00 37.16 355 LYS A C 1
ATOM 2748 O O . LYS A 1 355 ? -2.606 -1.279 40.252 1.00 37.16 355 LYS A O 1
ATOM 2753 N N . ASN A 1 356 ? -3.782 -1.351 42.163 1.00 37.91 356 ASN A N 1
ATOM 2754 C CA . ASN A 1 356 ? -3.481 -2.747 42.499 1.00 37.91 356 ASN A CA 1
ATOM 2755 C C . ASN A 1 356 ? -4.610 -3.754 42.196 1.00 37.91 356 ASN A C 1
ATOM 2757 O O . ASN A 1 356 ? -4.431 -4.935 42.493 1.00 37.91 356 ASN A O 1
ATOM 2761 N N . THR A 1 357 ? -5.773 -3.340 41.669 1.00 41.44 357 THR A N 1
ATOM 2762 C CA . THR A 1 357 ? -6.995 -4.181 41.729 1.00 41.44 357 THR A CA 1
ATOM 2763 C C . THR A 1 357 ? -7.732 -4.482 40.415 1.00 41.44 357 THR A C 1
ATOM 2765 O O . THR A 1 357 ? -8.740 -5.194 40.460 1.00 41.44 357 THR A O 1
ATOM 2768 N N . LEU A 1 358 ? -7.230 -4.065 39.244 1.00 45.03 358 LEU A N 1
ATOM 2769 C CA . LEU A 1 358 ? -7.709 -4.565 37.942 1.00 45.03 358 LEU A CA 1
ATOM 2770 C C . LEU A 1 358 ? -6.588 -4.708 36.898 1.00 45.03 358 LEU A C 1
ATOM 2772 O O . LEU A 1 358 ? -6.207 -3.738 36.248 1.00 45.03 358 LEU A O 1
ATOM 2776 N N . SER A 1 359 ? -6.151 -5.948 36.660 1.00 53.16 359 SER A N 1
ATOM 2777 C CA . SER A 1 359 ? -5.683 -6.369 35.337 1.00 53.16 359 SER A CA 1
ATOM 2778 C C . SER A 1 359 ? -6.905 -6.789 34.515 1.00 53.16 359 SER A C 1
ATOM 2780 O O . SER A 1 359 ? -7.451 -7.883 34.679 1.00 53.16 359 SER A O 1
ATOM 2782 N N . SER A 1 360 ? -7.393 -5.893 33.656 1.00 61.53 360 SER A N 1
ATOM 2783 C CA . SER A 1 360 ? -8.352 -6.286 32.625 1.00 61.53 360 SER A CA 1
ATOM 2784 C C . SER A 1 360 ? -7.655 -7.249 31.661 1.00 61.53 360 SER A C 1
ATOM 2786 O O . SER A 1 360 ? -6.523 -7.020 31.242 1.00 61.53 360 SER A O 1
ATOM 2788 N N . THR A 1 361 ? -8.294 -8.374 31.340 1.00 71.56 361 THR A N 1
ATOM 2789 C CA . THR A 1 361 ? -7.677 -9.362 30.442 1.00 71.56 361 THR A CA 1
ATOM 2790 C C . THR A 1 361 ? -7.816 -8.895 29.002 1.00 71.56 361 THR A C 1
ATOM 2792 O O . THR A 1 361 ? -8.935 -8.718 28.518 1.00 71.56 361 THR A O 1
ATOM 2795 N N . TYR A 1 362 ? -6.696 -8.728 28.306 1.00 76.75 362 TYR A N 1
ATOM 2796 C CA . TYR A 1 362 ? -6.681 -8.306 26.913 1.00 76.75 362 TYR A CA 1
ATOM 2797 C C . TYR A 1 362 ? -6.124 -9.413 26.019 1.00 76.75 362 TYR A C 1
ATOM 2799 O O . TYR A 1 362 ? -5.033 -9.923 26.274 1.00 76.75 362 TYR A O 1
ATOM 2807 N N . LYS A 1 363 ? -6.857 -9.787 24.965 1.00 85.88 363 LYS A N 1
ATOM 2808 C CA . LYS A 1 363 ? -6.361 -10.719 23.944 1.00 85.88 363 LYS A CA 1
ATOM 2809 C C . LYS A 1 363 ? -6.758 -10.258 22.546 1.00 85.88 363 LYS A C 1
ATOM 2811 O O . LYS A 1 363 ? -7.946 -10.114 22.268 1.00 85.88 363 LYS A O 1
ATOM 2816 N N . ILE A 1 364 ? -5.776 -10.113 21.657 1.00 88.50 364 ILE A N 1
ATOM 2817 C CA . ILE A 1 364 ? -5.996 -9.993 20.211 1.00 88.50 364 ILE A CA 1
ATOM 2818 C C . ILE A 1 364 ? -5.501 -11.253 19.522 1.00 88.50 364 ILE A C 1
ATOM 2820 O O . ILE A 1 364 ? -4.409 -11.747 19.808 1.00 88.50 364 ILE A O 1
ATOM 2824 N N . GLN A 1 365 ? -6.303 -11.724 18.579 1.00 93.06 365 GLN A N 1
ATOM 2825 C CA . GLN A 1 365 ? -5.954 -12.725 17.593 1.00 93.06 365 GLN A CA 1
ATOM 2826 C C . GLN A 1 365 ? -6.150 -12.116 16.199 1.00 93.06 365 GLN A C 1
ATOM 2828 O O . GLN A 1 365 ? -7.244 -11.684 15.849 1.00 93.06 365 GLN A O 1
ATOM 2833 N N . LEU A 1 366 ? -5.083 -12.047 15.409 1.00 93.81 366 LEU A N 1
ATOM 2834 C CA . LEU A 1 366 ? -5.076 -11.504 14.054 1.00 93.81 366 LEU A CA 1
ATOM 2835 C C . LEU A 1 366 ? -4.725 -12.617 13.062 1.00 93.81 366 LEU A C 1
ATOM 2837 O O . LEU A 1 366 ? -3.620 -13.157 13.084 1.00 93.81 366 LEU A O 1
ATOM 2841 N N . HIS A 1 367 ? -5.652 -12.921 12.159 1.00 95.31 367 HIS A N 1
ATOM 2842 C CA . HIS A 1 367 ? -5.405 -13.738 10.975 1.00 95.31 367 HIS A CA 1
ATOM 2843 C C . HIS A 1 367 ? -5.041 -12.812 9.820 1.00 95.31 367 HIS A C 1
ATOM 2845 O O . HIS A 1 367 ? -5.901 -12.157 9.232 1.00 95.31 367 HIS A O 1
ATOM 2851 N N . LEU A 1 368 ? -3.752 -12.746 9.501 1.00 93.00 368 LEU A N 1
ATOM 2852 C CA . LEU A 1 368 ? -3.242 -11.975 8.378 1.00 93.00 368 LEU A CA 1
ATOM 2853 C C . LEU A 1 368 ? -3.214 -12.859 7.127 1.00 93.00 368 LEU A C 1
ATOM 2855 O O . LEU A 1 368 ? -2.329 -13.706 7.005 1.00 93.00 368 LEU A O 1
ATOM 2859 N N . MET A 1 369 ? -4.173 -12.678 6.212 1.00 90.12 369 MET A N 1
ATOM 2860 C CA . MET A 1 369 ? -4.275 -13.441 4.962 1.00 90.12 369 MET A CA 1
ATOM 2861 C C . MET A 1 369 ? -4.068 -12.545 3.733 1.00 90.12 369 MET A C 1
ATOM 2863 O O . MET A 1 369 ? -4.696 -11.495 3.564 1.00 90.12 369 MET A O 1
ATOM 2867 N N . GLY A 1 370 ? -3.160 -12.975 2.857 1.00 80.44 370 GLY A N 1
ATOM 2868 C CA . GLY A 1 370 ? -2.741 -12.243 1.666 1.00 80.44 370 GLY A CA 1
ATOM 2869 C C . GLY A 1 370 ? -3.028 -12.978 0.355 1.00 80.44 370 GLY A C 1
ATOM 2870 O O . GLY A 1 370 ? -2.957 -14.205 0.309 1.00 80.44 370 GLY A O 1
ATOM 2871 N N . PRO A 1 371 ? -3.259 -12.249 -0.756 1.00 74.62 371 PRO A N 1
ATOM 2872 C CA . PRO A 1 371 ? -3.270 -12.834 -2.101 1.00 74.62 371 PRO A CA 1
ATOM 2873 C C . PRO A 1 371 ? -1.860 -13.228 -2.585 1.00 74.62 371 PRO A C 1
ATOM 2875 O O . PRO A 1 371 ? -1.715 -13.954 -3.566 1.00 74.62 371 PRO A O 1
ATOM 2878 N N . LYS A 1 372 ? -0.814 -12.735 -1.912 1.00 79.12 372 LYS A N 1
ATOM 2879 C CA . LYS A 1 372 ? 0.603 -13.052 -2.126 1.00 79.12 372 LYS A CA 1
ATOM 2880 C C . LYS A 1 372 ? 1.271 -13.286 -0.760 1.00 79.12 372 LYS A C 1
ATOM 2882 O O . LYS A 1 372 ? 0.700 -12.875 0.254 1.00 79.12 372 LYS A O 1
ATOM 2887 N N . PRO A 1 373 ? 2.461 -13.916 -0.702 1.00 82.94 373 PRO A N 1
ATOM 2888 C CA . PRO A 1 373 ? 3.180 -14.099 0.552 1.00 82.94 373 PRO A CA 1
ATOM 2889 C C . PRO A 1 373 ? 3.438 -12.786 1.298 1.00 82.94 373 PRO A C 1
ATOM 2891 O O . PRO A 1 373 ? 3.683 -11.750 0.673 1.00 82.94 373 PRO A O 1
ATOM 2894 N N . ILE A 1 374 ? 3.404 -12.840 2.626 1.00 84.50 374 ILE A N 1
ATOM 2895 C CA . ILE A 1 374 ? 3.706 -11.706 3.505 1.00 84.50 374 ILE A CA 1
ATOM 2896 C C . ILE A 1 374 ? 5.227 -11.510 3.496 1.00 84.50 374 ILE A C 1
ATOM 2898 O O . ILE A 1 374 ? 5.981 -12.451 3.735 1.00 84.50 374 ILE A O 1
ATOM 2902 N N . HIS A 1 375 ? 5.689 -10.304 3.157 1.00 75.19 375 HIS A N 1
ATOM 2903 C CA . HIS A 1 375 ? 7.120 -10.001 3.009 1.00 75.19 375 HIS A CA 1
ATOM 2904 C C . HIS A 1 375 ? 7.644 -9.040 4.081 1.00 75.19 375 HIS A C 1
ATOM 2906 O O . HIS A 1 375 ? 8.805 -9.131 4.475 1.00 75.19 375 HIS A O 1
ATOM 2912 N N . LYS A 1 376 ? 6.787 -8.143 4.577 1.00 80.50 376 LYS A N 1
ATOM 2913 C CA . LYS A 1 376 ? 7.098 -7.198 5.653 1.00 80.50 376 LYS A CA 1
ATOM 2914 C C . LYS A 1 376 ? 6.063 -7.354 6.759 1.00 80.50 376 LYS A C 1
ATOM 2916 O O . LYS A 1 376 ? 4.874 -7.452 6.466 1.00 80.50 376 LYS A O 1
ATOM 2921 N N . TRP A 1 377 ? 6.524 -7.331 8.003 1.00 86.50 377 TRP A N 1
ATOM 2922 C CA . TRP A 1 377 ? 5.707 -7.281 9.212 1.00 86.50 377 TRP A CA 1
ATOM 2923 C C . TRP A 1 377 ? 6.429 -6.436 10.263 1.00 86.50 377 TRP A C 1
ATOM 2925 O O . TRP A 1 377 ? 7.640 -6.583 10.442 1.00 86.50 377 TRP A O 1
ATOM 2935 N N . LYS A 1 378 ? 5.696 -5.564 10.956 1.00 81.62 378 LYS A N 1
ATOM 2936 C CA . LYS A 1 378 ? 6.184 -4.764 12.081 1.00 81.62 378 LYS A CA 1
ATOM 2937 C C . LYS A 1 378 ? 5.050 -4.524 13.080 1.00 81.62 378 LYS A C 1
ATOM 2939 O O . LYS A 1 378 ? 3.910 -4.268 12.695 1.00 81.62 378 LYS A O 1
ATOM 2944 N N . MET A 1 379 ? 5.380 -4.627 14.365 1.00 78.62 379 MET A N 1
ATOM 2945 C CA . MET A 1 379 ? 4.452 -4.523 15.491 1.00 78.62 379 MET A CA 1
ATOM 2946 C C . MET A 1 379 ? 5.214 -3.984 16.704 1.00 78.62 379 MET A C 1
ATOM 2948 O O . MET A 1 379 ? 5.792 -4.749 17.469 1.00 78.62 379 MET A O 1
ATOM 2952 N N . ASP A 1 380 ? 5.226 -2.663 16.871 1.00 69.69 380 ASP A N 1
ATOM 2953 C CA . ASP A 1 380 ? 5.930 -2.015 17.992 1.00 69.69 380 ASP A CA 1
ATOM 2954 C C . ASP A 1 380 ? 5.026 -1.846 19.228 1.00 69.69 380 ASP A C 1
ATOM 2956 O O . ASP A 1 380 ? 5.491 -1.512 20.315 1.00 69.69 380 ASP A O 1
ATOM 2960 N N . SER A 1 381 ? 3.710 -2.032 19.061 1.00 64.12 381 SER A N 1
ATOM 2961 C CA . SER A 1 381 ? 2.721 -1.691 20.091 1.00 64.12 381 SER A CA 1
ATOM 2962 C C . SER A 1 381 ? 2.580 -2.749 21.195 1.00 64.12 381 SER A C 1
ATOM 2964 O O . SER A 1 381 ? 2.462 -2.382 22.366 1.00 64.12 381 SER A O 1
ATOM 2966 N N . HIS A 1 382 ? 2.620 -4.038 20.841 1.00 76.56 382 HIS A N 1
ATOM 2967 C CA . HIS A 1 382 ? 2.339 -5.174 21.729 1.00 76.56 382 HIS A CA 1
ATOM 2968 C C . HIS A 1 382 ? 3.333 -6.317 21.497 1.00 76.56 382 HIS A C 1
ATOM 2970 O O . HIS A 1 382 ? 3.786 -6.522 20.370 1.00 76.56 382 HIS A O 1
ATOM 2976 N N . LYS A 1 383 ? 3.616 -7.121 22.532 1.00 83.19 383 LYS A N 1
ATOM 2977 C CA . LYS A 1 383 ? 4.303 -8.406 22.337 1.00 83.19 383 LYS A CA 1
ATOM 2978 C C . LYS A 1 383 ? 3.341 -9.435 21.754 1.00 83.19 383 LYS A C 1
ATOM 2980 O O . LYS A 1 383 ? 2.212 -9.581 22.225 1.00 83.19 383 LYS A O 1
ATOM 2985 N N . VAL A 1 384 ? 3.799 -10.161 20.740 1.00 88.75 384 VAL A N 1
ATOM 2986 C CA . VAL A 1 384 ? 2.984 -11.127 20.003 1.00 88.75 384 VAL A CA 1
ATOM 2987 C C . VAL A 1 384 ? 3.740 -12.426 19.749 1.00 88.75 384 VAL A C 1
ATOM 2989 O O . VAL A 1 384 ? 4.934 -12.409 19.454 1.00 88.75 384 VAL A O 1
ATOM 2992 N N . ASP A 1 385 ? 3.015 -13.536 19.815 1.00 91.75 385 ASP A N 1
ATOM 2993 C CA . ASP A 1 385 ? 3.422 -14.809 19.236 1.00 91.75 385 ASP A CA 1
ATOM 2994 C C . ASP A 1 385 ? 2.955 -14.848 17.776 1.00 91.75 385 ASP A C 1
ATOM 2996 O O . ASP A 1 385 ? 1.806 -14.526 17.468 1.00 91.75 385 ASP A O 1
ATOM 3000 N N . ILE A 1 386 ? 3.854 -15.224 16.865 1.00 93.44 386 ILE A N 1
ATOM 3001 C CA . ILE A 1 386 ? 3.577 -15.303 15.426 1.00 93.44 386 ILE A CA 1
ATOM 3002 C C . ILE A 1 386 ? 3.728 -16.751 14.982 1.00 93.44 386 ILE A C 1
ATOM 3004 O O . ILE A 1 386 ? 4.761 -17.384 15.206 1.00 93.44 386 ILE A O 1
ATOM 3008 N N . LYS A 1 387 ? 2.702 -17.263 14.308 1.00 94.88 387 LYS A N 1
ATOM 3009 C CA . LYS A 1 387 ? 2.668 -18.597 13.726 1.00 94.88 387 LYS A CA 1
ATOM 3010 C C . LYS A 1 387 ? 2.347 -18.498 12.240 1.00 94.88 387 LYS A C 1
ATOM 3012 O O . LYS A 1 387 ? 1.205 -18.259 11.848 1.00 94.88 387 LYS A O 1
ATOM 3017 N N . GLU A 1 388 ? 3.357 -18.721 11.409 1.00 92.44 388 GLU A N 1
ATOM 3018 C CA . GLU A 1 388 ? 3.169 -18.906 9.973 1.00 92.44 388 GLU A CA 1
ATOM 3019 C C . GLU A 1 388 ? 2.397 -20.213 9.728 1.00 92.44 388 GLU A C 1
ATOM 3021 O O . GLU A 1 388 ? 2.879 -21.305 10.032 1.00 92.44 388 GLU A O 1
ATOM 3026 N N . MET A 1 389 ? 1.167 -20.099 9.219 1.00 92.12 389 MET A N 1
ATOM 3027 C CA . MET A 1 389 ? 0.346 -21.243 8.812 1.00 92.12 389 MET A CA 1
ATOM 3028 C C . MET A 1 389 ? 0.649 -21.614 7.355 1.00 92.12 389 MET A C 1
ATOM 3030 O O . MET A 1 389 ? 0.760 -22.792 7.020 1.00 92.12 389 MET A O 1
ATOM 3034 N N . THR A 1 390 ? 0.818 -20.598 6.504 1.00 90.31 390 THR A N 1
ATOM 3035 C CA . THR A 1 390 ? 1.377 -20.671 5.146 1.00 90.31 390 THR A CA 1
ATOM 3036 C C . THR A 1 390 ? 2.113 -19.354 4.840 1.00 90.31 390 THR A C 1
ATOM 3038 O O . THR A 1 390 ? 1.869 -18.362 5.532 1.00 90.31 390 THR A O 1
ATOM 3041 N N . PRO A 1 391 ? 2.920 -19.258 3.764 1.00 86.00 391 PRO A N 1
ATOM 3042 C CA . PRO A 1 391 ? 3.593 -18.005 3.398 1.00 86.00 391 PRO A CA 1
ATOM 3043 C C . PRO A 1 391 ? 2.662 -16.801 3.196 1.00 86.00 391 PRO A C 1
ATOM 3045 O O . PRO A 1 391 ? 3.111 -15.660 3.269 1.00 86.00 391 PRO A O 1
ATOM 3048 N N . SER A 1 392 ? 1.372 -17.036 2.930 1.00 85.69 392 SER A N 1
ATOM 3049 C CA . SER A 1 392 ? 0.341 -16.008 2.753 1.00 85.69 392 SER A CA 1
ATOM 3050 C C . SER A 1 392 ? -0.736 -16.013 3.848 1.00 85.69 392 SER A C 1
ATOM 3052 O O . SER A 1 392 ? -1.740 -15.321 3.696 1.00 85.69 392 SER A O 1
ATOM 3054 N N . HIS A 1 393 ? -0.559 -16.778 4.932 1.00 92.94 393 HIS A N 1
ATOM 3055 C CA . HIS A 1 393 ? -1.445 -16.783 6.102 1.00 92.94 393 HIS A CA 1
ATOM 3056 C C . HIS A 1 393 ? -0.632 -16.892 7.390 1.00 92.94 393 HIS A C 1
ATOM 3058 O O . HIS A 1 393 ? -0.092 -17.952 7.717 1.00 92.94 393 HIS A O 1
ATOM 3064 N N . TRP A 1 394 ? -0.566 -15.796 8.139 1.00 94.12 394 TRP A N 1
ATOM 3065 C CA . TRP A 1 394 ? 0.041 -15.763 9.467 1.00 94.12 394 TRP A CA 1
ATOM 3066 C C . TRP A 1 394 ? -1.044 -15.587 10.531 1.00 94.12 394 TRP A C 1
ATOM 3068 O O . TRP A 1 394 ? -1.975 -14.799 10.361 1.00 94.12 394 TRP A O 1
ATOM 3078 N N . LEU A 1 395 ? -0.905 -16.313 11.635 1.00 95.12 395 LEU A N 1
ATOM 3079 C CA . LEU A 1 395 ? -1.669 -16.116 12.860 1.00 95.12 395 LEU A CA 1
ATOM 3080 C C . LEU A 1 395 ? -0.790 -15.341 13.846 1.00 95.12 395 LEU A C 1
ATOM 3082 O O . LEU A 1 395 ? 0.326 -15.770 14.138 1.00 95.12 395 LEU A O 1
ATOM 3086 N N . ILE A 1 396 ? -1.282 -14.211 14.342 1.00 93.69 396 ILE A N 1
ATOM 3087 C CA . ILE A 1 396 ? -0.598 -13.361 15.317 1.00 93.69 396 ILE A CA 1
ATOM 3088 C C . ILE A 1 396 ? -1.480 -13.264 16.563 1.00 93.69 396 ILE A C 1
ATOM 3090 O O . ILE A 1 396 ? -2.613 -12.796 16.480 1.00 93.69 396 ILE A O 1
ATOM 3094 N N . GLU A 1 397 ? -0.974 -13.683 17.718 1.00 91.88 397 GLU A N 1
ATOM 3095 C CA . GLU A 1 397 ? -1.682 -13.609 19.001 1.00 91.88 397 GLU A CA 1
ATOM 3096 C C . GLU A 1 397 ? -0.908 -12.726 19.982 1.00 91.88 397 GLU A C 1
ATOM 3098 O O . GLU A 1 397 ? 0.308 -12.848 20.102 1.00 91.88 397 GLU A O 1
ATOM 3103 N N . THR A 1 398 ? -1.582 -11.835 20.711 1.00 86.81 398 THR A N 1
ATOM 3104 C CA . THR A 1 398 ? -0.931 -11.085 21.800 1.00 86.81 398 THR A CA 1
ATOM 3105 C C . THR A 1 398 ? -0.527 -12.027 22.925 1.00 86.81 398 THR A C 1
ATOM 3107 O O . THR A 1 398 ? -1.370 -12.769 23.439 1.00 86.81 398 THR A O 1
ATOM 3110 N N . GLN A 1 399 ? 0.726 -11.931 23.370 1.00 80.00 399 GLN A N 1
ATOM 3111 C CA . GLN A 1 399 ? 1.137 -12.537 24.634 1.00 80.00 399 GLN A CA 1
ATOM 3112 C C . GLN A 1 399 ? 0.319 -11.890 25.763 1.00 80.00 399 GLN A C 1
ATOM 3114 O O . GLN A 1 399 ? 0.079 -10.684 25.735 1.00 80.00 399 GLN A O 1
ATOM 3119 N N . GLY A 1 400 ? -0.157 -12.691 26.721 1.00 60.28 400 GLY A N 1
ATOM 3120 C CA . GLY A 1 400 ? -1.079 -12.249 27.777 1.00 60.28 400 GLY A CA 1
ATOM 3121 C C . GLY A 1 400 ? -0.415 -11.354 28.825 1.00 60.28 400 GLY A C 1
ATOM 3122 O O . GLY A 1 400 ? -0.177 -11.795 29.946 1.00 60.28 400 GLY A O 1
ATOM 3123 N N . GLU A 1 401 ? -0.078 -10.124 28.445 1.00 55.97 401 GLU A N 1
ATOM 3124 C CA . GLU A 1 401 ? 0.476 -9.100 29.331 1.00 55.97 401 GLU A CA 1
ATOM 3125 C C . GLU A 1 401 ? -0.600 -8.530 30.275 1.00 55.97 401 GLU A C 1
ATOM 3127 O O . GLU A 1 401 ? -1.791 -8.546 29.957 1.00 55.97 401 GLU A O 1
ATOM 3132 N N . ASP A 1 402 ? -0.175 -7.959 31.411 1.00 51.28 402 ASP A N 1
ATOM 3133 C CA . ASP A 1 402 ? -1.011 -7.142 32.310 1.00 51.28 402 ASP A CA 1
ATOM 3134 C C . ASP A 1 402 ? -1.365 -5.794 31.643 1.00 51.28 402 ASP A C 1
ATOM 3136 O O . ASP A 1 402 ? -0.939 -4.712 32.059 1.00 51.28 402 ASP A O 1
ATOM 3140 N N . TYR A 1 403 ? -2.093 -5.868 30.532 1.00 53.78 403 TYR A N 1
ATOM 3141 C CA . TYR A 1 403 ? -2.328 -4.767 29.612 1.00 53.78 403 TYR A CA 1
ATOM 3142 C C . TYR A 1 403 ? -3.693 -4.112 29.857 1.00 53.78 403 TYR A C 1
ATOM 3144 O O . TYR A 1 403 ? -4.740 -4.614 29.455 1.00 53.78 403 TYR A O 1
ATOM 3152 N N . ALA A 1 404 ? -3.667 -2.936 30.482 1.00 53.53 404 ALA A N 1
ATOM 3153 C CA . ALA A 1 404 ? -4.859 -2.204 30.909 1.00 53.53 404 ALA A CA 1
ATOM 3154 C C . ALA A 1 404 ? -5.517 -1.327 29.816 1.00 53.53 404 ALA A C 1
ATOM 3156 O O . ALA A 1 404 ? -6.236 -0.389 30.151 1.00 53.53 404 ALA A O 1
ATOM 3157 N N . GLY A 1 405 ? -5.276 -1.583 28.522 1.00 56.31 405 GLY A N 1
ATOM 3158 C CA . GLY A 1 405 ? -5.832 -0.754 27.440 1.00 56.31 405 GLY A CA 1
ATOM 3159 C C . GLY A 1 405 ? -5.205 0.645 27.355 1.00 56.31 405 GLY A C 1
ATOM 3160 O O . GLY A 1 405 ? -5.935 1.629 27.282 1.00 56.31 405 GLY A O 1
ATOM 3161 N N . ASP A 1 406 ? -3.869 0.753 27.413 1.00 55.81 406 ASP A N 1
ATOM 3162 C CA . ASP A 1 406 ? -3.145 2.041 27.476 1.00 55.81 406 ASP A CA 1
ATOM 3163 C C . ASP A 1 406 ? -2.571 2.548 26.133 1.00 55.81 406 ASP A C 1
ATOM 3165 O O . ASP A 1 406 ? -2.022 3.649 26.077 1.00 55.81 406 ASP A O 1
ATOM 3169 N N . ARG A 1 407 ? -2.687 1.774 25.049 1.00 61.81 407 ARG A N 1
ATOM 3170 C CA . ARG A 1 407 ? -2.274 2.137 23.679 1.00 61.81 407 ARG A CA 1
ATOM 3171 C C . ARG A 1 407 ? -3.260 1.574 22.652 1.00 61.81 407 ARG A C 1
ATOM 3173 O O . ARG A 1 407 ? -4.302 1.062 23.028 1.00 61.81 407 ARG A O 1
ATOM 3180 N N . ASP A 1 408 ? -2.940 1.681 21.368 1.00 68.75 408 ASP A N 1
ATOM 3181 C CA . ASP A 1 408 ? -3.692 1.045 20.280 1.00 68.75 408 ASP A CA 1
ATOM 3182 C C . ASP A 1 408 ? -2.866 -0.107 19.683 1.00 68.75 408 ASP A C 1
ATOM 3184 O O . ASP A 1 408 ? -1.632 -0.078 19.737 1.00 68.75 408 ASP A O 1
ATOM 3188 N N . PHE A 1 409 ? -3.509 -1.139 19.128 1.00 74.56 409 PHE A N 1
ATOM 3189 C CA . PHE A 1 409 ? -2.804 -2.240 18.459 1.00 74.56 409 PHE A CA 1
ATOM 3190 C C . PHE A 1 409 ? -2.559 -1.871 16.998 1.00 74.56 409 PHE A C 1
ATOM 3192 O O . PHE A 1 409 ? -3.502 -1.665 16.235 1.00 74.56 409 PHE A O 1
ATOM 3199 N N . ILE A 1 410 ? -1.283 -1.758 16.628 1.00 77.31 410 ILE A N 1
ATOM 3200 C CA . ILE A 1 410 ? -0.834 -1.214 15.342 1.00 77.31 410 ILE A CA 1
ATOM 3201 C C . ILE A 1 410 ? 0.030 -2.254 14.629 1.00 77.31 410 ILE A C 1
ATOM 3203 O O . ILE A 1 410 ? 1.177 -2.475 15.019 1.00 77.31 410 ILE A O 1
ATOM 3207 N N . ALA A 1 411 ? -0.520 -2.866 13.580 1.00 81.81 411 ALA A N 1
ATOM 3208 C CA . ALA A 1 411 ? 0.187 -3.784 12.692 1.00 81.81 411 ALA A CA 1
ATOM 3209 C C . ALA A 1 411 ? 0.514 -3.100 11.360 1.00 81.81 411 ALA A C 1
ATOM 3211 O O . ALA A 1 411 ? -0.384 -2.611 10.673 1.00 81.81 411 ALA A O 1
ATOM 3212 N N . GLU A 1 412 ? 1.786 -3.117 10.971 1.00 83.94 412 GLU A N 1
ATOM 3213 C CA . GLU A 1 412 ? 2.247 -2.701 9.644 1.00 83.94 412 GLU A CA 1
ATOM 3214 C C . GLU A 1 412 ? 2.714 -3.936 8.870 1.00 83.94 412 GLU A C 1
ATOM 3216 O O . GLU A 1 412 ? 3.547 -4.703 9.358 1.00 83.94 412 GLU A O 1
ATOM 3221 N N . TYR A 1 413 ? 2.192 -4.150 7.663 1.00 86.56 413 TYR A N 1
ATOM 3222 C CA . TYR A 1 413 ? 2.549 -5.310 6.844 1.00 86.56 413 TYR A CA 1
ATOM 3223 C C . TYR A 1 413 ? 2.524 -5.002 5.346 1.00 86.56 413 TYR A C 1
ATOM 3225 O O . TYR A 1 413 ? 1.837 -4.090 4.897 1.00 86.56 413 TYR A O 1
ATOM 3233 N N . ALA A 1 414 ? 3.271 -5.778 4.562 1.00 82.31 414 ALA A N 1
ATOM 3234 C CA . ALA A 1 414 ? 3.263 -5.692 3.102 1.00 82.31 414 ALA A CA 1
ATOM 3235 C C . ALA A 1 414 ? 3.281 -7.085 2.471 1.00 82.31 414 ALA A C 1
ATOM 3237 O O . ALA A 1 414 ? 3.971 -7.997 2.946 1.00 82.31 414 ALA A O 1
ATOM 3238 N N . PHE A 1 415 ? 2.549 -7.232 1.369 1.00 77.44 415 PHE A N 1
ATOM 3239 C CA . PHE A 1 415 ? 2.588 -8.425 0.530 1.00 77.44 415 PHE A CA 1
ATOM 3240 C C . PHE A 1 415 ? 3.717 -8.308 -0.500 1.00 77.44 415 PHE A C 1
ATOM 3242 O O . PHE A 1 415 ? 4.089 -7.215 -0.913 1.00 77.44 415 PHE A O 1
ATOM 3249 N N . ARG A 1 416 ? 4.284 -9.441 -0.916 1.00 62.38 416 ARG A N 1
ATOM 3250 C CA . ARG A 1 416 ? 5.429 -9.487 -1.835 1.00 62.38 416 ARG A CA 1
ATOM 3251 C C . ARG A 1 416 ? 5.071 -8.898 -3.210 1.00 62.38 416 ARG A C 1
ATOM 3253 O O . ARG A 1 416 ? 4.281 -9.495 -3.946 1.00 62.38 416 ARG A O 1
ATOM 3260 N N . SER A 1 417 ? 5.668 -7.763 -3.568 1.00 51.94 417 SER A N 1
ATOM 3261 C CA . SER A 1 417 ? 5.592 -7.186 -4.914 1.00 51.94 417 SER A CA 1
ATOM 3262 C C . SER A 1 417 ? 6.426 -7.995 -5.921 1.00 51.94 417 SER A C 1
ATOM 3264 O O . SER A 1 417 ? 7.294 -8.791 -5.552 1.00 51.94 417 SER A O 1
ATOM 3266 N N . GLU A 1 418 ? 6.113 -7.848 -7.209 1.00 45.47 418 GLU A N 1
ATOM 3267 C CA . GLU A 1 418 ? 6.925 -8.411 -8.294 1.00 45.47 418 GLU A CA 1
ATOM 3268 C C . GLU A 1 418 ? 8.064 -7.441 -8.599 1.00 45.47 418 GLU A C 1
ATOM 3270 O O . GLU A 1 418 ? 7.828 -6.253 -8.798 1.00 45.47 418 GLU A O 1
ATOM 3275 N N . LYS A 1 419 ? 9.301 -7.943 -8.605 1.00 46.62 419 LYS A N 1
ATOM 3276 C CA . LYS A 1 419 ? 10.482 -7.120 -8.867 1.00 46.62 419 LYS A CA 1
ATOM 3277 C C . LYS A 1 419 ? 10.757 -7.067 -10.366 1.00 46.62 419 LYS A C 1
ATOM 3279 O O . LYS A 1 419 ? 10.890 -8.119 -10.997 1.00 46.62 419 LYS A O 1
ATOM 3284 N N . VAL A 1 420 ? 10.848 -5.852 -10.904 1.00 39.94 420 VAL A N 1
ATOM 3285 C CA . VAL A 1 420 ? 11.348 -5.598 -12.258 1.00 39.94 420 VAL A CA 1
ATOM 3286 C C . VAL A 1 420 ? 12.830 -5.262 -12.161 1.00 39.94 420 VAL A C 1
ATOM 3288 O O . VAL A 1 420 ? 13.219 -4.413 -11.362 1.00 39.94 420 VAL A O 1
ATOM 3291 N N . ASP A 1 421 ? 13.622 -5.969 -12.954 1.00 40.31 421 ASP A N 1
ATOM 3292 C CA . ASP A 1 421 ? 15.083 -5.885 -13.006 1.00 40.31 421 ASP A CA 1
ATOM 3293 C C . ASP A 1 421 ? 15.513 -5.425 -14.405 1.00 40.31 421 ASP A C 1
ATOM 3295 O O . ASP A 1 421 ? 14.757 -5.613 -15.365 1.00 40.31 421 ASP A O 1
ATOM 3299 N N . ALA A 1 422 ? 16.681 -4.808 -14.541 1.00 37.31 422 ALA A N 1
ATOM 3300 C CA . ALA A 1 422 ? 17.026 -4.051 -15.744 1.00 37.31 422 ALA A CA 1
ATOM 3301 C C . ALA A 1 422 ? 18.481 -4.272 -16.202 1.00 37.31 422 ALA A C 1
ATOM 3303 O O . ALA A 1 422 ? 19.316 -3.372 -16.129 1.00 37.31 422 ALA A O 1
ATOM 3304 N N . ASP A 1 423 ? 18.772 -5.481 -16.696 1.00 47.91 423 ASP A N 1
ATOM 3305 C CA . ASP A 1 423 ? 20.117 -5.882 -17.135 1.00 47.91 423 ASP A CA 1
ATOM 3306 C C . ASP A 1 423 ? 20.583 -5.165 -18.410 1.00 47.91 423 ASP A C 1
ATOM 3308 O O . ASP A 1 423 ? 19.815 -4.998 -19.366 1.00 47.91 423 ASP A O 1
ATOM 3312 N N . LEU A 1 424 ? 21.879 -4.856 -18.488 1.00 47.75 424 LEU A N 1
ATOM 3313 C CA . LEU A 1 424 ? 22.506 -4.234 -19.646 1.00 47.75 424 LEU A CA 1
ATOM 3314 C C . LEU A 1 424 ? 23.709 -5.004 -20.184 1.00 47.75 424 LEU A C 1
ATOM 3316 O O . LEU A 1 424 ? 24.721 -5.176 -19.510 1.00 47.75 424 LEU A O 1
ATOM 3320 N N . LEU A 1 425 ? 23.663 -5.316 -21.479 1.00 46.47 425 LEU A N 1
ATOM 3321 C CA . LEU A 1 425 ? 24.859 -5.673 -22.237 1.00 46.47 425 LEU A CA 1
ATOM 3322 C C . LEU A 1 425 ? 25.548 -4.437 -22.838 1.00 46.47 425 LEU A C 1
ATOM 3324 O O . LEU A 1 425 ? 24.887 -3.554 -23.379 1.00 46.47 425 LEU A O 1
ATOM 3328 N N . SER A 1 426 ? 26.881 -4.415 -22.858 1.00 40.28 426 SER A N 1
ATOM 3329 C CA . SER A 1 426 ? 27.680 -3.395 -23.551 1.00 40.28 426 SER A CA 1
ATOM 3330 C C . SER A 1 426 ? 28.714 -4.027 -24.493 1.00 40.28 426 SER A C 1
ATOM 3332 O O . SER A 1 426 ? 29.418 -4.934 -24.062 1.00 40.28 426 SER A O 1
ATOM 3334 N N . TYR A 1 427 ? 28.841 -3.541 -25.735 1.00 38.00 427 TYR A N 1
ATOM 3335 C CA . TYR A 1 427 ? 29.683 -4.157 -26.782 1.00 38.00 427 TYR A CA 1
ATOM 3336 C C . TYR A 1 427 ? 30.799 -3.241 -27.328 1.00 38.00 427 TYR A C 1
ATOM 3338 O O . TYR A 1 427 ? 30.466 -2.178 -27.859 1.00 38.00 427 TYR A O 1
ATOM 3346 N N . ASP A 1 428 ? 32.060 -3.716 -27.292 1.00 34.50 428 ASP A N 1
ATOM 3347 C CA . ASP A 1 428 ? 33.074 -3.703 -28.387 1.00 34.50 428 ASP A CA 1
ATOM 3348 C C . ASP A 1 428 ? 34.300 -4.562 -27.989 1.00 34.50 428 ASP A C 1
ATOM 3350 O O . ASP A 1 428 ? 34.982 -4.234 -27.025 1.00 34.50 428 ASP A O 1
ATOM 3354 N N . ASP A 1 429 ? 34.555 -5.688 -28.674 1.00 39.97 429 ASP A N 1
ATOM 3355 C CA . ASP A 1 429 ? 35.570 -6.727 -28.337 1.00 39.97 429 ASP A CA 1
ATOM 3356 C C . ASP A 1 429 ? 35.512 -7.304 -26.892 1.00 39.97 429 ASP A C 1
ATOM 3358 O O . ASP A 1 429 ? 36.335 -8.137 -26.515 1.00 39.97 429 ASP A O 1
ATOM 3362 N N . GLY A 1 430 ? 34.507 -6.925 -26.095 1.00 46.88 430 GLY A N 1
ATOM 3363 C CA . GLY A 1 430 ? 34.185 -7.532 -24.806 1.00 46.88 430 GLY A CA 1
ATOM 3364 C C . GLY A 1 430 ? 32.953 -6.936 -24.111 1.00 46.88 430 GLY A C 1
ATOM 3365 O O . GLY A 1 430 ? 32.458 -5.877 -24.504 1.00 46.88 430 GLY A O 1
ATOM 3366 N N . GLU A 1 431 ? 32.475 -7.628 -23.075 1.00 45.88 431 GLU A N 1
ATOM 3367 C CA . GLU A 1 431 ? 31.337 -7.273 -22.215 1.00 45.88 431 GLU A CA 1
ATOM 3368 C C . GLU A 1 431 ? 31.793 -6.646 -20.904 1.00 45.88 431 GLU A C 1
ATOM 3370 O O . GLU A 1 431 ? 32.729 -7.149 -20.288 1.00 45.88 431 GLU A O 1
ATOM 3375 N N . CYS A 1 432 ? 31.098 -5.612 -20.425 1.00 41.41 432 CYS A N 1
ATOM 3376 C CA . CYS A 1 432 ? 31.268 -5.155 -19.053 1.00 41.41 432 CYS A CA 1
ATOM 3377 C C . CYS A 1 432 ? 30.460 -6.066 -18.131 1.00 41.41 432 CYS A C 1
ATOM 3379 O O . CYS A 1 432 ? 29.246 -6.175 -18.286 1.00 41.41 432 CYS A O 1
ATOM 3381 N N . GLN A 1 433 ? 31.129 -6.686 -17.168 1.00 53.53 433 GLN A N 1
ATOM 3382 C CA . GLN A 1 433 ? 30.509 -7.515 -16.139 1.00 53.53 433 GLN A CA 1
ATOM 3383 C C . GLN A 1 433 ? 31.001 -7.059 -14.769 1.00 53.53 433 GLN A C 1
ATOM 3385 O O . GLN A 1 433 ? 32.115 -6.539 -14.649 1.00 53.53 433 GLN A O 1
ATOM 3390 N N . TYR A 1 434 ? 30.191 -7.275 -13.738 1.00 45.06 434 TYR A N 1
ATOM 3391 C CA . TYR A 1 434 ? 30.571 -7.003 -12.354 1.00 45.06 434 TYR A CA 1
ATOM 3392 C C . TYR A 1 434 ? 30.510 -8.271 -11.504 1.00 45.06 434 TYR A C 1
ATOM 3394 O O . TYR A 1 434 ? 29.821 -9.227 -11.853 1.00 45.06 434 TYR A O 1
ATOM 3402 N N . ASN A 1 435 ? 31.263 -8.303 -10.408 1.00 43.19 435 ASN A N 1
ATOM 3403 C CA . ASN A 1 435 ? 31.320 -9.454 -9.515 1.00 43.19 435 ASN A CA 1
ATOM 3404 C C . ASN A 1 435 ? 30.414 -9.250 -8.285 1.00 43.19 435 ASN A C 1
ATOM 3406 O O . ASN A 1 435 ? 30.542 -8.253 -7.571 1.00 43.19 435 ASN A O 1
ATOM 3410 N N . LEU A 1 436 ? 29.499 -10.193 -8.044 1.00 47.56 436 LEU A N 1
ATOM 3411 C CA . LEU A 1 436 ? 28.477 -10.116 -6.996 1.00 47.56 436 LEU A CA 1
ATOM 3412 C C . LEU A 1 436 ? 29.071 -10.302 -5.591 1.00 47.56 436 LEU A C 1
ATOM 3414 O O . LEU A 1 436 ? 29.527 -11.389 -5.230 1.00 47.56 436 LEU A O 1
ATOM 3418 N N . GLY A 1 437 ? 28.965 -9.279 -4.737 1.00 43.41 437 GLY A N 1
ATOM 3419 C CA . GLY A 1 437 ? 29.403 -9.349 -3.337 1.00 43.41 437 GLY A CA 1
ATOM 3420 C C . GLY A 1 437 ? 28.534 -10.218 -2.408 1.00 43.41 437 GLY A C 1
ATOM 3421 O O . GLY A 1 437 ? 28.866 -10.369 -1.225 1.00 43.41 437 GLY A O 1
ATOM 3422 N N . HIS A 1 438 ? 27.417 -10.776 -2.896 1.00 52.69 438 HIS A N 1
ATOM 3423 C CA . HIS A 1 438 ? 26.324 -11.302 -2.067 1.00 52.69 438 HIS A CA 1
ATOM 3424 C C . HIS A 1 438 ? 25.741 -12.637 -2.567 1.00 52.69 438 HIS A C 1
ATOM 3426 O O . HIS A 1 438 ? 25.752 -12.945 -3.756 1.00 52.69 438 HIS A O 1
ATOM 3432 N N . GLU A 1 439 ? 25.171 -13.418 -1.643 1.00 54.38 439 GLU A N 1
ATOM 3433 C CA . GLU A 1 439 ? 24.422 -14.647 -1.951 1.00 54.38 439 GLU A CA 1
ATOM 3434 C C . GLU A 1 439 ? 23.200 -14.361 -2.856 1.00 54.38 439 GLU A C 1
ATOM 3436 O O . GLU A 1 439 ? 22.549 -13.318 -2.708 1.00 54.38 439 GLU A O 1
ATOM 3441 N N . PRO A 1 440 ? 22.841 -15.263 -3.794 1.00 57.53 440 PRO A N 1
ATOM 3442 C CA . PRO A 1 440 ? 23.197 -16.686 -3.866 1.00 57.53 440 PRO A CA 1
ATOM 3443 C C . PRO A 1 440 ? 24.257 -17.018 -4.934 1.00 57.53 440 PRO A C 1
ATOM 3445 O O . PRO A 1 440 ? 24.552 -18.185 -5.173 1.00 57.53 440 PRO A O 1
ATOM 3448 N N . PHE A 1 441 ? 24.800 -15.998 -5.602 1.00 74.00 441 PHE A N 1
ATOM 3449 C CA . PHE A 1 441 ? 25.815 -16.121 -6.654 1.00 74.00 441 PHE A CA 1
ATOM 3450 C C . PHE A 1 441 ? 27.073 -15.333 -6.279 1.00 74.00 441 PHE A C 1
ATOM 3452 O O . PHE A 1 441 ? 27.707 -14.702 -7.123 1.00 74.00 441 PHE A O 1
ATOM 3459 N N . LYS A 1 442 ? 27.413 -15.351 -4.988 1.00 72.06 442 LYS A N 1
ATOM 3460 C CA . LYS A 1 442 ? 28.565 -14.633 -4.458 1.00 72.06 442 LYS A CA 1
ATOM 3461 C C . LYS A 1 442 ? 29.842 -15.051 -5.193 1.00 72.06 442 LYS A C 1
ATOM 3463 O O . LYS A 1 442 ? 30.027 -16.228 -5.501 1.00 72.06 442 LYS A O 1
ATOM 3468 N N . ASP A 1 443 ? 30.703 -14.076 -5.460 1.00 74.62 443 ASP A N 1
ATOM 3469 C CA . ASP A 1 443 ? 31.972 -14.225 -6.175 1.00 74.62 443 ASP A CA 1
ATOM 3470 C C . ASP A 1 443 ? 31.817 -14.629 -7.668 1.00 74.62 443 ASP A C 1
ATOM 3472 O O . ASP A 1 443 ? 32.824 -14.824 -8.356 1.00 74.62 443 ASP A O 1
ATOM 3476 N N . GLN A 1 444 ? 30.588 -14.702 -8.212 1.00 81.31 444 GLN A N 1
ATOM 3477 C CA . GLN A 1 444 ? 30.312 -14.899 -9.647 1.00 81.31 444 GLN A CA 1
ATOM 3478 C C . GLN A 1 444 ? 30.112 -13.571 -10.390 1.00 81.31 444 GLN A C 1
ATOM 3480 O O . GLN A 1 444 ? 29.833 -12.534 -9.788 1.00 81.31 444 GLN A O 1
ATOM 3485 N N . TRP A 1 445 ? 30.236 -13.619 -11.718 1.00 83.88 445 TRP A N 1
ATOM 3486 C CA . TRP A 1 445 ? 30.053 -12.461 -12.590 1.00 83.88 445 TRP A CA 1
ATOM 3487 C C . TRP A 1 445 ? 28.593 -12.305 -13.027 1.00 83.88 445 TRP A C 1
ATOM 3489 O O . TRP A 1 445 ? 27.898 -13.288 -13.285 1.00 83.88 445 TRP A O 1
ATOM 3499 N N . ALA A 1 446 ? 28.131 -11.065 -13.124 1.00 84.44 446 ALA A N 1
ATOM 3500 C CA . ALA A 1 446 ? 26.797 -10.690 -13.569 1.00 84.44 446 ALA A CA 1
ATOM 3501 C C . ALA A 1 446 ? 26.865 -9.569 -14.619 1.00 84.44 446 ALA A C 1
ATOM 3503 O O . ALA A 1 446 ? 27.906 -8.941 -14.833 1.00 84.44 446 ALA A O 1
ATOM 3504 N N . LEU A 1 447 ? 25.730 -9.330 -15.275 1.00 84.31 447 LEU A N 1
ATOM 3505 C CA . LEU A 1 447 ? 25.545 -8.173 -16.151 1.00 84.31 447 LEU A CA 1
ATOM 3506 C C . LEU A 1 447 ? 25.125 -6.998 -15.264 1.00 84.31 447 LEU A C 1
ATOM 3508 O O . LEU A 1 447 ? 24.360 -7.250 -14.334 1.00 84.31 447 LEU A O 1
ATOM 3512 N N . PRO A 1 448 ? 25.573 -5.761 -15.541 1.00 82.00 448 PRO A N 1
ATOM 3513 C CA . PRO A 1 448 ? 25.109 -4.583 -14.819 1.00 82.00 448 PRO A CA 1
ATOM 3514 C C . PRO A 1 448 ? 23.584 -4.471 -14.853 1.00 82.00 448 PRO A C 1
ATOM 3516 O O . PRO A 1 448 ? 23.004 -4.557 -15.939 1.00 82.00 448 PRO A O 1
ATOM 3519 N N . GLY A 1 449 ? 22.942 -4.308 -13.700 1.00 78.38 449 GLY A N 1
ATOM 3520 C CA . GLY A 1 449 ? 21.491 -4.428 -13.579 1.00 78.38 449 GLY A CA 1
ATOM 3521 C C . GLY A 1 449 ? 20.989 -4.391 -12.139 1.00 78.38 449 GLY A C 1
ATOM 3522 O O . GLY A 1 449 ? 21.641 -4.875 -11.215 1.00 78.38 449 GLY A O 1
ATOM 3523 N N . GLY A 1 450 ? 19.800 -3.817 -11.966 1.00 76.25 450 GLY A N 1
ATOM 3524 C CA . GLY A 1 450 ? 19.155 -3.669 -10.671 1.00 76.25 450 GLY A CA 1
ATOM 3525 C C . GLY A 1 450 ? 17.696 -3.223 -10.771 1.00 76.25 450 GLY A C 1
ATOM 3526 O O . GLY A 1 450 ? 17.080 -3.196 -11.842 1.00 76.25 450 GLY A O 1
ATOM 3527 N N . LEU A 1 451 ? 17.118 -2.915 -9.609 1.00 77.12 451 LEU A N 1
ATOM 3528 C CA . LEU A 1 451 ? 15.676 -2.743 -9.450 1.00 77.12 451 LEU A CA 1
ATOM 3529 C C . LEU A 1 451 ? 15.191 -1.378 -9.932 1.00 77.12 451 LEU A C 1
ATOM 3531 O O . LEU A 1 451 ? 15.713 -0.340 -9.530 1.00 77.12 451 LEU A O 1
ATOM 3535 N N . VAL A 1 452 ? 14.106 -1.397 -10.704 1.00 75.88 452 VAL A N 1
ATOM 3536 C CA . VAL A 1 452 ? 13.413 -0.187 -11.163 1.00 75.88 452 VAL A CA 1
ATOM 3537 C C . VAL A 1 452 ? 12.724 0.515 -9.983 1.00 75.88 452 VAL A C 1
ATOM 3539 O O . VAL A 1 452 ? 11.959 -0.107 -9.242 1.00 75.88 452 VAL A O 1
ATOM 3542 N N . MET A 1 453 ? 12.986 1.812 -9.817 1.00 75.50 453 MET A N 1
ATOM 3543 C CA . MET A 1 453 ? 12.347 2.690 -8.828 1.00 75.50 453 MET A CA 1
ATOM 3544 C C . MET A 1 453 ? 10.962 3.187 -9.291 1.00 75.50 453 MET A C 1
ATOM 3546 O O . MET A 1 453 ? 10.671 3.223 -10.482 1.00 75.50 453 MET A O 1
ATOM 3550 N N . GLU A 1 454 ? 10.105 3.612 -8.352 1.00 65.56 454 GLU A N 1
ATOM 3551 C CA . GLU A 1 454 ? 8.703 4.005 -8.628 1.00 65.56 454 GLU A CA 1
ATOM 3552 C C . GLU A 1 454 ? 8.552 5.159 -9.642 1.00 65.56 454 GLU A C 1
ATOM 3554 O O . GLU A 1 454 ? 7.594 5.177 -10.409 1.00 65.56 454 GLU A O 1
ATOM 3559 N N . GLU A 1 455 ? 9.498 6.104 -9.652 1.00 81.12 455 GLU A N 1
ATOM 3560 C CA . GLU A 1 455 ? 9.430 7.367 -10.409 1.00 81.12 455 GLU A CA 1
ATOM 3561 C C . GLU A 1 455 ? 10.432 7.428 -11.585 1.00 81.12 455 GLU A C 1
ATOM 3563 O O . GLU A 1 455 ? 10.658 8.501 -12.146 1.00 81.12 455 GLU A O 1
ATOM 3568 N N . GLU A 1 456 ? 11.070 6.309 -11.957 1.00 80.06 456 GLU A N 1
ATOM 3569 C CA . GLU A 1 456 ? 12.034 6.256 -13.070 1.00 80.06 456 GLU A CA 1
ATOM 3570 C C . GLU A 1 456 ? 11.535 5.402 -14.244 1.00 80.06 456 GLU A C 1
ATOM 3572 O O . GLU A 1 456 ? 10.803 4.422 -14.092 1.00 80.06 456 GLU A O 1
ATOM 3577 N N . ARG A 1 457 ? 11.956 5.757 -15.459 1.00 86.56 457 ARG A N 1
ATOM 3578 C CA . ARG A 1 457 ? 11.709 4.940 -16.651 1.00 86.56 457 ARG A CA 1
ATOM 3579 C C . ARG A 1 457 ? 12.620 3.714 -16.664 1.00 86.56 457 ARG A C 1
ATOM 3581 O O . ARG A 1 457 ? 13.748 3.763 -16.185 1.00 86.56 457 ARG A O 1
ATOM 3588 N N . LEU A 1 458 ? 12.207 2.657 -17.367 1.00 84.25 458 LEU A N 1
ATOM 3589 C CA . LEU A 1 458 ? 13.050 1.474 -17.603 1.00 84.25 458 LEU A CA 1
ATOM 3590 C C . LEU A 1 458 ? 14.412 1.836 -18.225 1.00 84.25 458 LEU A C 1
ATOM 3592 O O . LEU A 1 458 ? 15.437 1.302 -17.818 1.00 84.25 458 LEU A O 1
ATOM 3596 N N . GLU A 1 459 ? 14.448 2.789 -19.166 1.00 86.88 459 GLU A N 1
ATOM 3597 C CA . GLU A 1 459 ? 15.712 3.267 -19.745 1.00 86.88 459 GLU A CA 1
ATOM 3598 C C . GLU A 1 459 ? 16.597 4.015 -18.733 1.00 86.88 459 GLU A C 1
ATOM 3600 O O . GLU A 1 459 ? 17.822 3.998 -18.849 1.00 86.88 459 GLU A O 1
ATOM 3605 N N . GLU A 1 460 ? 15.988 4.696 -17.762 1.00 89.12 460 GLU A N 1
ATOM 3606 C CA . GLU A 1 460 ? 16.685 5.485 -16.743 1.00 89.12 460 GLU A CA 1
ATOM 3607 C C . GLU A 1 460 ? 17.279 4.570 -15.672 1.00 89.12 460 GLU A C 1
ATOM 3609 O O . GLU A 1 460 ? 18.458 4.733 -15.359 1.00 89.12 460 GLU A O 1
ATOM 3614 N N . ALA A 1 461 ? 16.530 3.549 -15.234 1.00 84.69 461 ALA A N 1
ATOM 3615 C CA . ALA A 1 461 ? 17.017 2.481 -14.362 1.00 84.69 461 ALA A CA 1
ATOM 3616 C C . ALA A 1 461 ? 18.285 1.831 -14.939 1.00 84.69 461 ALA A C 1
ATOM 3618 O O . ALA A 1 461 ? 19.341 1.854 -14.312 1.00 84.69 461 ALA A O 1
ATOM 3619 N N . VAL A 1 462 ? 18.236 1.364 -16.193 1.00 83.81 462 VAL A N 1
ATOM 3620 C CA . VAL A 1 462 ? 19.392 0.754 -16.880 1.00 83.81 462 VAL A CA 1
ATOM 3621 C C . VAL A 1 462 ? 20.622 1.671 -16.901 1.00 83.81 462 VAL A C 1
ATOM 3623 O O . VAL A 1 462 ? 21.753 1.236 -16.670 1.00 83.81 462 VAL A O 1
ATOM 3626 N N . LEU A 1 463 ? 20.426 2.956 -17.211 1.00 87.00 463 LEU A N 1
ATOM 3627 C CA . LEU A 1 463 ? 21.519 3.930 -17.287 1.00 87.00 463 LEU A CA 1
ATOM 3628 C C . LEU A 1 463 ? 22.045 4.342 -15.905 1.00 87.00 463 LEU A C 1
ATOM 3630 O O . LEU A 1 463 ? 23.204 4.760 -15.806 1.00 87.00 463 LEU A O 1
ATOM 3634 N N . ARG A 1 464 ? 21.214 4.245 -14.862 1.00 87.12 464 ARG A N 1
ATOM 3635 C CA . ARG A 1 464 ? 21.576 4.461 -13.460 1.00 87.12 464 ARG A CA 1
ATOM 3636 C C . ARG A 1 464 ? 22.433 3.304 -12.951 1.00 87.12 464 ARG A C 1
ATOM 3638 O O . ARG A 1 464 ? 23.585 3.558 -12.606 1.00 87.12 464 ARG A O 1
ATOM 3645 N N . GLU A 1 465 ? 21.928 2.072 -13.015 1.00 84.62 465 GLU A N 1
ATOM 3646 C CA . GLU A 1 465 ? 22.613 0.863 -12.522 1.00 84.62 465 GLU A CA 1
ATOM 3647 C C . GLU A 1 465 ? 23.986 0.691 -13.187 1.00 84.62 465 GLU A C 1
ATOM 3649 O O . GLU A 1 465 ? 25.008 0.661 -12.503 1.00 84.62 465 GLU A O 1
ATOM 3654 N N . LEU A 1 466 ? 24.064 0.765 -14.526 1.00 83.12 466 LEU A N 1
ATOM 3655 C CA . LEU A 1 466 ? 25.346 0.718 -15.246 1.00 83.12 466 LEU A CA 1
ATOM 3656 C C . LEU A 1 466 ? 26.358 1.737 -14.714 1.00 83.12 466 LEU A C 1
ATOM 3658 O O . LEU A 1 466 ? 27.543 1.440 -14.543 1.00 83.12 466 LEU A O 1
ATOM 3662 N N . LYS A 1 467 ? 25.914 2.979 -14.528 1.00 84.06 467 LYS A N 1
ATOM 3663 C CA . LYS A 1 467 ? 26.779 4.085 -14.121 1.00 84.06 467 LYS A CA 1
ATOM 3664 C C . LYS A 1 467 ? 27.219 3.934 -12.665 1.00 84.06 467 LYS A C 1
ATOM 3666 O O . LYS A 1 467 ? 28.319 4.382 -12.343 1.00 84.06 467 LYS A O 1
ATOM 3671 N N . GLU A 1 468 ? 26.385 3.345 -11.816 1.00 79.69 468 GLU A N 1
ATOM 3672 C CA . GLU A 1 468 ? 26.682 3.064 -10.412 1.00 79.69 468 GLU A CA 1
ATOM 3673 C C . GLU A 1 468 ? 27.659 1.889 -10.287 1.00 79.69 468 GLU A C 1
ATOM 3675 O O . GLU A 1 468 ? 28.725 2.065 -9.707 1.00 79.69 468 GLU A O 1
ATOM 3680 N N . GLU A 1 469 ? 27.386 0.751 -10.923 1.00 75.06 469 GLU A N 1
ATOM 3681 C CA . GLU A 1 469 ? 28.193 -0.471 -10.791 1.00 75.06 469 GLU A CA 1
ATOM 3682 C C . GLU A 1 469 ? 29.516 -0.438 -11.575 1.00 75.06 469 GLU A C 1
ATOM 3684 O O . GLU A 1 469 ? 30.469 -1.129 -11.214 1.00 75.06 469 GLU A O 1
ATOM 3689 N N . THR A 1 470 ? 29.594 0.337 -12.667 1.00 76.62 470 THR A N 1
ATOM 3690 C CA . THR A 1 470 ? 30.733 0.277 -13.612 1.00 76.62 470 THR A CA 1
ATOM 3691 C C . THR A 1 470 ? 31.365 1.633 -13.942 1.00 76.62 470 THR A C 1
ATOM 3693 O O . THR A 1 470 ? 32.509 1.696 -14.408 1.00 76.62 470 THR A O 1
ATOM 3696 N N . GLY A 1 471 ? 30.632 2.736 -13.744 1.00 79.62 471 GLY A N 1
ATOM 3697 C CA . GLY A 1 471 ? 31.019 4.085 -14.177 1.00 79.62 471 GLY A CA 1
ATOM 3698 C C . GLY A 1 471 ? 30.835 4.379 -15.676 1.00 79.62 471 GLY A C 1
ATOM 3699 O O . GLY A 1 471 ? 31.146 5.493 -16.118 1.00 79.62 471 GLY A O 1
ATOM 3700 N N . VAL A 1 472 ? 30.345 3.422 -16.472 1.00 81.31 472 VAL A N 1
ATOM 3701 C CA . VAL A 1 472 ? 30.164 3.562 -17.928 1.00 81.31 472 VAL A CA 1
ATOM 3702 C C . VAL A 1 472 ? 28.963 4.460 -18.262 1.00 81.31 472 VAL A C 1
ATOM 3704 O O . VAL A 1 472 ? 28.018 4.605 -17.489 1.00 81.31 472 VAL A O 1
ATOM 3707 N N . ARG A 1 473 ? 28.997 5.102 -19.439 1.00 81.06 473 ARG A N 1
ATOM 3708 C CA . ARG A 1 473 ? 27.856 5.822 -20.027 1.00 81.06 473 ARG A CA 1
ATOM 3709 C C . ARG A 1 473 ? 27.646 5.390 -21.474 1.00 81.06 473 ARG A C 1
ATOM 3711 O O . ARG A 1 473 ? 28.614 5.244 -22.225 1.00 81.06 473 ARG A O 1
ATOM 3718 N N . LEU A 1 474 ? 26.387 5.242 -21.875 1.00 75.94 474 LEU A N 1
ATOM 3719 C CA . LEU A 1 474 ? 26.008 4.856 -23.232 1.00 75.94 474 LEU A CA 1
ATOM 3720 C C . LEU A 1 474 ? 25.490 6.035 -24.059 1.00 75.94 474 LEU A C 1
ATOM 3722 O O . LEU A 1 474 ? 24.814 6.923 -23.549 1.00 75.94 474 LEU A O 1
ATOM 3726 N N . ASN A 1 475 ? 25.769 5.981 -25.364 1.00 70.25 475 ASN A N 1
ATOM 3727 C CA . ASN A 1 475 ? 25.165 6.850 -26.385 1.00 70.25 475 ASN A CA 1
ATOM 3728 C C . ASN A 1 475 ? 24.128 6.105 -27.251 1.00 70.25 475 ASN A C 1
ATOM 3730 O O . ASN A 1 475 ? 23.423 6.729 -28.043 1.00 70.25 475 ASN A O 1
ATOM 3734 N N . TYR A 1 476 ? 24.077 4.775 -27.134 1.00 76.62 476 TYR A N 1
ATOM 3735 C CA . TYR A 1 476 ? 23.153 3.882 -27.824 1.00 76.62 476 TYR A CA 1
ATOM 3736 C C . TYR A 1 476 ? 22.643 2.854 -26.817 1.00 76.62 476 TYR A C 1
ATOM 3738 O O . TYR A 1 476 ? 23.456 2.193 -26.168 1.00 76.62 476 TYR A O 1
ATOM 3746 N N . LEU A 1 477 ? 21.323 2.730 -26.713 1.00 83.81 477 LEU A N 1
ATOM 3747 C CA . LEU A 1 477 ? 20.617 1.816 -25.823 1.00 83.81 477 LEU A CA 1
ATOM 3748 C C . LEU A 1 477 ? 19.365 1.306 -26.550 1.00 83.81 477 LEU A C 1
ATOM 3750 O O . LEU A 1 477 ? 18.662 2.091 -27.186 1.00 83.81 477 LEU A O 1
ATOM 3754 N N . GLU A 1 478 ? 19.092 0.007 -26.471 1.00 83.75 478 GLU A N 1
ATOM 3755 C CA . GLU A 1 478 ? 17.944 -0.638 -27.111 1.00 83.75 478 GLU A CA 1
ATOM 3756 C C . GLU A 1 478 ? 17.404 -1.771 -26.235 1.00 83.75 478 GLU A C 1
ATOM 3758 O O . GLU A 1 478 ? 18.173 -2.587 -25.728 1.00 83.75 478 GLU A O 1
ATOM 3763 N N . GLN A 1 479 ? 16.080 -1.847 -26.075 1.00 90.50 479 GLN A N 1
ATOM 3764 C CA . GLN A 1 479 ? 15.438 -2.937 -25.342 1.00 90.50 479 GLN A CA 1
ATOM 3765 C C . GLN A 1 479 ? 15.607 -4.257 -26.108 1.00 90.50 479 GLN A C 1
ATOM 3767 O O . GLN A 1 479 ? 15.254 -4.370 -27.286 1.00 90.50 479 GLN A O 1
ATOM 3772 N N . LEU A 1 480 ? 16.135 -5.277 -25.435 1.00 87.62 480 LEU A N 1
ATOM 3773 C CA . LEU A 1 480 ? 16.422 -6.575 -26.032 1.00 87.62 480 LEU A CA 1
ATOM 3774 C C . LEU A 1 480 ? 15.187 -7.482 -26.020 1.00 87.62 480 LEU A C 1
ATOM 3776 O O . LEU A 1 480 ? 14.695 -7.903 -27.078 1.00 87.62 480 LEU A O 1
ATOM 3780 N N . TYR A 1 481 ? 14.747 -7.824 -24.805 1.00 88.44 481 TYR A N 1
ATOM 3781 C CA . TYR A 1 481 ? 13.707 -8.806 -24.506 1.00 88.44 481 TYR A CA 1
ATOM 3782 C C . TYR A 1 481 ? 13.318 -8.750 -23.014 1.00 88.44 481 TYR A C 1
ATOM 3784 O O . TYR A 1 481 ? 13.996 -8.101 -22.220 1.00 88.44 481 TYR A O 1
ATOM 3792 N N . THR A 1 482 ? 12.252 -9.454 -22.625 1.00 89.00 482 THR A N 1
ATOM 3793 C CA . THR A 1 482 ? 11.806 -9.569 -21.227 1.00 89.00 482 THR A CA 1
ATOM 3794 C C . THR A 1 482 ? 11.881 -11.022 -20.754 1.00 89.00 482 THR A C 1
ATOM 3796 O O . THR A 1 482 ? 11.197 -11.898 -21.285 1.00 89.00 482 THR A O 1
ATOM 3799 N N . PHE A 1 483 ? 12.706 -11.284 -19.741 1.00 85.69 483 PHE A N 1
ATOM 3800 C CA . PHE A 1 483 ? 12.975 -12.605 -19.179 1.00 85.69 483 PHE A CA 1
ATOM 3801 C C . PHE A 1 483 ? 12.166 -12.800 -17.892 1.00 85.69 483 PHE A C 1
ATOM 3803 O O . PHE A 1 483 ? 12.393 -12.146 -16.878 1.00 85.69 483 PHE A O 1
ATOM 3810 N N . GLY A 1 484 ? 11.188 -13.709 -17.940 1.00 83.19 484 GLY A N 1
ATOM 3811 C CA . GLY A 1 484 ? 10.214 -13.915 -16.861 1.00 83.19 484 GLY A CA 1
ATOM 3812 C C . GLY A 1 484 ? 10.041 -15.368 -16.418 1.00 83.19 484 GLY A C 1
ATOM 3813 O O . GLY A 1 484 ? 8.975 -15.695 -15.885 1.00 83.19 484 GLY A O 1
ATOM 3814 N N . LYS A 1 485 ? 11.031 -16.246 -16.660 1.00 85.44 485 LYS A N 1
ATOM 3815 C CA . LYS A 1 485 ? 11.013 -17.642 -16.175 1.00 85.44 485 LYS A CA 1
ATOM 3816 C C . LYS A 1 485 ? 10.794 -17.641 -14.645 1.00 85.44 485 LYS A C 1
ATOM 3818 O O . LYS A 1 485 ? 11.463 -16.863 -13.965 1.00 85.44 485 LYS A O 1
ATOM 3823 N N . PRO A 1 486 ? 9.869 -18.446 -14.081 1.00 80.06 486 PRO A N 1
ATOM 3824 C CA . PRO A 1 486 ? 9.529 -18.374 -12.653 1.00 80.06 486 PRO A CA 1
ATOM 3825 C C . PRO A 1 486 ? 10.689 -18.612 -11.680 1.00 80.06 486 PRO A C 1
ATOM 3827 O O . PRO A 1 486 ? 10.611 -18.171 -10.538 1.00 80.06 486 PRO A O 1
ATOM 3830 N N . ASP A 1 487 ? 11.721 -19.307 -12.147 1.00 83.25 487 ASP A N 1
ATOM 3831 C CA . ASP A 1 487 ? 12.879 -19.832 -11.432 1.00 83.25 487 ASP A CA 1
ATOM 3832 C C . ASP A 1 487 ? 14.201 -19.113 -11.773 1.00 83.25 487 ASP A C 1
ATOM 3834 O O . ASP A 1 487 ? 15.255 -19.553 -11.317 1.00 83.25 487 ASP A O 1
ATOM 3838 N N . ARG A 1 488 ? 14.176 -18.004 -12.540 1.00 85.31 488 ARG A N 1
ATOM 3839 C CA . ARG A 1 488 ? 15.409 -17.296 -12.955 1.00 85.31 488 ARG A CA 1
ATOM 3840 C C . ARG A 1 488 ? 16.223 -16.712 -11.797 1.00 85.31 488 ARG A C 1
ATOM 3842 O O . ARG A 1 488 ? 17.448 -16.708 -11.855 1.00 85.31 488 ARG A O 1
ATOM 3849 N N . ASP A 1 489 ? 15.546 -16.236 -10.752 1.00 79.81 489 ASP A N 1
ATOM 3850 C CA . ASP A 1 489 ? 16.155 -15.807 -9.492 1.00 79.81 489 ASP A CA 1
ATOM 3851 C C . ASP A 1 489 ? 15.673 -16.762 -8.386 1.00 79.81 489 ASP A C 1
ATOM 3853 O O . ASP A 1 489 ? 14.468 -16.844 -8.130 1.00 79.81 489 ASP A O 1
ATOM 3857 N N . PRO A 1 490 ? 16.575 -17.497 -7.710 1.00 76.06 490 PRO A N 1
ATOM 3858 C CA . PRO A 1 490 ? 16.188 -18.472 -6.692 1.00 76.06 490 PRO A CA 1
ATOM 3859 C C . PRO A 1 490 ? 15.675 -17.825 -5.391 1.00 76.06 490 PRO A C 1
ATOM 3861 O O . PRO A 1 490 ? 15.148 -18.524 -4.527 1.00 76.06 490 PRO A O 1
ATOM 3864 N N . ARG A 1 491 ? 15.818 -16.502 -5.224 1.00 66.69 491 ARG A N 1
ATOM 3865 C CA . ARG A 1 491 ? 15.341 -15.741 -4.059 1.00 66.69 491 ARG A CA 1
ATOM 3866 C C . ARG A 1 491 ? 13.892 -15.293 -4.226 1.00 66.69 491 ARG A C 1
ATOM 3868 O O . ARG A 1 491 ? 13.115 -15.380 -3.276 1.00 66.69 491 ARG A O 1
ATOM 3875 N N . ASN A 1 492 ? 13.537 -14.739 -5.389 1.00 61.19 492 ASN A N 1
ATOM 3876 C CA . ASN A 1 492 ? 12.295 -13.990 -5.633 1.00 61.19 492 ASN A CA 1
ATOM 3877 C C . ASN A 1 492 ? 11.741 -14.258 -7.037 1.00 61.19 492 ASN A C 1
ATOM 3879 O O . ASN A 1 492 ? 12.501 -14.517 -7.961 1.00 61.19 492 ASN A O 1
ATOM 3883 N N . ARG A 1 493 ? 10.430 -14.058 -7.248 1.00 73.38 493 ARG A N 1
ATOM 3884 C CA . ARG A 1 493 ? 9.926 -13.905 -8.619 1.00 73.38 493 ARG A CA 1
ATOM 3885 C C . ARG A 1 493 ? 10.368 -12.543 -9.158 1.00 73.38 493 ARG A C 1
ATOM 3887 O O . ARG A 1 493 ? 9.879 -11.513 -8.698 1.00 73.38 493 ARG A O 1
ATOM 3894 N N . VAL A 1 494 ? 11.275 -12.578 -10.126 1.00 73.19 494 VAL A N 1
ATOM 3895 C CA . VAL A 1 494 ? 11.811 -11.408 -10.827 1.00 73.19 494 VAL A CA 1
ATOM 3896 C C . VAL A 1 494 ? 11.425 -11.486 -12.304 1.00 73.19 494 VAL A C 1
ATOM 3898 O O . VAL A 1 494 ? 11.413 -12.573 -12.889 1.00 73.19 494 VAL A O 1
ATOM 3901 N N . VAL A 1 495 ? 11.115 -10.339 -12.902 1.00 80.81 495 VAL A N 1
ATOM 3902 C CA . VAL A 1 495 ? 10.973 -10.167 -14.352 1.00 80.81 495 VAL A CA 1
ATOM 3903 C C . VAL A 1 495 ? 12.045 -9.182 -14.802 1.00 80.81 495 VAL A C 1
ATOM 3905 O O . VAL A 1 495 ? 11.970 -8.006 -14.465 1.00 80.81 495 VAL A O 1
ATOM 3908 N N . ALA A 1 496 ? 13.039 -9.646 -15.555 1.00 83.62 496 ALA A N 1
ATOM 3909 C CA . ALA A 1 496 ? 14.065 -8.764 -16.099 1.00 83.62 496 ALA A CA 1
ATOM 3910 C C . ALA A 1 496 ? 13.629 -8.192 -17.452 1.00 83.62 496 ALA A C 1
ATOM 3912 O O . ALA A 1 496 ? 13.240 -8.941 -18.352 1.00 83.62 496 ALA A O 1
ATOM 3913 N N . VAL A 1 497 ? 13.700 -6.874 -17.618 1.00 87.12 497 VAL A N 1
ATOM 3914 C CA . VAL A 1 497 ? 13.568 -6.192 -18.907 1.00 87.12 497 VAL A CA 1
ATOM 3915 C C . VAL A 1 497 ? 14.965 -5.784 -19.350 1.00 87.12 497 VAL A C 1
ATOM 3917 O O . VAL A 1 497 ? 15.459 -4.719 -18.998 1.00 87.12 497 VAL A O 1
ATOM 3920 N N . CYS A 1 498 ? 15.616 -6.658 -20.110 1.00 87.31 498 CYS A N 1
ATOM 3921 C CA . CYS A 1 498 ? 17.017 -6.488 -20.465 1.00 87.31 498 CYS A CA 1
ATOM 3922 C C . CYS A 1 498 ? 17.168 -5.565 -21.680 1.00 87.31 498 CYS A C 1
ATOM 3924 O O . CYS A 1 498 ? 16.368 -5.594 -22.625 1.00 87.31 498 CYS A O 1
ATOM 3926 N N . TYR A 1 499 ? 18.251 -4.800 -21.693 1.00 87.56 499 TYR A N 1
ATOM 3927 C CA . TYR A 1 499 ? 18.654 -3.900 -22.764 1.00 87.56 499 TYR A CA 1
ATOM 3928 C C . TYR A 1 499 ? 20.065 -4.255 -23.259 1.00 87.56 499 TYR A C 1
ATOM 3930 O O . TYR A 1 499 ? 20.830 -4.968 -22.610 1.00 87.56 499 TYR A O 1
ATOM 3938 N N . PHE A 1 500 ? 20.436 -3.742 -24.429 1.00 84.88 500 PHE A N 1
ATOM 3939 C CA . PHE A 1 500 ? 21.818 -3.760 -24.898 1.00 84.88 500 PHE A CA 1
ATOM 3940 C C . PHE A 1 500 ? 22.246 -2.389 -25.422 1.00 84.88 500 PHE A C 1
ATOM 3942 O O . PHE A 1 500 ? 21.442 -1.600 -25.923 1.00 84.88 500 PHE A O 1
ATOM 3949 N N . GLY A 1 501 ? 23.539 -2.114 -25.311 1.00 81.38 501 GLY A N 1
ATOM 3950 C CA . GLY A 1 501 ? 24.177 -0.875 -25.715 1.00 81.38 501 GLY A CA 1
ATOM 3951 C C . GLY A 1 501 ? 25.527 -1.106 -26.382 1.00 81.38 501 GLY A C 1
ATOM 3952 O O . GLY A 1 501 ? 26.133 -2.174 -26.294 1.00 81.38 501 GLY A O 1
ATOM 3953 N N . LEU A 1 502 ? 26.005 -0.077 -27.074 1.00 76.88 502 LEU A N 1
ATOM 3954 C CA . LEU A 1 502 ? 27.268 -0.099 -27.812 1.00 76.88 502 LEU A CA 1
ATOM 3955 C C . LEU A 1 502 ? 28.208 0.951 -27.206 1.00 76.88 502 LEU A C 1
ATOM 3957 O O . LEU A 1 502 ? 27.817 2.111 -27.047 1.00 76.88 502 LEU A O 1
ATOM 3961 N N . VAL A 1 503 ? 29.436 0.563 -26.850 1.00 76.94 503 VAL A N 1
ATOM 3962 C CA . VAL A 1 503 ? 30.397 1.440 -26.165 1.00 76.94 503 VAL A CA 1
ATOM 3963 C C . VAL A 1 503 ? 31.838 1.067 -26.499 1.00 76.94 503 VAL A C 1
ATOM 3965 O O . VAL A 1 503 ? 32.124 -0.064 -26.842 1.00 76.94 503 VAL A O 1
ATOM 3968 N N . LYS A 1 504 ? 32.771 2.013 -26.375 1.00 72.75 504 LYS A N 1
ATOM 3969 C CA . LYS A 1 504 ? 34.208 1.758 -26.549 1.00 72.75 504 LYS A CA 1
ATOM 3970 C C . LYS A 1 504 ? 34.851 1.457 -25.188 1.00 72.75 504 LYS A C 1
ATOM 3972 O O . LYS A 1 504 ? 35.027 2.419 -24.435 1.00 72.75 504 LYS A O 1
ATOM 3977 N N . PRO A 1 505 ? 35.298 0.225 -24.869 1.00 67.88 505 PRO A N 1
ATOM 3978 C CA . PRO A 1 505 ? 35.968 -0.073 -23.598 1.00 67.88 505 PRO A CA 1
ATOM 3979 C C . PRO A 1 505 ? 37.150 0.852 -23.314 1.00 67.88 505 PRO A C 1
ATOM 3981 O O . PRO A 1 505 ? 37.294 1.376 -22.217 1.00 67.88 505 PRO A O 1
ATOM 3984 N N . ARG A 1 506 ? 37.952 1.161 -24.344 1.00 69.06 506 ARG A N 1
ATOM 3985 C CA . ARG A 1 506 ? 39.132 2.042 -24.240 1.00 69.06 506 ARG A CA 1
ATOM 3986 C C . ARG A 1 506 ? 38.822 3.489 -23.829 1.00 69.06 506 ARG A C 1
ATOM 3988 O O . ARG A 1 506 ? 39.756 4.232 -23.546 1.00 69.06 506 ARG A O 1
ATOM 3995 N N . ALA A 1 507 ? 37.554 3.905 -23.823 1.00 69.00 507 ALA A N 1
ATOM 3996 C CA . ALA A 1 507 ? 37.136 5.220 -23.340 1.00 69.00 507 ALA A CA 1
ATOM 3997 C C . ALA A 1 507 ? 36.844 5.252 -21.825 1.00 69.00 507 ALA A C 1
ATOM 3999 O O . ALA A 1 507 ? 36.663 6.339 -21.279 1.00 69.00 507 ALA A O 1
ATOM 4000 N N . TYR A 1 508 ? 36.811 4.096 -21.148 1.00 72.31 508 TYR A N 1
ATOM 4001 C CA . TYR A 1 508 ? 36.402 3.966 -19.749 1.00 72.31 508 TYR A CA 1
ATOM 4002 C C . TYR A 1 508 ? 37.400 3.128 -18.940 1.00 72.31 508 TYR A C 1
ATOM 4004 O O . TYR A 1 508 ? 37.726 1.998 -19.292 1.00 72.31 508 TYR A O 1
ATOM 4012 N N . THR A 1 509 ? 37.840 3.659 -17.799 1.00 73.50 509 THR A N 1
ATOM 4013 C CA . THR A 1 509 ? 38.384 2.833 -16.714 1.00 73.50 509 THR A CA 1
ATOM 4014 C C . THR A 1 509 ? 37.214 2.437 -15.828 1.00 73.50 509 THR A C 1
ATOM 4016 O O . THR A 1 509 ? 36.607 3.317 -15.215 1.00 73.50 509 THR A O 1
ATOM 4019 N N . LEU A 1 510 ? 36.899 1.143 -15.785 1.00 77.44 510 LEU A N 1
ATOM 4020 C CA . LEU A 1 510 ? 35.829 0.626 -14.937 1.00 77.44 510 LEU A CA 1
ATOM 4021 C C . LEU A 1 510 ? 36.147 0.878 -13.463 1.00 77.44 510 LEU A C 1
ATOM 4023 O O . LEU A 1 510 ? 37.308 0.852 -13.043 1.00 77.44 510 LEU A O 1
ATOM 4027 N N . LYS A 1 511 ? 35.100 1.149 -12.689 1.00 70.56 511 LYS A N 1
ATOM 4028 C CA . LYS A 1 511 ? 35.166 1.265 -11.235 1.00 70.56 511 LYS A CA 1
ATOM 4029 C C . LYS A 1 511 ? 33.951 0.573 -10.651 1.00 70.56 511 LYS A C 1
ATOM 4031 O O . LYS A 1 511 ? 32.849 1.081 -10.819 1.00 70.56 511 LYS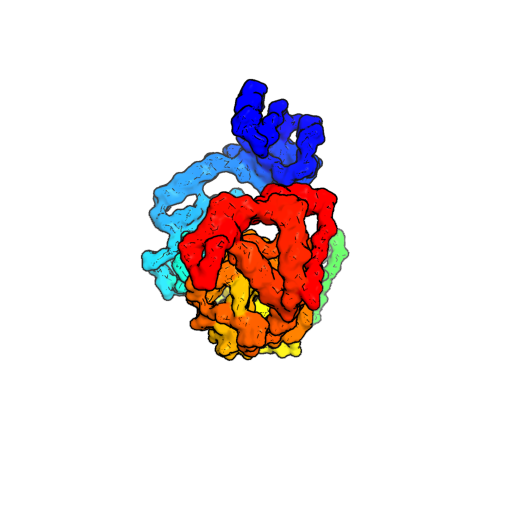 A O 1
ATOM 4036 N N . ALA A 1 512 ? 34.188 -0.532 -9.956 1.00 68.94 512 ALA A N 1
ATOM 4037 C CA . ALA A 1 512 ? 33.185 -1.134 -9.098 1.00 68.94 512 ALA A CA 1
ATOM 4038 C C . ALA A 1 512 ? 32.790 -0.152 -7.986 1.00 68.94 512 ALA A C 1
ATOM 4040 O O . ALA A 1 512 ? 33.653 0.511 -7.394 1.00 68.94 512 ALA A O 1
ATOM 4041 N N . ALA A 1 513 ? 31.495 -0.059 -7.716 1.00 62.03 513 ALA A N 1
ATOM 4042 C CA . ALA A 1 513 ? 30.945 0.621 -6.555 1.00 62.03 513 ALA A CA 1
ATOM 4043 C C . ALA A 1 513 ? 29.657 -0.081 -6.101 1.00 62.03 513 ALA A C 1
ATOM 4045 O O . ALA A 1 513 ? 29.181 -1.018 -6.741 1.00 62.03 513 ALA A O 1
ATOM 4046 N N . THR A 1 514 ? 29.110 0.388 -4.980 1.00 62.56 514 THR A N 1
ATOM 4047 C CA . THR A 1 514 ? 27.892 -0.158 -4.369 1.00 62.56 514 THR A CA 1
ATOM 4048 C C . THR A 1 514 ? 28.073 -1.645 -4.014 1.00 62.56 514 THR A C 1
ATOM 4050 O O . THR A 1 514 ? 28.939 -1.945 -3.189 1.00 62.56 514 THR A O 1
ATOM 4053 N N . ASP A 1 515 ? 27.319 -2.556 -4.632 1.00 54.78 515 ASP A N 1
ATOM 4054 C CA . ASP A 1 515 ? 27.291 -3.992 -4.311 1.00 54.78 515 ASP A CA 1
ATOM 4055 C C . ASP A 1 515 ? 28.270 -4.827 -5.175 1.00 54.78 515 ASP A C 1
ATOM 4057 O O . ASP A 1 515 ? 28.471 -6.027 -4.943 1.00 54.78 515 ASP A O 1
ATOM 4061 N N . ALA A 1 516 ? 28.923 -4.189 -6.157 1.00 60.12 516 ALA A N 1
ATOM 4062 C CA . ALA A 1 516 ? 29.940 -4.800 -7.007 1.00 60.12 516 ALA A CA 1
ATOM 4063 C C . ALA A 1 516 ? 31.304 -4.863 -6.298 1.00 60.12 516 ALA A C 1
ATOM 4065 O O . ALA A 1 516 ? 31.847 -3.845 -5.863 1.00 60.12 516 ALA A O 1
ATOM 4066 N N . SER A 1 517 ? 31.903 -6.056 -6.231 1.00 66.19 517 SER A N 1
ATOM 4067 C CA . SER A 1 517 ? 33.248 -6.250 -5.663 1.00 66.19 517 SER A CA 1
ATOM 4068 C C . SER A 1 517 ? 34.373 -5.940 -6.665 1.00 66.19 517 SER A C 1
ATOM 4070 O O . SER A 1 517 ? 35.461 -5.522 -6.264 1.00 66.19 517 SER A O 1
ATOM 4072 N N . ASP A 1 518 ? 34.099 -6.103 -7.963 1.00 74.06 518 ASP A N 1
ATOM 4073 C CA . ASP A 1 518 ? 34.975 -5.776 -9.093 1.00 74.06 518 ASP A CA 1
ATOM 4074 C C . ASP A 1 518 ? 34.138 -5.550 -10.371 1.00 74.06 518 ASP A C 1
ATOM 4076 O O . ASP A 1 518 ? 32.986 -5.983 -10.439 1.00 74.06 518 ASP A O 1
ATOM 4080 N N . ALA A 1 519 ? 34.702 -4.878 -11.379 1.00 79.19 519 ALA A N 1
ATOM 4081 C CA . ALA A 1 519 ? 34.070 -4.604 -12.671 1.00 79.19 519 ALA A CA 1
ATOM 4082 C C . ALA A 1 519 ? 35.106 -4.707 -13.806 1.00 79.19 519 ALA A C 1
ATOM 4084 O O . ALA A 1 519 ? 36.090 -3.963 -13.830 1.00 79.19 519 ALA A O 1
ATOM 4085 N N . GLN A 1 520 ? 34.891 -5.621 -14.757 1.00 80.50 520 GLN A N 1
ATOM 4086 C CA . GLN A 1 520 ? 35.867 -5.972 -15.797 1.00 80.50 520 GLN A CA 1
ATOM 4087 C C . GLN A 1 520 ? 35.245 -6.098 -17.197 1.00 80.50 520 GLN A C 1
ATOM 4089 O O . GLN A 1 520 ? 34.046 -6.322 -17.350 1.00 80.50 520 GLN A O 1
ATOM 4094 N N . TRP A 1 521 ? 36.095 -5.956 -18.223 1.00 79.44 521 TRP A N 1
ATOM 4095 C CA . TRP A 1 521 ? 35.763 -6.230 -19.624 1.00 79.44 521 TRP A CA 1
ATOM 4096 C C . TRP A 1 521 ? 36.179 -7.663 -19.996 1.00 79.44 521 TRP A C 1
ATOM 4098 O O . TRP A 1 521 ? 37.369 -7.976 -19.927 1.00 79.44 521 TRP A O 1
ATOM 4108 N N . PHE A 1 522 ? 35.239 -8.504 -20.435 1.00 80.19 522 PHE A N 1
ATOM 4109 C CA . PHE A 1 522 ? 35.479 -9.905 -20.819 1.00 80.19 522 PHE A CA 1
ATOM 4110 C C . PHE A 1 522 ? 35.292 -10.146 -22.315 1.00 80.19 522 PHE A C 1
ATOM 4112 O O . PHE A 1 522 ? 34.293 -9.721 -22.881 1.00 80.19 522 PHE A O 1
ATOM 4119 N N . ASP A 1 523 ? 36.209 -10.876 -22.953 1.00 74.56 523 ASP A N 1
ATOM 4120 C CA . ASP A 1 523 ? 36.065 -11.306 -24.352 1.00 74.56 523 ASP A CA 1
ATOM 4121 C C . ASP A 1 523 ? 34.787 -12.145 -24.533 1.00 74.56 523 ASP A C 1
ATOM 4123 O O . ASP A 1 523 ? 34.603 -13.167 -23.873 1.00 74.56 523 ASP A O 1
ATOM 4127 N N . LEU A 1 524 ? 33.938 -11.735 -25.479 1.00 69.69 524 LEU A N 1
ATOM 4128 C CA . LEU A 1 524 ? 32.677 -12.383 -25.864 1.00 69.69 524 LEU A CA 1
ATOM 4129 C C . LEU A 1 524 ? 32.809 -13.860 -26.257 1.00 69.69 524 LEU A C 1
ATOM 4131 O O . LEU A 1 524 ? 31.834 -14.609 -26.205 1.00 69.69 524 LEU A O 1
ATOM 4135 N N . HIS A 1 525 ? 33.998 -14.293 -26.667 1.00 71.44 525 HIS A N 1
ATOM 4136 C CA . HIS A 1 525 ? 34.296 -15.688 -26.980 1.00 71.44 525 HIS A CA 1
ATOM 4137 C C . HIS A 1 525 ? 34.774 -16.499 -25.763 1.00 71.44 525 HIS A C 1
ATOM 4139 O O . HIS A 1 525 ? 34.839 -17.727 -25.842 1.00 71.44 525 HIS A O 1
ATOM 4145 N N . HIS A 1 526 ? 35.087 -15.835 -24.647 1.00 79.75 526 HIS A N 1
ATOM 4146 C CA . HIS A 1 526 ? 35.719 -16.403 -23.453 1.00 79.75 526 HIS A CA 1
ATOM 4147 C C . HIS A 1 526 ? 35.134 -15.810 -22.155 1.00 79.75 526 HIS A C 1
ATOM 4149 O O . HIS A 1 526 ? 35.867 -15.430 -21.239 1.00 79.75 526 HIS A O 1
ATOM 4155 N N . LEU A 1 527 ? 33.804 -15.731 -22.080 1.00 80.69 527 LEU A N 1
ATOM 4156 C CA . LEU A 1 527 ? 33.089 -15.225 -20.907 1.00 80.69 527 LEU A CA 1
ATOM 4157 C C . LEU A 1 527 ? 33.234 -16.172 -19.696 1.00 80.69 527 LEU A C 1
ATOM 4159 O O . LEU A 1 527 ? 33.306 -17.394 -19.874 1.00 80.69 527 LEU A O 1
ATOM 4163 N N . PRO A 1 528 ? 33.263 -15.638 -18.460 1.00 86.50 528 PRO A N 1
ATOM 4164 C CA . PRO A 1 528 ? 33.250 -16.444 -17.243 1.00 86.50 528 PRO A CA 1
ATOM 4165 C C . PRO A 1 528 ? 31.873 -17.094 -17.017 1.00 86.50 528 PRO A C 1
ATOM 4167 O O . PRO A 1 528 ? 30.910 -16.850 -17.743 1.00 86.50 528 PRO A O 1
ATOM 4170 N N . ALA A 1 529 ? 31.764 -17.926 -15.977 1.00 85.94 529 ALA A N 1
ATOM 4171 C CA . ALA A 1 529 ? 30.462 -18.395 -15.511 1.00 85.94 529 ALA A CA 1
ATOM 4172 C C . ALA A 1 529 ? 29.639 -17.205 -14.984 1.00 85.94 529 ALA A C 1
ATOM 4174 O O . ALA A 1 529 ? 30.113 -16.471 -14.112 1.00 85.94 529 ALA A O 1
ATOM 4175 N N . LEU A 1 530 ? 28.430 -17.036 -15.526 1.00 86.69 530 LEU A N 1
ATOM 4176 C CA . LEU A 1 530 ? 27.526 -15.940 -15.185 1.00 86.69 530 LEU A CA 1
ATOM 4177 C C . LEU A 1 530 ? 26.422 -16.390 -14.227 1.00 86.69 530 LEU A C 1
ATOM 4179 O O . LEU A 1 530 ? 25.922 -17.511 -14.329 1.00 86.69 530 LEU A O 1
ATOM 4183 N N . ALA A 1 531 ? 26.025 -15.482 -13.340 1.00 87.00 531 ALA A N 1
ATOM 4184 C CA . ALA A 1 531 ? 24.911 -15.654 -12.418 1.00 87.00 531 ALA A CA 1
ATOM 4185 C C . ALA A 1 531 ? 23.542 -15.717 -13.135 1.00 87.00 531 ALA A C 1
ATOM 4187 O O . ALA A 1 531 ? 23.383 -15.259 -14.271 1.00 87.00 531 ALA A O 1
ATOM 4188 N N . PHE A 1 532 ? 22.533 -16.249 -12.433 1.00 88.00 532 PHE A N 1
ATOM 4189 C CA . PHE A 1 532 ? 21.136 -16.331 -12.895 1.00 88.00 532 PHE A CA 1
ATOM 4190 C C . PHE A 1 532 ? 21.005 -16.955 -14.307 1.00 88.00 532 PHE A C 1
ATOM 4192 O O . PHE A 1 532 ? 21.606 -17.990 -14.592 1.00 88.00 532 PHE A O 1
ATOM 4199 N N . ASP A 1 533 ? 20.209 -16.347 -15.193 1.00 88.88 533 ASP A N 1
ATOM 4200 C CA . ASP A 1 533 ? 20.077 -16.691 -16.612 1.00 88.88 533 ASP A CA 1
ATOM 4201 C C . ASP A 1 533 ? 20.871 -15.748 -17.542 1.00 88.88 533 ASP A C 1
ATOM 4203 O O . ASP A 1 533 ? 20.572 -15.647 -18.731 1.00 88.88 533 ASP A O 1
ATOM 4207 N N . HIS A 1 534 ? 21.917 -15.073 -17.048 1.00 88.94 534 HIS A N 1
ATOM 4208 C CA . HIS A 1 534 ? 22.596 -14.007 -17.803 1.00 88.94 534 HIS A CA 1
ATOM 4209 C C . HIS A 1 534 ? 23.328 -14.515 -19.052 1.00 88.94 534 HIS A C 1
ATOM 4211 O O . HIS A 1 534 ? 23.423 -13.797 -20.045 1.00 88.94 534 HIS A O 1
ATOM 4217 N N . ALA A 1 535 ? 23.751 -15.781 -19.066 1.00 88.94 535 ALA A N 1
ATOM 4218 C CA . ALA A 1 535 ? 24.256 -16.423 -20.278 1.00 88.94 535 ALA A CA 1
ATOM 4219 C C . ALA A 1 535 ? 23.185 -16.524 -21.389 1.00 88.94 535 ALA A C 1
ATOM 4221 O O . ALA A 1 535 ? 23.518 -16.379 -22.567 1.00 88.94 535 ALA A O 1
ATOM 4222 N N . ASP A 1 536 ? 21.902 -16.713 -21.056 1.00 89.62 536 ASP A N 1
ATOM 4223 C CA . ASP A 1 536 ? 20.813 -16.678 -22.047 1.00 89.62 536 ASP A CA 1
ATOM 4224 C C . ASP A 1 536 ? 20.607 -15.245 -22.575 1.00 89.62 536 ASP A C 1
ATOM 4226 O O . ASP A 1 536 ? 20.400 -15.052 -23.777 1.00 89.62 536 ASP A O 1
ATOM 4230 N N . ILE A 1 537 ? 20.705 -14.239 -21.691 1.00 87.88 537 ILE A N 1
ATOM 4231 C CA . ILE A 1 537 ? 20.581 -12.809 -22.027 1.00 87.88 537 ILE A CA 1
ATOM 4232 C C . ILE A 1 537 ? 21.678 -12.397 -23.022 1.00 87.88 537 ILE A C 1
ATOM 4234 O O . ILE A 1 537 ? 21.371 -11.851 -24.085 1.00 87.88 537 ILE A O 1
ATOM 4238 N N . VAL A 1 538 ? 22.938 -12.732 -22.726 1.00 84.75 538 VAL A N 1
ATOM 4239 C CA . VAL A 1 538 ? 24.101 -12.503 -23.601 1.00 84.75 538 VAL A CA 1
ATOM 4240 C C . VAL A 1 538 ? 23.909 -13.128 -24.983 1.00 84.75 538 VAL A C 1
ATOM 4242 O O . VAL A 1 538 ? 24.052 -12.450 -26.003 1.00 84.75 538 VAL A O 1
ATOM 4245 N N . ASN A 1 539 ? 23.547 -14.414 -25.043 1.00 86.50 539 ASN A N 1
ATOM 4246 C CA . ASN A 1 539 ? 23.382 -15.114 -26.318 1.00 86.50 539 ASN A CA 1
ATOM 4247 C C . ASN A 1 539 ? 22.253 -14.494 -27.162 1.00 86.50 539 ASN A C 1
ATOM 4249 O O . ASN A 1 539 ? 22.437 -14.244 -28.355 1.00 86.50 539 ASN A O 1
ATOM 4253 N N . MET A 1 540 ? 21.118 -14.156 -26.538 1.00 88.31 540 MET A N 1
ATOM 4254 C CA . MET A 1 540 ? 20.009 -13.448 -27.191 1.00 88.31 540 MET A CA 1
ATOM 4255 C C . MET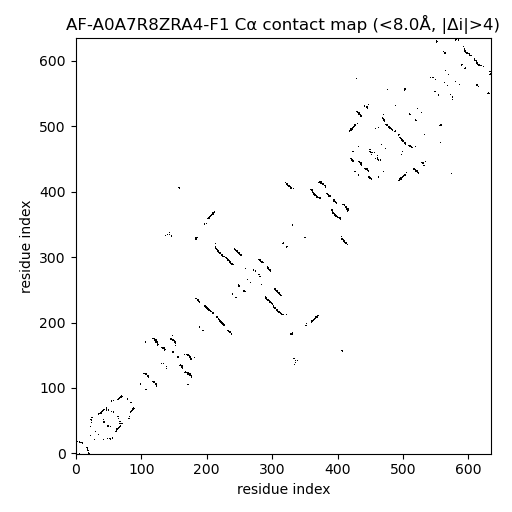 A 1 540 ? 20.438 -12.076 -27.736 1.00 88.31 540 MET A C 1
ATOM 4257 O O . MET A 1 540 ? 20.042 -11.690 -28.839 1.00 88.31 540 MET A O 1
ATOM 4261 N N . ALA A 1 541 ? 21.259 -11.337 -26.988 1.00 84.81 541 ALA A N 1
ATOM 4262 C CA . ALA A 1 541 ? 21.773 -10.034 -27.393 1.00 84.81 541 ALA A CA 1
ATOM 4263 C C . ALA A 1 541 ? 22.741 -10.129 -28.579 1.00 84.81 541 ALA A C 1
ATOM 4265 O O . ALA A 1 541 ? 22.614 -9.371 -29.543 1.00 84.81 541 ALA A O 1
ATOM 4266 N N . LEU A 1 542 ? 23.659 -11.099 -28.551 1.00 81.75 542 LEU A N 1
ATOM 4267 C CA . LEU A 1 542 ? 24.569 -11.389 -29.656 1.00 81.75 542 LEU A CA 1
ATOM 4268 C C . LEU A 1 542 ? 23.813 -11.764 -30.929 1.00 81.75 542 LEU A C 1
ATOM 4270 O O . LEU A 1 542 ? 24.113 -11.230 -31.997 1.00 81.75 542 LEU A O 1
ATOM 4274 N N . ASP A 1 543 ? 22.806 -12.630 -30.833 1.00 86.44 543 ASP A N 1
ATOM 4275 C CA . ASP A 1 543 ? 21.998 -13.021 -31.986 1.00 86.44 543 ASP A CA 1
ATOM 4276 C C . ASP A 1 543 ? 21.141 -11.859 -32.508 1.00 86.44 543 ASP A C 1
ATOM 4278 O O . ASP A 1 543 ? 21.056 -11.659 -33.725 1.00 86.44 543 ASP A O 1
ATOM 4282 N N . ARG A 1 544 ? 20.592 -11.013 -31.622 1.00 87.00 544 ARG A N 1
ATOM 4283 C CA . ARG A 1 544 ? 19.902 -9.773 -32.014 1.00 87.00 544 ARG A CA 1
ATOM 4284 C C . ARG A 1 544 ? 20.841 -8.812 -32.743 1.00 87.00 544 ARG A C 1
ATOM 4286 O O . ARG A 1 544 ? 20.471 -8.308 -33.804 1.00 87.00 544 ARG A O 1
ATOM 4293 N N . LEU A 1 545 ? 22.046 -8.582 -32.222 1.00 83.88 545 LEU A N 1
ATOM 4294 C CA . LEU A 1 545 ? 23.046 -7.690 -32.815 1.00 83.88 545 LEU A CA 1
ATOM 4295 C C . LEU A 1 545 ? 23.531 -8.219 -34.177 1.00 83.88 545 LEU A C 1
ATOM 4297 O O . LEU A 1 545 ? 23.561 -7.472 -35.158 1.00 83.88 545 LEU A O 1
ATOM 4301 N N . ARG A 1 546 ? 23.828 -9.523 -34.266 1.00 85.50 546 ARG A N 1
ATOM 4302 C CA . ARG A 1 546 ? 24.216 -10.228 -35.502 1.00 85.50 546 ARG A CA 1
ATOM 4303 C C . ARG A 1 546 ? 23.128 -10.224 -36.560 1.00 85.50 546 ARG A C 1
ATOM 4305 O O . ARG A 1 546 ? 23.453 -10.145 -37.744 1.00 85.50 546 ARG A O 1
ATOM 4312 N N . ALA A 1 547 ? 21.862 -10.339 -36.166 1.00 84.81 547 ALA A N 1
ATOM 4313 C CA . ALA A 1 547 ? 20.744 -10.168 -37.080 1.00 84.81 547 ALA A CA 1
ATOM 4314 C C . ALA A 1 547 ? 20.703 -8.716 -37.570 1.00 84.81 547 ALA A C 1
ATOM 4316 O O . ALA A 1 547 ? 20.821 -8.474 -38.772 1.00 84.81 547 ALA A O 1
ATOM 4317 N N . LYS A 1 548 ? 20.634 -7.756 -36.638 1.00 85.75 548 LYS A N 1
ATOM 4318 C CA . LYS A 1 548 ? 20.443 -6.330 -36.924 1.00 85.75 548 LYS A CA 1
ATOM 4319 C C . LYS A 1 548 ? 21.517 -5.762 -37.847 1.00 85.75 548 LYS A C 1
ATOM 4321 O O . LYS A 1 548 ? 21.185 -5.159 -38.863 1.00 85.75 548 LYS A O 1
ATOM 4326 N N . ILE A 1 549 ? 22.794 -6.044 -37.588 1.00 85.31 549 ILE A N 1
ATOM 4327 C CA . ILE A 1 549 ? 23.906 -5.500 -38.382 1.00 85.31 549 ILE A CA 1
ATOM 4328 C C . ILE A 1 549 ? 23.953 -6.005 -39.840 1.00 85.31 549 ILE A C 1
ATOM 4330 O O . ILE A 1 549 ? 24.577 -5.376 -40.696 1.00 85.31 549 ILE A O 1
ATOM 4334 N N . ARG A 1 550 ? 23.275 -7.120 -40.166 1.00 84.19 550 ARG A N 1
ATOM 4335 C CA . ARG A 1 550 ? 23.177 -7.619 -41.554 1.00 84.19 550 ARG A CA 1
ATOM 4336 C C . ARG A 1 550 ? 22.294 -6.735 -42.429 1.00 84.19 550 ARG A C 1
ATOM 4338 O O . ARG A 1 550 ? 22.575 -6.635 -43.622 1.00 84.19 550 ARG A O 1
ATOM 4345 N N . TYR A 1 551 ? 21.255 -6.123 -41.855 1.00 82.31 551 TYR A N 1
ATOM 4346 C CA . TYR A 1 551 ? 20.233 -5.355 -42.579 1.00 82.31 551 TYR A CA 1
ATOM 4347 C C . TYR A 1 551 ? 20.094 -3.890 -42.135 1.00 82.31 551 TYR A C 1
ATOM 4349 O O . TYR A 1 551 ? 19.409 -3.124 -42.806 1.00 82.31 551 TYR A O 1
ATOM 4357 N N . GLN A 1 552 ? 20.760 -3.471 -41.058 1.00 83.75 552 GLN A N 1
ATOM 4358 C CA . GLN A 1 552 ? 20.795 -2.088 -40.586 1.00 83.75 552 GLN A CA 1
ATOM 4359 C C . GLN A 1 552 ? 22.244 -1.692 -40.238 1.00 83.75 552 GLN A C 1
ATOM 4361 O O . GLN A 1 552 ? 22.850 -2.313 -39.363 1.00 83.75 552 GLN A O 1
ATOM 4366 N N . PRO A 1 553 ? 22.830 -0.682 -40.909 1.00 82.38 553 PRO A N 1
ATOM 4367 C CA . PRO A 1 553 ? 24.183 -0.201 -40.622 1.00 82.38 553 PRO A CA 1
ATOM 4368 C C . PRO A 1 553 ? 24.283 0.483 -39.246 1.00 82.38 553 PRO A C 1
ATOM 4370 O O . PRO A 1 553 ? 24.088 1.689 -39.118 1.00 82.38 553 PRO A O 1
ATOM 4373 N N . ILE A 1 554 ? 24.610 -0.291 -38.213 1.00 80.88 554 ILE A N 1
ATOM 4374 C CA . ILE A 1 554 ? 24.809 0.180 -36.832 1.00 80.88 554 ILE A CA 1
ATOM 4375 C C . ILE A 1 554 ? 26.280 0.058 -36.397 1.00 80.88 554 ILE A C 1
ATOM 4377 O O . ILE A 1 554 ? 27.131 -0.408 -37.156 1.00 80.88 554 ILE A O 1
ATOM 4381 N N . GLY A 1 555 ? 26.608 0.524 -35.189 1.00 76.31 555 GLY A N 1
ATOM 4382 C CA . GLY A 1 555 ? 27.959 0.420 -34.621 1.00 76.31 555 GLY A CA 1
ATOM 4383 C C . GLY A 1 555 ? 28.944 1.525 -35.019 1.00 76.31 555 GLY A C 1
ATOM 4384 O O . GLY A 1 555 ? 30.080 1.498 -34.566 1.00 76.31 555 GLY A O 1
ATOM 4385 N N . PHE A 1 556 ? 28.547 2.543 -35.793 1.00 84.19 556 PHE A N 1
ATOM 4386 C CA . PHE A 1 556 ? 29.445 3.670 -36.107 1.00 84.19 556 PHE A CA 1
ATOM 4387 C C . PHE A 1 556 ? 29.904 4.453 -34.866 1.00 84.19 556 PHE A C 1
ATOM 4389 O O . PHE A 1 556 ? 31.015 4.976 -34.860 1.00 84.19 556 PHE A O 1
ATOM 4396 N N . ASP A 1 557 ? 29.103 4.475 -33.796 1.00 76.50 557 ASP A N 1
ATOM 4397 C CA . ASP A 1 557 ? 29.470 5.086 -32.512 1.00 76.50 557 ASP A CA 1
ATOM 4398 C C . ASP A 1 557 ? 30.653 4.366 -31.814 1.00 76.50 557 ASP A C 1
ATOM 4400 O O . ASP A 1 557 ? 31.288 4.944 -30.927 1.00 76.50 557 ASP A O 1
ATOM 4404 N N . LEU A 1 558 ? 31.005 3.148 -32.256 1.00 77.00 558 LEU A N 1
ATOM 4405 C CA . LEU A 1 558 ? 32.176 2.364 -31.828 1.00 77.00 558 LEU A CA 1
ATOM 4406 C C . LEU A 1 558 ? 33.463 2.739 -32.577 1.00 77.00 558 LEU A C 1
ATOM 4408 O O . LEU A 1 558 ? 34.561 2.439 -32.118 1.00 77.00 558 LEU A O 1
ATOM 4412 N N . LEU A 1 559 ? 33.363 3.497 -33.668 1.00 82.44 559 LEU A N 1
ATOM 4413 C CA . LEU A 1 559 ? 34.514 3.980 -34.430 1.00 82.44 559 LEU A CA 1
ATOM 4414 C C . LEU A 1 559 ? 34.889 5.413 -34.029 1.00 82.44 559 LEU A C 1
ATOM 4416 O O . LEU A 1 559 ? 34.109 6.136 -33.401 1.00 82.44 559 LEU A O 1
ATOM 4420 N N . GLY A 1 560 ? 36.110 5.842 -34.355 1.00 81.56 560 GLY A N 1
ATOM 4421 C CA . GLY A 1 560 ? 36.515 7.243 -34.199 1.00 81.56 560 GLY A CA 1
ATOM 4422 C C . GLY A 1 560 ? 35.613 8.195 -34.996 1.00 81.56 560 GLY A C 1
ATOM 4423 O O . GLY A 1 560 ? 34.912 7.779 -35.914 1.00 81.56 560 GLY A O 1
ATOM 4424 N N . SER A 1 561 ? 35.645 9.496 -34.690 1.00 85.06 561 SER A N 1
ATOM 4425 C CA . SER A 1 561 ? 34.963 10.501 -35.529 1.00 85.06 561 SER A CA 1
ATOM 4426 C C . SER A 1 561 ? 35.503 10.522 -36.967 1.00 85.06 561 SER A C 1
ATOM 4428 O O . SER A 1 561 ? 34.783 10.881 -37.897 1.00 85.06 561 SER A O 1
ATOM 4430 N N . GLU A 1 562 ? 36.751 10.086 -37.142 1.00 90.19 562 GLU A N 1
ATOM 4431 C CA . GLU A 1 562 ? 37.367 9.700 -38.407 1.00 90.19 562 GLU A CA 1
ATOM 4432 C C . GLU A 1 562 ? 38.035 8.330 -38.200 1.00 90.19 562 GLU A C 1
ATOM 4434 O O . GLU A 1 562 ? 38.707 8.129 -37.187 1.00 90.19 562 GLU A O 1
ATOM 4439 N N . PHE A 1 563 ? 37.830 7.385 -39.121 1.00 90.12 563 PHE A N 1
ATOM 4440 C CA . PHE A 1 563 ? 38.260 5.985 -38.986 1.00 90.12 563 PHE A CA 1
ATOM 4441 C C . PHE A 1 563 ? 38.791 5.403 -40.302 1.00 90.12 563 PHE A C 1
ATOM 4443 O O . PHE A 1 563 ? 38.434 5.843 -41.395 1.00 90.12 563 PHE A O 1
ATOM 4450 N N . LEU A 1 564 ? 39.641 4.385 -40.232 1.00 90.12 564 LEU A N 1
ATOM 4451 C CA . LEU A 1 564 ? 40.064 3.604 -41.390 1.00 90.12 564 LEU A CA 1
ATOM 4452 C C . LEU A 1 564 ? 38.945 2.669 -41.851 1.00 90.12 564 LEU A C 1
ATOM 4454 O O . LEU A 1 564 ? 38.277 2.029 -41.044 1.00 90.12 564 LEU A O 1
ATOM 4458 N N . PHE A 1 565 ? 38.801 2.473 -43.165 1.00 90.44 565 PHE A N 1
ATOM 4459 C CA . PHE A 1 565 ? 37.815 1.511 -43.677 1.00 90.44 565 PHE A CA 1
ATOM 4460 C C . PHE A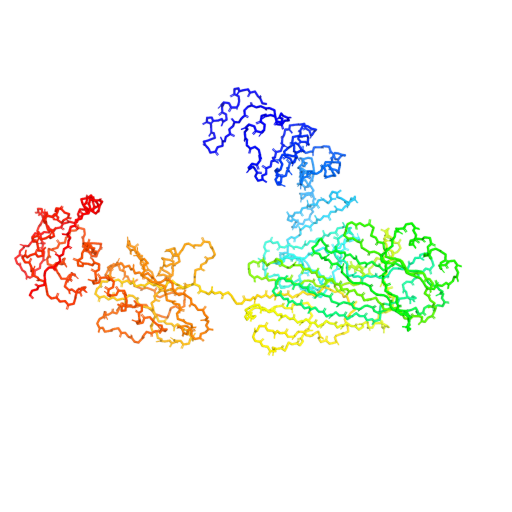 1 565 ? 38.052 0.078 -43.154 1.00 90.44 565 PHE A C 1
ATOM 4462 O O . PHE A 1 565 ? 37.103 -0.678 -42.975 1.00 90.44 565 PHE A O 1
ATOM 4469 N N . SER A 1 566 ? 39.307 -0.282 -42.862 1.00 86.88 566 SER A N 1
ATOM 4470 C CA . SER A 1 566 ? 39.659 -1.559 -42.230 1.00 86.88 566 SER A CA 1
ATOM 4471 C C . SER A 1 566 ? 39.176 -1.691 -40.781 1.00 86.88 566 SER A C 1
ATOM 4473 O O . SER A 1 566 ? 38.972 -2.808 -40.332 1.00 86.88 566 SER A O 1
ATOM 4475 N N . GLU A 1 567 ? 38.976 -0.593 -40.048 1.00 86.25 567 GLU A N 1
ATOM 4476 C CA . GLU A 1 567 ? 38.418 -0.638 -38.686 1.00 86.25 567 GLU A CA 1
ATOM 4477 C C . GLU A 1 567 ? 36.918 -0.955 -38.737 1.00 86.25 567 GLU A C 1
ATOM 4479 O O . GLU A 1 567 ? 36.461 -1.842 -38.025 1.00 86.25 567 GLU A O 1
ATOM 4484 N N . LEU A 1 568 ? 36.175 -0.335 -39.665 1.00 89.12 568 LEU A N 1
ATOM 4485 C CA . LEU A 1 568 ? 34.773 -0.679 -39.946 1.00 89.12 568 LEU A CA 1
ATOM 4486 C C . LEU A 1 568 ? 34.617 -2.131 -40.441 1.00 89.12 568 LEU A C 1
ATOM 4488 O O . LEU A 1 568 ? 33.697 -2.834 -40.033 1.00 89.12 568 LEU A O 1
ATOM 4492 N N . GLU A 1 569 ? 35.518 -2.583 -41.316 1.00 88.25 569 GLU A N 1
ATOM 4493 C CA . GLU A 1 569 ? 35.583 -3.964 -41.815 1.00 88.25 569 GLU A CA 1
ATOM 4494 C C . GLU A 1 569 ? 35.860 -4.972 -40.687 1.00 88.25 569 GLU A C 1
ATOM 4496 O O . GLU A 1 569 ? 35.181 -5.993 -40.602 1.00 88.25 569 GLU A O 1
ATOM 4501 N N . ASN A 1 570 ? 36.811 -4.680 -39.795 1.00 84.56 570 ASN A N 1
ATOM 4502 C CA . ASN A 1 570 ? 37.123 -5.534 -38.648 1.00 84.56 570 ASN A CA 1
ATOM 4503 C C . ASN A 1 570 ? 35.964 -5.584 -37.647 1.00 84.56 570 ASN A C 1
ATOM 4505 O O . ASN A 1 570 ? 35.530 -6.681 -37.315 1.00 84.56 570 ASN A O 1
ATOM 4509 N N . LEU A 1 571 ? 35.406 -4.431 -37.259 1.00 83.94 571 LEU A N 1
ATOM 4510 C CA . LEU A 1 571 ? 34.250 -4.333 -36.361 1.00 83.94 571 LEU A CA 1
ATOM 4511 C C . LEU A 1 571 ? 33.092 -5.229 -36.827 1.00 83.94 571 LEU A C 1
ATOM 4513 O O . LEU A 1 571 ? 32.555 -6.025 -36.060 1.00 83.94 571 LEU A O 1
ATOM 4517 N N . TYR A 1 572 ? 32.734 -5.139 -38.109 1.00 86.81 572 TYR A N 1
ATOM 4518 C CA . TYR A 1 572 ? 31.643 -5.934 -38.670 1.00 86.81 572 TYR A CA 1
ATOM 4519 C C . TYR A 1 572 ? 31.977 -7.433 -38.723 1.00 86.81 572 TYR A C 1
ATOM 4521 O O . TYR A 1 572 ? 31.088 -8.251 -38.492 1.00 86.81 572 TYR A O 1
ATOM 4529 N N . GLN A 1 573 ? 33.233 -7.812 -38.986 1.00 85.38 573 GLN A N 1
ATOM 4530 C CA . GLN A 1 573 ? 33.661 -9.218 -38.953 1.00 85.38 573 GLN A CA 1
ATOM 4531 C C . GLN A 1 573 ? 33.666 -9.799 -37.532 1.00 85.38 573 GLN A C 1
ATOM 4533 O O . GLN A 1 573 ? 33.225 -10.938 -37.376 1.00 85.38 573 GLN A O 1
ATOM 4538 N N . SER A 1 574 ? 34.091 -9.035 -36.516 1.00 80.19 574 SER A N 1
ATOM 4539 C CA . SER A 1 574 ? 34.029 -9.446 -35.104 1.00 80.19 574 SER A CA 1
ATOM 4540 C C . SER A 1 574 ? 32.582 -9.690 -34.667 1.00 80.19 574 SER A C 1
ATOM 4542 O O . SER A 1 574 ? 32.260 -10.786 -34.214 1.00 80.19 574 SER A O 1
ATOM 4544 N N . ILE A 1 575 ? 31.670 -8.738 -34.918 1.00 79.12 575 ILE A N 1
ATOM 4545 C CA . ILE A 1 575 ? 30.240 -8.891 -34.581 1.00 79.12 575 ILE A CA 1
ATOM 4546 C C . ILE A 1 575 ? 29.639 -10.124 -35.274 1.00 79.12 575 ILE A C 1
ATOM 4548 O O . ILE A 1 575 ? 28.949 -10.935 -34.651 1.00 79.12 575 ILE A O 1
ATOM 4552 N N . LEU A 1 576 ? 29.891 -10.274 -36.579 1.00 83.38 576 LEU A N 1
ATOM 4553 C CA . LEU A 1 576 ? 29.291 -11.330 -37.398 1.00 83.38 576 LEU A CA 1
ATOM 4554 C C . LEU A 1 576 ? 29.938 -12.710 -37.199 1.00 83.38 576 LEU A C 1
ATOM 4556 O O . LEU A 1 576 ? 29.346 -13.695 -37.642 1.00 83.38 576 LEU A O 1
ATOM 4560 N N . GLY A 1 577 ? 31.116 -12.793 -36.572 1.00 80.88 577 GLY A N 1
ATOM 4561 C CA . GLY A 1 577 ? 31.870 -14.035 -36.363 1.00 80.88 577 GLY A CA 1
ATOM 4562 C C . GLY A 1 577 ? 32.379 -14.700 -37.651 1.00 80.88 577 GLY A C 1
ATOM 4563 O O . GLY A 1 577 ? 32.717 -15.882 -37.642 1.00 80.88 577 GLY A O 1
ATOM 4564 N N . GLN A 1 578 ? 32.395 -13.983 -38.779 1.00 85.25 578 GLN A N 1
ATOM 4565 C CA . GLN A 1 578 ? 32.729 -14.533 -40.097 1.00 85.25 578 GLN A CA 1
ATOM 4566 C C . GLN A 1 578 ? 33.306 -13.472 -41.041 1.00 85.25 578 GLN A C 1
ATOM 4568 O O . GLN A 1 578 ? 33.068 -12.274 -40.888 1.00 85.25 578 GLN A O 1
ATOM 4573 N N . LYS A 1 579 ? 34.057 -13.925 -42.051 1.00 86.12 579 LYS A N 1
ATOM 4574 C CA . LYS A 1 579 ? 34.699 -13.048 -43.040 1.00 86.12 579 LYS A CA 1
ATOM 4575 C C . LYS A 1 579 ? 33.684 -12.476 -44.030 1.00 86.12 579 LYS A C 1
ATOM 4577 O O . LYS A 1 579 ? 32.781 -13.176 -44.489 1.00 86.12 579 LYS A O 1
ATOM 4582 N N . ILE A 1 580 ? 33.871 -11.211 -44.396 1.00 87.12 580 ILE A N 1
ATOM 4583 C CA . ILE A 1 580 ? 33.011 -10.494 -45.349 1.00 87.12 580 ILE A CA 1
ATOM 4584 C C . ILE A 1 580 ? 33.739 -10.254 -46.674 1.00 87.12 580 ILE A C 1
ATOM 4586 O O . ILE A 1 580 ? 34.958 -10.071 -46.700 1.00 87.12 580 ILE A O 1
ATOM 4590 N N . ASP A 1 581 ? 33.009 -10.210 -47.793 1.00 88.06 581 ASP A N 1
ATOM 4591 C CA . ASP A 1 581 ? 33.607 -9.789 -49.064 1.00 88.06 581 ASP A CA 1
ATOM 4592 C C . ASP A 1 581 ? 33.920 -8.290 -48.996 1.00 88.06 581 ASP A C 1
ATOM 4594 O O . ASP A 1 581 ? 33.047 -7.431 -49.147 1.00 88.06 581 ASP A O 1
ATOM 4598 N N . ARG A 1 582 ? 35.202 -7.976 -48.813 1.00 86.38 582 ARG A N 1
ATOM 4599 C CA . ARG A 1 582 ? 35.735 -6.616 -48.706 1.00 86.38 582 ARG A CA 1
ATOM 4600 C C . ARG A 1 582 ? 35.322 -5.680 -49.848 1.00 86.38 582 ARG A C 1
ATOM 4602 O O . ARG A 1 582 ? 35.096 -4.489 -49.620 1.00 86.38 582 ARG A O 1
ATOM 4609 N N . ARG A 1 583 ? 35.247 -6.175 -51.089 1.00 84.56 583 ARG A N 1
ATOM 4610 C CA . ARG A 1 583 ? 34.923 -5.352 -52.269 1.00 84.56 583 ARG A CA 1
ATOM 4611 C C . ARG A 1 583 ? 33.431 -5.035 -52.301 1.00 84.56 583 ARG A C 1
ATOM 4613 O O . ARG A 1 583 ? 33.063 -3.884 -52.542 1.00 84.56 583 ARG A O 1
ATOM 4620 N N . ASN A 1 584 ? 32.588 -6.030 -52.035 1.00 86.06 584 ASN A N 1
ATOM 4621 C CA . ASN A 1 584 ? 31.142 -5.855 -51.942 1.00 86.06 584 ASN A CA 1
ATOM 4622 C C . ASN A 1 584 ? 30.758 -5.000 -50.724 1.00 86.06 584 ASN A C 1
ATOM 4624 O O . ASN A 1 584 ? 29.989 -4.052 -50.876 1.00 86.06 584 ASN A O 1
ATOM 4628 N N . PHE A 1 585 ? 31.358 -5.252 -49.559 1.00 89.25 585 PHE A N 1
ATOM 4629 C CA . PHE A 1 585 ? 31.151 -4.481 -48.333 1.00 89.25 585 PHE A CA 1
ATOM 4630 C C . PHE A 1 585 ? 31.527 -3.004 -48.509 1.00 89.25 585 PHE A C 1
ATOM 4632 O O . PHE A 1 585 ? 30.701 -2.132 -48.236 1.00 89.25 585 PHE A O 1
ATOM 4639 N N . ARG A 1 586 ? 32.709 -2.696 -49.074 1.00 89.44 586 ARG A N 1
ATOM 4640 C CA . ARG A 1 586 ? 33.099 -1.302 -49.360 1.00 89.44 586 ARG A CA 1
ATOM 4641 C C . ARG A 1 586 ? 32.141 -0.616 -50.326 1.00 89.44 586 ARG A C 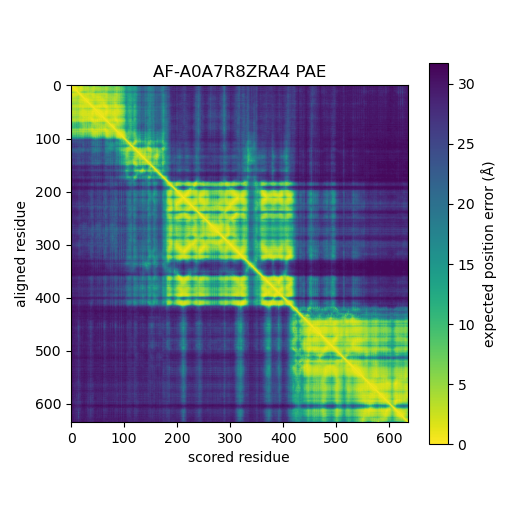1
ATOM 4643 O O . ARG A 1 586 ? 31.706 0.494 -50.039 1.00 89.44 586 ARG A O 1
ATOM 4650 N N . LYS A 1 587 ? 31.762 -1.281 -51.424 1.00 87.25 587 LYS A N 1
ATOM 4651 C CA . LYS A 1 587 ? 30.783 -0.745 -52.385 1.00 87.25 587 LYS A CA 1
ATOM 4652 C C . LYS A 1 587 ? 29.418 -0.482 -51.735 1.00 87.25 587 LYS A C 1
ATOM 4654 O O . LYS A 1 587 ? 28.767 0.498 -52.084 1.00 87.25 587 LYS A O 1
ATOM 4659 N N . LYS A 1 588 ? 28.980 -1.344 -50.811 1.00 88.31 588 LYS A N 1
ATOM 4660 C CA . LYS A 1 588 ? 27.696 -1.212 -50.110 1.00 88.31 588 LYS A CA 1
ATOM 4661 C C . LYS A 1 588 ? 27.724 -0.062 -49.100 1.00 88.31 588 LYS A C 1
ATOM 4663 O O . LYS A 1 588 ? 26.822 0.765 -49.133 1.00 88.31 588 LYS A O 1
ATOM 4668 N N . MET A 1 589 ? 28.766 0.032 -48.271 1.00 89.06 589 MET A N 1
ATOM 4669 C CA . MET A 1 589 ? 28.900 1.076 -47.245 1.00 89.06 589 MET A CA 1
ATOM 4670 C C . MET A 1 589 ? 29.025 2.488 -47.828 1.00 89.06 589 MET A C 1
ATOM 4672 O O . MET A 1 589 ? 28.351 3.405 -47.364 1.00 89.06 589 MET A O 1
ATOM 4676 N N . THR A 1 590 ? 29.840 2.682 -48.871 1.00 89.38 590 THR A N 1
ATOM 4677 C CA . THR A 1 590 ? 29.981 4.011 -49.493 1.00 89.38 590 THR A CA 1
ATOM 4678 C C . THR A 1 590 ? 28.856 4.334 -50.478 1.00 89.38 590 THR A C 1
ATOM 4680 O O . THR A 1 590 ? 28.579 5.507 -50.716 1.00 89.38 590 THR A O 1
ATOM 4683 N N . GLY A 1 591 ? 28.170 3.325 -51.031 1.00 87.50 591 GLY A N 1
ATOM 4684 C CA . GLY A 1 591 ? 27.154 3.495 -52.078 1.00 87.50 591 GLY A CA 1
ATOM 4685 C C . GLY A 1 591 ? 25.921 4.309 -51.668 1.00 87.50 591 GLY A C 1
ATOM 4686 O O . GLY A 1 591 ? 25.302 4.936 -52.523 1.00 87.50 591 GLY A O 1
ATOM 4687 N N . PHE A 1 592 ? 25.592 4.348 -50.375 1.00 86.62 592 PHE A N 1
ATOM 4688 C CA . PHE A 1 592 ? 24.521 5.192 -49.827 1.00 86.62 592 PHE A CA 1
ATOM 4689 C C . PHE A 1 592 ? 25.005 6.596 -49.418 1.00 86.62 592 PHE A C 1
ATOM 4691 O O . PHE A 1 592 ? 24.197 7.466 -49.102 1.00 86.62 592 PHE A O 1
ATOM 4698 N N . GLY A 1 593 ? 26.318 6.845 -49.403 1.00 88.19 593 GLY A N 1
ATOM 4699 C CA . GLY A 1 593 ? 26.895 8.148 -49.065 1.00 88.19 593 GLY A CA 1
ATOM 4700 C C . GLY A 1 593 ? 26.826 8.550 -47.586 1.00 88.19 593 GLY A C 1
ATOM 4701 O O . GLY A 1 593 ? 27.191 9.682 -47.279 1.00 88.19 593 GLY A O 1
ATOM 4702 N N . PHE A 1 594 ? 26.390 7.663 -46.678 1.00 91.38 594 PHE A N 1
ATOM 4703 C CA . PHE A 1 594 ? 26.499 7.877 -45.225 1.00 91.38 594 PHE A CA 1
ATOM 4704 C C . PHE A 1 594 ? 27.871 7.474 -44.652 1.00 91.38 594 PHE A C 1
ATOM 4706 O O . PHE A 1 594 ? 28.199 7.883 -43.544 1.00 91.38 594 PHE A O 1
ATOM 4713 N N . VAL A 1 595 ? 28.696 6.723 -45.395 1.00 92.94 595 VAL A N 1
ATOM 4714 C CA . VAL A 1 595 ? 30.137 6.572 -45.119 1.00 92.94 595 VAL A CA 1
ATOM 4715 C C . VAL A 1 595 ? 30.904 7.387 -46.160 1.00 92.94 595 VAL A C 1
ATOM 4717 O O . VAL A 1 595 ? 30.961 7.016 -47.334 1.00 92.94 595 VAL A O 1
ATOM 4720 N N . GLU A 1 596 ? 31.460 8.517 -45.734 1.00 93.38 596 GLU A N 1
ATOM 4721 C CA . GLU A 1 596 ? 32.131 9.501 -46.590 1.00 93.38 596 GLU A CA 1
ATOM 4722 C C . GLU A 1 596 ? 33.653 9.320 -46.530 1.00 93.38 596 GLU A C 1
ATOM 4724 O O . GLU A 1 596 ? 34.220 9.190 -45.447 1.00 93.38 596 GLU A O 1
ATOM 4729 N N . GLU A 1 597 ? 34.325 9.325 -47.684 1.00 92.81 597 GLU A N 1
ATOM 4730 C CA . GLU A 1 597 ? 35.792 9.345 -47.769 1.00 92.81 597 GLU A CA 1
ATOM 4731 C C . GLU A 1 597 ? 36.299 10.778 -47.524 1.00 92.81 597 GLU A C 1
ATOM 4733 O O . GLU A 1 597 ? 35.760 11.725 -48.095 1.00 92.81 597 GLU A O 1
ATOM 4738 N N . THR A 1 598 ? 37.319 10.948 -46.679 1.00 91.62 598 THR A N 1
ATOM 4739 C CA . THR A 1 598 ? 37.894 12.265 -46.344 1.00 91.62 598 THR A CA 1
ATOM 4740 C C . THR A 1 598 ? 39.202 12.532 -47.098 1.00 91.62 598 THR A C 1
ATOM 4742 O O . THR A 1 598 ? 39.849 11.613 -47.610 1.00 91.62 598 THR A O 1
ATOM 4745 N N . ASP A 1 599 ? 39.643 13.792 -47.111 1.00 88.56 599 ASP A N 1
ATOM 4746 C CA . ASP A 1 599 ? 40.953 14.192 -47.652 1.00 88.56 599 ASP A CA 1
ATOM 4747 C C . ASP A 1 599 ? 42.135 13.840 -46.727 1.00 88.56 599 ASP A C 1
ATOM 4749 O O . ASP A 1 599 ? 43.298 14.036 -47.086 1.00 88.56 599 ASP A O 1
ATOM 4753 N N . LYS A 1 600 ? 41.864 13.319 -45.524 1.00 87.75 600 LYS A N 1
ATOM 4754 C CA . LYS A 1 600 ? 42.887 12.972 -44.533 1.00 87.75 600 LYS A CA 1
ATOM 4755 C C . LYS A 1 600 ? 43.391 11.542 -44.729 1.00 87.75 600 LYS A C 1
ATOM 4757 O O . LYS A 1 600 ? 42.626 10.613 -44.985 1.00 87.75 600 LYS A O 1
ATOM 4762 N N . MET A 1 601 ? 44.693 11.367 -44.527 1.00 86.19 601 MET A N 1
ATOM 4763 C CA . MET A 1 601 ? 45.372 10.069 -44.491 1.00 86.19 601 MET A CA 1
ATOM 4764 C C . MET A 1 601 ? 45.733 9.691 -43.049 1.00 86.19 601 MET A C 1
ATOM 4766 O O . MET A 1 601 ? 46.006 10.569 -42.226 1.00 86.19 601 MET A O 1
ATOM 4770 N N . SER A 1 602 ? 45.800 8.391 -42.761 1.00 80.81 602 SER A N 1
ATOM 4771 C CA . SER A 1 602 ? 46.383 7.848 -41.528 1.00 80.81 602 SER A CA 1
ATOM 4772 C C . SER A 1 602 ? 47.819 8.343 -41.343 1.00 80.81 602 SER A C 1
ATOM 4774 O O . SER A 1 602 ? 48.640 8.176 -42.249 1.00 80.81 602 SER A O 1
ATOM 4776 N N . LYS A 1 603 ? 48.125 8.928 -40.180 1.00 65.19 603 LYS A N 1
ATOM 4777 C CA . LYS A 1 603 ? 49.439 9.537 -39.920 1.00 65.19 603 LYS A CA 1
ATOM 4778 C C . LYS A 1 603 ? 50.517 8.540 -39.486 1.00 65.19 603 LYS A C 1
ATOM 4780 O O . LYS A 1 603 ? 51.668 8.757 -39.838 1.00 65.19 603 LYS A O 1
ATOM 4785 N N . ASP A 1 604 ? 50.140 7.438 -38.835 1.00 58.88 604 ASP A N 1
ATOM 4786 C CA . ASP A 1 604 ? 51.069 6.430 -38.311 1.00 58.88 604 ASP A CA 1
ATOM 4787 C C . ASP A 1 604 ? 50.509 5.004 -38.456 1.00 58.88 604 ASP A C 1
ATOM 4789 O O . ASP A 1 604 ? 49.303 4.785 -38.328 1.00 58.88 604 ASP A O 1
ATOM 4793 N N . GLY A 1 605 ? 51.388 4.030 -38.717 1.00 59.59 605 GLY A N 1
ATOM 4794 C CA . GLY A 1 605 ? 51.059 2.599 -38.768 1.00 59.59 605 GLY A CA 1
ATOM 4795 C C . GLY A 1 605 ? 51.985 1.780 -39.688 1.00 59.59 605 GLY A C 1
ATOM 4796 O O . GLY A 1 605 ? 52.577 2.336 -40.615 1.00 59.59 605 GLY A O 1
ATOM 4797 N N . PRO A 1 606 ? 52.121 0.453 -39.481 1.00 48.41 606 PRO A N 1
ATOM 4798 C CA . PRO A 1 606 ? 52.956 -0.423 -40.308 1.00 48.41 606 PRO A CA 1
ATOM 4799 C C . PRO A 1 606 ? 52.269 -0.758 -41.648 1.00 48.41 606 PRO A C 1
ATOM 4801 O O . PRO A 1 606 ? 51.846 -1.887 -41.894 1.00 48.41 606 PRO A O 1
ATOM 4804 N N . GLY A 1 607 ? 52.130 0.232 -42.530 1.00 64.94 607 GLY A N 1
ATOM 4805 C CA . GLY A 1 607 ? 51.452 0.072 -43.816 1.00 64.94 607 GLY A CA 1
ATOM 4806 C C . GLY A 1 607 ? 51.580 1.285 -44.738 1.00 64.94 607 GLY A C 1
ATOM 4807 O O . GLY A 1 607 ? 52.177 2.300 -44.391 1.00 64.94 607 GLY A O 1
ATOM 4808 N N . ARG A 1 608 ? 51.009 1.185 -45.945 1.00 71.75 608 ARG A N 1
ATOM 4809 C CA . ARG A 1 608 ? 50.860 2.352 -46.832 1.00 71.75 608 ARG A CA 1
ATOM 4810 C C . ARG A 1 608 ? 49.792 3.292 -46.252 1.00 71.75 608 ARG A C 1
ATOM 4812 O O . ARG A 1 608 ? 48.755 2.771 -45.841 1.00 71.75 608 ARG A O 1
ATOM 4819 N N . PRO A 1 609 ? 49.984 4.626 -46.280 1.00 78.00 609 PRO A N 1
ATOM 4820 C CA . PRO A 1 609 ? 48.973 5.575 -45.825 1.00 78.00 609 PRO A CA 1
ATOM 4821 C C . PRO A 1 609 ? 47.618 5.316 -46.486 1.00 78.00 609 PRO A C 1
ATOM 4823 O O . PRO A 1 609 ? 47.521 5.216 -47.713 1.00 78.00 609 PRO A O 1
ATOM 4826 N N . ALA A 1 610 ? 46.582 5.189 -45.663 1.00 83.81 610 ALA A N 1
ATOM 4827 C CA . ALA A 1 610 ? 45.220 4.926 -46.095 1.00 83.81 610 ALA A CA 1
ATOM 4828 C C . ALA A 1 610 ? 44.323 6.118 -45.750 1.00 83.81 610 ALA A C 1
ATOM 4830 O O . ALA A 1 610 ? 44.522 6.789 -44.737 1.00 83.81 610 ALA A O 1
ATOM 4831 N N . LYS A 1 611 ? 43.331 6.387 -46.602 1.00 89.69 611 LYS A N 1
ATOM 4832 C CA . LYS A 1 611 ? 42.366 7.461 -46.364 1.00 89.69 611 LYS A CA 1
ATOM 4833 C C . LYS A 1 611 ? 41.454 7.135 -45.185 1.00 89.69 611 LYS A C 1
ATOM 4835 O O . LYS A 1 611 ? 41.028 5.988 -45.026 1.00 89.69 611 LYS A O 1
ATOM 4840 N N . LEU A 1 612 ? 41.131 8.167 -44.413 1.00 91.81 612 LEU A N 1
ATOM 4841 C CA . LEU A 1 612 ? 40.145 8.109 -43.342 1.00 91.81 612 LEU A CA 1
ATOM 4842 C C . LEU A 1 612 ? 38.737 8.358 -43.893 1.00 91.81 612 LEU A C 1
ATOM 4844 O O . LEU A 1 612 ? 38.550 9.064 -44.887 1.00 91.81 612 LEU A O 1
ATOM 4848 N N . PHE A 1 613 ? 37.753 7.788 -43.214 1.00 93.69 613 PHE A N 1
ATOM 4849 C CA . PHE A 1 613 ? 36.329 7.873 -43.498 1.00 93.69 613 PHE A CA 1
ATOM 4850 C C . PHE A 1 613 ? 35.597 8.478 -42.303 1.00 93.69 613 PHE A C 1
ATOM 4852 O O . PHE A 1 613 ? 36.086 8.427 -41.175 1.00 93.69 613 PHE A O 1
ATOM 4859 N N . ARG A 1 614 ? 34.413 9.035 -42.550 1.00 93.88 614 ARG A N 1
ATOM 4860 C CA . ARG A 1 614 ? 33.527 9.596 -41.527 1.00 93.88 614 ARG A CA 1
ATOM 4861 C C . ARG A 1 614 ? 32.098 9.117 -41.750 1.00 93.88 614 ARG A C 1
ATOM 4863 O O . ARG A 1 614 ? 31.648 8.998 -42.889 1.00 93.88 614 ARG A O 1
ATOM 4870 N N . PHE A 1 615 ? 31.373 8.888 -40.660 1.00 92.81 615 PHE A N 1
ATOM 4871 C CA . PHE A 1 615 ? 29.941 8.609 -40.697 1.00 92.81 615 PHE A CA 1
ATOM 4872 C C . PHE A 1 615 ? 29.119 9.908 -40.750 1.00 92.81 615 PHE A C 1
ATOM 4874 O O . PHE A 1 615 ? 29.305 10.806 -39.929 1.00 92.81 615 PHE A O 1
ATOM 4881 N N . ASN A 1 616 ? 28.201 10.011 -41.711 1.00 92.06 616 ASN A N 1
ATOM 4882 C CA . ASN A 1 616 ? 27.262 11.121 -41.853 1.00 92.06 616 ASN A CA 1
ATOM 4883 C C . ASN A 1 616 ? 25.877 10.701 -41.327 1.00 92.06 616 ASN A C 1
ATOM 4885 O O . ASN A 1 616 ? 25.085 10.070 -42.033 1.00 92.06 616 ASN A O 1
ATOM 4889 N N . ARG A 1 617 ? 25.600 11.070 -40.069 1.00 88.69 617 ARG A N 1
ATOM 4890 C CA . ARG A 1 617 ? 24.384 10.683 -39.333 1.00 88.69 617 ARG A CA 1
ATOM 4891 C C . ARG A 1 617 ? 23.099 11.271 -39.929 1.00 88.69 617 ARG A C 1
ATOM 4893 O O . ARG A 1 617 ? 22.061 10.621 -39.863 1.00 88.69 617 ARG A O 1
ATOM 4900 N N . GLU A 1 618 ? 23.162 12.454 -40.541 1.00 89.38 618 GLU A N 1
ATOM 4901 C CA . GLU A 1 618 ? 22.011 13.090 -41.204 1.00 89.38 618 GLU A CA 1
ATOM 4902 C C . GLU A 1 618 ? 21.615 12.330 -42.473 1.00 89.38 618 GLU A C 1
ATOM 4904 O O . GLU A 1 618 ? 20.453 11.963 -42.644 1.00 89.38 618 GLU A O 1
ATOM 4909 N N . LYS A 1 619 ? 22.592 12.005 -43.332 1.00 89.81 619 LYS A N 1
ATOM 4910 C CA . LYS A 1 619 ? 22.355 11.173 -44.523 1.00 89.81 619 LYS A CA 1
ATOM 4911 C C . LYS A 1 619 ? 21.873 9.775 -44.162 1.00 89.81 619 LYS A C 1
ATOM 4913 O O . LYS A 1 619 ? 21.051 9.227 -44.887 1.00 89.81 619 LYS A O 1
ATOM 4918 N N . TYR A 1 620 ? 22.378 9.200 -43.070 1.00 89.56 620 TYR A N 1
ATOM 4919 C CA . TYR A 1 620 ? 21.906 7.911 -42.576 1.00 89.56 620 TYR A CA 1
ATOM 4920 C C . TYR A 1 620 ? 20.420 7.969 -42.182 1.00 89.56 620 TYR A C 1
ATOM 4922 O O . TYR A 1 620 ? 19.633 7.192 -42.719 1.00 89.56 620 TYR A O 1
ATOM 4930 N N . LYS A 1 621 ? 20.010 8.944 -41.352 1.00 86.94 621 LYS A N 1
ATOM 4931 C CA . LYS A 1 621 ? 18.593 9.150 -40.992 1.00 86.94 621 LYS A CA 1
ATOM 4932 C C . LYS A 1 621 ? 17.702 9.344 -42.223 1.00 86.94 621 LYS A C 1
ATOM 4934 O O . LYS A 1 621 ? 16.683 8.678 -42.352 1.00 86.94 621 LYS A O 1
ATOM 4939 N N . ALA A 1 622 ? 18.134 10.164 -43.181 1.00 88.94 622 ALA A N 1
ATOM 4940 C CA . ALA A 1 622 ? 17.391 10.406 -44.420 1.00 88.94 622 ALA A CA 1
ATOM 4941 C C . ALA A 1 622 ? 17.259 9.168 -45.338 1.00 88.94 622 ALA A C 1
ATOM 4943 O O . ALA A 1 622 ? 16.438 9.178 -46.258 1.00 88.94 622 ALA A O 1
ATOM 4944 N N . TRP A 1 623 ? 18.074 8.125 -45.139 1.00 87.06 623 TRP A N 1
ATOM 4945 C CA . TRP A 1 623 ? 17.899 6.812 -45.768 1.00 87.06 623 TRP A CA 1
ATOM 4946 C C . TRP A 1 623 ? 16.997 5.894 -44.940 1.00 87.06 623 TRP A C 1
ATOM 4948 O O . TRP A 1 623 ? 16.156 5.207 -45.513 1.00 87.06 623 TRP A O 1
ATOM 4958 N N . GLU A 1 624 ? 17.146 5.907 -43.616 1.00 84.06 624 GLU A N 1
ATOM 4959 C CA . GLU A 1 624 ? 16.321 5.155 -42.664 1.00 84.06 624 GLU A CA 1
ATOM 4960 C C . GLU A 1 624 ? 14.833 5.531 -42.795 1.00 84.06 624 GLU A C 1
ATOM 4962 O O . GLU A 1 624 ? 13.999 4.650 -42.993 1.00 84.06 624 GLU A O 1
ATOM 4967 N N . GLU A 1 625 ? 14.516 6.829 -42.857 1.00 86.00 625 GLU A N 1
ATOM 4968 C CA . GLU A 1 625 ? 13.166 7.372 -43.103 1.00 86.00 625 GLU A CA 1
ATOM 4969 C C . GLU A 1 625 ? 12.563 6.956 -44.457 1.00 86.00 625 GLU A C 1
ATOM 4971 O O . GLU A 1 625 ? 11.346 6.840 -44.590 1.00 86.00 625 GLU A O 1
ATOM 4976 N N . LYS A 1 626 ? 13.398 6.734 -45.480 1.00 85.44 626 LYS A N 1
ATOM 4977 C CA . LYS A 1 626 ? 12.948 6.324 -46.825 1.00 85.44 626 LYS A CA 1
ATOM 4978 C C . LYS A 1 626 ? 12.799 4.812 -46.975 1.00 85.44 626 LYS A C 1
ATOM 4980 O O . LYS A 1 626 ? 12.179 4.367 -47.939 1.00 85.44 626 LYS A O 1
ATOM 4985 N N . GLY A 1 627 ? 13.392 4.043 -46.062 1.00 78.88 627 GLY A N 1
ATOM 4986 C CA . GLY A 1 627 ? 13.628 2.614 -46.218 1.00 78.88 627 GLY A CA 1
ATOM 4987 C C . GLY A 1 627 ? 14.687 2.321 -47.289 1.00 78.88 627 GLY A C 1
ATOM 4988 O O . GLY A 1 627 ? 14.609 2.776 -48.430 1.00 78.88 627 GLY A O 1
ATOM 4989 N N . PHE A 1 628 ? 15.689 1.511 -46.949 1.00 81.12 628 PHE A N 1
ATOM 4990 C CA . PHE A 1 628 ? 16.695 1.061 -47.910 1.00 81.12 628 PHE A CA 1
ATOM 4991 C C . PHE A 1 628 ? 17.071 -0.397 -47.685 1.00 81.12 628 PHE A C 1
ATOM 4993 O O . PHE A 1 628 ? 17.221 -0.862 -46.560 1.00 81.12 628 PHE A O 1
ATOM 5000 N N . HIS A 1 629 ? 17.248 -1.135 -48.780 1.00 79.56 629 HIS A N 1
ATOM 5001 C CA . HIS A 1 629 ? 17.655 -2.531 -48.704 1.00 79.56 629 HIS A CA 1
ATOM 5002 C C . HIS A 1 629 ? 19.169 -2.632 -48.476 1.00 79.56 629 HIS A C 1
ATOM 5004 O O . HIS A 1 629 ? 19.977 -2.543 -49.413 1.00 79.56 629 HIS A O 1
ATOM 5010 N N . PHE A 1 630 ? 19.559 -2.818 -47.218 1.00 82.25 630 PHE A N 1
ATOM 5011 C CA . PHE A 1 630 ? 20.914 -3.173 -46.819 1.00 82.25 630 PHE A CA 1
ATOM 5012 C C . PHE A 1 630 ? 21.020 -4.690 -46.597 1.00 82.25 630 PHE A C 1
ATOM 5014 O O . PHE A 1 630 ? 20.120 -5.311 -46.046 1.00 82.25 630 PHE A O 1
ATOM 5021 N N . GLU A 1 631 ? 22.103 -5.282 -47.093 1.00 79.69 631 GLU A N 1
ATOM 5022 C CA . GLU A 1 631 ? 22.428 -6.702 -46.943 1.00 79.69 631 GLU A CA 1
ATOM 5023 C C . GLU A 1 631 ? 23.946 -6.845 -47.122 1.00 79.69 631 GLU A C 1
ATOM 5025 O O . GLU A 1 631 ? 24.525 -6.244 -48.040 1.00 79.69 631 GLU A O 1
ATOM 5030 N N . ILE A 1 632 ? 24.586 -7.617 -46.243 1.00 78.81 632 ILE A N 1
ATOM 5031 C CA . ILE A 1 632 ? 26.020 -7.922 -46.285 1.00 78.81 632 ILE A CA 1
ATOM 5032 C C . ILE A 1 632 ? 26.231 -9.278 -46.956 1.00 78.81 632 ILE A C 1
ATOM 5034 O O . ILE A 1 632 ? 25.607 -10.267 -46.584 1.00 78.81 632 ILE A O 1
ATOM 5038 N N . LYS A 1 633 ? 27.160 -9.329 -47.918 1.00 75.56 633 LYS A N 1
ATOM 5039 C CA . LYS A 1 633 ? 27.593 -10.576 -48.557 1.00 75.56 633 LYS A CA 1
ATOM 5040 C C . LYS A 1 633 ? 28.839 -11.135 -47.876 1.00 75.56 633 LYS A C 1
ATOM 5042 O O . LYS A 1 633 ? 29.827 -10.420 -47.692 1.00 75.56 633 LYS A O 1
ATOM 5047 N N . PHE A 1 634 ? 28.771 -12.416 -47.539 1.00 78.69 634 PHE A N 1
ATOM 5048 C CA . PHE A 1 634 ? 29.874 -13.184 -46.967 1.00 78.69 634 PHE A CA 1
ATOM 5049 C C . PHE A 1 634 ? 30.815 -13.700 -48.062 1.00 78.69 634 PHE A C 1
ATOM 5051 O O . PHE A 1 634 ? 30.449 -13.693 -49.242 1.00 78.69 634 PHE A O 1
ATOM 5058 N N . ALA A 1 635 ? 32.044 -14.029 -47.660 1.00 65.81 635 ALA A N 1
ATOM 5059 C CA . ALA A 1 635 ? 33.138 -14.436 -48.545 1.00 65.81 635 ALA A CA 1
ATOM 5060 C C . ALA A 1 635 ? 33.083 -15.923 -48.938 1.00 65.81 635 ALA A C 1
ATOM 5062 O O . ALA A 1 635 ? 32.610 -16.728 -48.106 1.00 65.81 635 ALA A O 1
#

Solvent-accessible surface area (backbone atoms only — not comparable to full-atom values): 35865 Å² total; per-residue (Å²): 124,62,65,68,62,37,54,57,47,41,74,70,34,86,93,50,93,66,82,83,71,60,76,73,41,68,64,61,42,59,75,71,46,47,60,78,35,69,61,46,76,27,74,57,101,41,38,66,61,8,46,52,21,32,50,52,44,42,76,54,58,22,77,37,28,36,22,30,38,77,55,73,83,51,50,62,59,42,44,77,71,67,45,73,43,74,44,39,69,66,58,56,50,49,35,57,50,50,58,72,72,50,92,67,66,59,75,49,58,48,70,47,87,93,40,94,89,21,45,36,38,30,30,45,65,52,100,80,47,93,58,58,79,34,35,54,70,80,56,92,66,66,90,86,56,26,73,68,23,33,42,86,88,54,79,50,68,45,48,80,46,49,48,61,84,69,67,94,46,92,52,30,41,28,38,29,33,80,95,84,72,92,50,18,65,43,69,38,60,66,60,100,85,53,63,42,70,27,52,44,68,51,32,40,41,36,44,34,40,34,57,62,48,40,34,41,38,40,36,40,38,31,30,37,26,69,36,91,56,70,40,37,32,39,35,40,41,67,42,53,94,65,41,51,76,80,46,56,38,40,31,49,66,93,48,76,45,72,78,75,96,65,60,65,72,60,50,52,53,53,42,53,51,33,43,74,69,67,33,68,36,72,49,82,45,71,85,45,101,45,30,38,35,33,42,37,34,53,44,44,55,66,40,37,40,34,43,37,40,30,33,38,34,69,54,77,59,58,93,68,34,36,68,51,72,47,64,44,23,52,53,86,81,68,78,63,95,86,64,64,83,86,82,52,102,63,86,83,61,66,60,68,94,60,94,87,78,73,72,23,47,45,42,44,38,36,39,46,32,43,94,38,40,64,70,44,79,51,59,88,63,62,64,63,50,75,44,78,78,44,71,30,30,36,40,39,33,46,53,82,52,87,43,69,33,74,39,51,47,45,43,38,34,24,59,57,75,78,45,47,31,21,33,37,47,40,43,56,90,24,33,54,32,28,26,33,69,46,85,95,45,50,82,29,34,35,56,35,48,45,73,64,54,97,91,55,53,73,72,51,37,33,57,47,34,31,32,51,37,28,59,53,82,72,92,41,79,45,82,69,53,74,52,61,56,78,70,48,42,90,88,46,61,45,38,31,50,28,33,38,32,52,35,53,58,93,82,56,80,62,40,43,31,90,68,30,73,37,37,49,77,35,40,79,90,65,62,77,74,52,37,75,57,46,63,59,54,51,52,54,47,51,52,50,50,43,53,45,55,39,50,41,98,67,68,65,86,61,48,57,85,59,30,47,65,66,55,59,51,47,55,54,28,63,65,59,72,48,67,58,30,65,69,61,48,52,52,57,52,42,69,74,58,26,42,37,82,49,98,49,60,54,89,79,70,102,65,78,77,44,56,26,29,32,78,38,67,67,57,42,49,64,38,61,80,68,62,69,96,50,74,73,61,68,104

Secondary structure (DSSP, 8-state):
--HHHHHHHHHH-TTS----S-TT-HHHHHHTTGGG-SEEEE--S-HHHHHHHHHHHHHTT-SEEEEE---THHHHHHHHTT--EEE-HHHHHHHHHHHHHS-S-EEEEEE-TTSTT-EEEEE---TT-TTTTSBGGG--PPTT-EEEEEESSSEE--TT-BTT---S-S--EEEE-SS-S-PPPEEEE-STT--GGGS-EEEEEEEEEEETTEEEEEEEEEEE--SSS-EEEEEEEEPPSSEEEEEEEEEETTEEEE-----HHHHHHHHHHHHHTT--EEEEEEEETTEEEEEEEEE-TT-EEEEEEEEEEEPPPBTTBEEEEE----S-S---TT--GGGS--------S-TTS---EEEEEEEEE-SS-EEEEE--SS-EEEEEEETTEEEEEE------S-S-EEEEEEE-PPEEE--EEEESSSEEEEEE-STTSTT-EE-S--BPPTTS-HHHHHHHHHHHHT----S-EEEEEEE--TTSSSSS-EEEEEEEEE--GGG------TTEEEEEEE-TTS--PBSTTHHHHHHHHHHHHHHHHHHS---GGGS-SSEEHHHHHHHHHHHHTS-B-HHHHHHHHHHTSSEEEEEEE--SSSSS--EEEEE-HHHHHHHHTT-----PPB-

Radius of gyration: 36.55 Å; Cα contacts (8 Å, |Δi|>4): 1196; chains: 1; bounding box: 95×67×98 Å

Mean predicted aligned error: 20.68 Å

Organism: NCBI:txid163714